Protein AF-0000000085049065 (afdb_homodimer)

Organism: Asticcacaulis excentricus (strain ATCC 15261 / DSM 4724 / KCTC 12464 / NCIMB 9791 / VKM B-1370 / CB 48) (NCBI:txid573065)

InterPro domains:
  IPR001647 DNA-binding HTH domain, TetR-type [PF00440] (23-68)
  IPR001647 DNA-binding HTH domain, TetR-type [PS50977] (16-76)
  IPR009057 Homedomain-like superfamily [SSF46689] (9-86)
  IPR011075 Tetracyclin repressor-like, C-terminal domain [PF16925] (94-184)
  IPR023772 DNA-binding HTH domain, TetR-type, conserved site [PS01081] (34-64)
  IPR036271 Tetracyclin repressor-like, C-terminal domain superfamily [SSF48498] (91-204)

Solvent-accessible surface area (backbone atoms only — not comparable to full-atom values): 21400 Å² total; per-residue (Å²): 136,83,79,75,75,73,79,74,80,73,80,66,82,56,73,63,58,59,45,50,56,28,36,54,50,48,36,52,50,35,35,52,15,7,63,74,48,48,48,70,67,56,46,29,67,70,48,73,45,54,64,69,58,49,34,72,73,34,57,46,72,68,43,43,49,52,51,26,52,49,51,41,45,70,46,58,47,43,62,39,47,42,42,58,74,37,80,86,42,54,57,66,53,13,52,52,47,29,44,50,39,45,23,49,59,16,44,34,86,90,47,68,52,14,44,52,74,60,24,32,47,46,28,41,29,82,89,38,46,67,56,34,50,51,41,43,50,53,52,51,50,54,39,46,53,47,19,52,38,45,45,49,22,29,75,73,63,76,38,60,86,83,56,57,31,61,58,50,24,52,33,51,50,15,38,51,44,7,42,22,54,40,19,58,68,63,42,46,49,69,57,36,44,49,32,41,56,48,58,55,56,48,55,81,133,137,82,79,75,75,71,79,74,77,74,80,66,81,56,73,64,58,58,45,51,56,28,36,53,50,47,37,52,50,36,36,51,16,7,63,73,49,50,48,70,68,56,47,27,67,70,48,73,43,54,65,68,58,49,34,72,73,34,58,46,70,68,42,41,48,51,53,27,52,50,51,44,43,68,47,58,46,43,61,39,47,43,41,60,73,37,80,87,42,54,56,65,55,13,53,52,47,29,44,51,40,45,22,49,59,16,43,32,88,91,45,69,53,14,46,53,74,61,23,32,46,46,28,41,30,82,90,38,47,67,56,34,51,52,41,43,51,52,52,51,52,55,39,48,52,47,18,51,38,43,45,50,22,30,77,72,64,77,37,59,86,83,56,57,30,61,59,51,24,52,32,52,52,14,39,51,45,7,43,22,54,41,19,57,66,62,43,48,49,68,58,36,44,49,31,42,53,49,58,55,57,48,56,83,132

Radius of gyration: 25.02 Å; Cα contacts (8 Å, |Δi|>4): 526; chains: 2; bounding box: 125×67×52 Å

Nearest PDB structures (foldseek):
  6nsr-assembly1_B  TM=9.495E-01  e=2.253E-11  Pseudomonas aeruginosa
  6nsm-assembly1_B  TM=9.428E-01  e=2.570E-10  Pseudomonas aeruginosa UCBPP-PA14
  4l62-assembly1_C  TM=8.278E-01  e=2.840E-04  Pseudomonas aeruginosa PAO1
  4yze-assembly1_A  TM=7.586E-01  e=1.187E-04  Escherichia coli K-12
  3bru-assembly1_B  TM=8.038E-01  e=1.076E-03  Cereibacter sphaeroides 2.4.1

Structure (mmCIF, N/CA/C/O backbone):
data_AF-0000000085049065-model_v1
#
loop_
_entity.id
_entity.type
_entity.pdbx_description
1 polymer 'Regulatory protein TetR'
#
loop_
_atom_site.group_PDB
_atom_site.id
_atom_site.type_symbol
_atom_site.label_atom_id
_atom_site.label_alt_id
_atom_site.label_comp_id
_atom_site.label_asym_id
_atom_site.label_entity_id
_atom_site.label_seq_id
_atom_site.pdbx_PDB_ins_code
_atom_site.Cartn_x
_atom_site.Cartn_y
_atom_site.Cartn_z
_atom_site.occupancy
_atom_site.B_iso_or_equiv
_atom_site.auth_seq_id
_atom_site.auth_comp_id
_atom_site.auth_asym_id
_atom_site.auth_atom_id
_atom_site.pdbx_PDB_model_num
ATOM 1 N N . MET A 1 1 ? -63.5 37.438 2.408 1 34.38 1 MET A N 1
ATOM 2 C CA . MET A 1 1 ? -62.094 37.719 2.697 1 34.38 1 MET A CA 1
ATOM 3 C C . MET A 1 1 ? -61.281 36.438 2.758 1 34.38 1 MET A C 1
ATOM 5 O O . MET A 1 1 ? -61.438 35.625 3.668 1 34.38 1 MET A O 1
ATOM 9 N N . THR A 1 2 ? -60.906 35.812 1.631 1 39.19 2 THR A N 1
ATOM 10 C CA . THR A 1 2 ? -60.281 34.531 1.333 1 39.19 2 THR A CA 1
ATOM 11 C C . THR A 1 2 ? -58.875 34.5 1.883 1 39.19 2 THR A C 1
ATOM 13 O O . THR A 1 2 ? -58.031 35.344 1.538 1 39.19 2 THR A O 1
ATOM 16 N N . GLU A 1 3 ? -58.625 34 3.072 1 40.34 3 GLU A N 1
ATOM 17 C CA . GLU A 1 3 ? -57.344 33.844 3.771 1 40.34 3 GLU A CA 1
ATOM 18 C C . GLU A 1 3 ? -56.312 33.125 2.908 1 40.34 3 GLU A C 1
ATOM 20 O O . GLU A 1 3 ? -56.531 31.969 2.543 1 40.34 3 GLU A O 1
ATOM 25 N N . THR A 1 4 ? -55.656 33.719 1.994 1 41.88 4 THR A N 1
ATOM 26 C CA . THR A 1 4 ? -54.594 33.188 1.179 1 41.88 4 THR A CA 1
ATOM 27 C C . THR A 1 4 ? -53.5 32.562 2.057 1 41.88 4 THR A C 1
ATOM 29 O O . THR A 1 4 ? -52.906 33.219 2.895 1 41.88 4 THR A O 1
ATOM 32 N N . ALA A 1 5 ? -53.625 31.25 2.326 1 46.47 5 ALA A N 1
ATOM 33 C CA . ALA A 1 5 ? -52.656 30.453 3.078 1 46.47 5 ALA A CA 1
ATOM 34 C C . ALA A 1 5 ? -51.25 30.688 2.582 1 46.47 5 ALA A C 1
ATOM 36 O O . ALA A 1 5 ? -50.969 30.641 1.378 1 46.47 5 ALA A O 1
ATOM 37 N N . THR A 1 6 ? -50.469 31.531 3.18 1 43.28 6 THR A N 1
ATOM 38 C CA . THR A 1 6 ? -49.031 31.703 2.896 1 43.28 6 THR A CA 1
ATOM 39 C C . THR A 1 6 ? -48.344 30.359 2.74 1 43.28 6 THR A C 1
ATOM 41 O O . THR A 1 6 ? -48.5 29.469 3.592 1 43.28 6 THR A O 1
ATOM 44 N N . PRO A 1 7 ? -48.031 29.844 1.549 1 40.75 7 PRO A N 1
ATOM 45 C CA . PRO A 1 7 ? -47.406 28.531 1.394 1 40.75 7 PRO A CA 1
ATOM 46 C C . PRO A 1 7 ? -46.312 28.281 2.428 1 40.75 7 PRO A C 1
ATOM 48 O O . PRO A 1 7 ? -45.625 29.219 2.848 1 40.75 7 PRO A O 1
ATOM 51 N N . LYS A 1 8 ? -46.469 27.359 3.312 1 41.66 8 LYS A N 1
ATOM 52 C CA . LYS A 1 8 ? -45.531 26.812 4.289 1 41.66 8 LYS A CA 1
ATOM 53 C C . LYS A 1 8 ? -44.125 26.734 3.719 1 41.66 8 LYS A C 1
ATOM 55 O O . LYS A 1 8 ? -43.938 26.438 2.537 1 41.66 8 LYS A O 1
ATOM 60 N N . ARG A 1 9 ? -43.188 27.484 4.254 1 43.41 9 ARG A N 1
ATOM 61 C CA . ARG A 1 9 ? -41.75 27.406 4.035 1 43.41 9 ARG A CA 1
ATOM 62 C C . ARG A 1 9 ? -41.312 25.969 3.777 1 43.41 9 ARG A C 1
ATOM 64 O O . ARG A 1 9 ? -41.688 25.062 4.508 1 43.41 9 ARG A O 1
ATOM 71 N N . SER A 1 10 ? -41.156 25.484 2.594 1 41.03 10 SER A N 1
ATOM 72 C CA . SER A 1 10 ? -40.656 24.172 2.15 1 41.03 10 SER A CA 1
ATOM 73 C C . SER A 1 10 ? -39.625 23.625 3.107 1 41.03 10 SER A C 1
ATOM 75 O O . SER A 1 10 ? -38.781 24.375 3.615 1 41.03 10 SER A O 1
ATOM 77 N N . VAL A 1 11 ? -39.906 22.625 3.889 1 39.62 11 VAL A N 1
ATOM 78 C CA . VAL A 1 11 ? -39.031 21.828 4.746 1 39.62 11 VAL A CA 1
ATOM 79 C C . VAL A 1 11 ? -37.688 21.641 4.09 1 39.62 11 VAL A C 1
ATOM 81 O O . VAL A 1 11 ? -37.562 21.125 2.975 1 39.62 11 VAL A O 1
ATOM 84 N N . GLY A 1 12 ? -36.688 22.531 4.223 1 40.69 12 GLY A N 1
ATOM 85 C CA . GLY A 1 12 ? -35.312 22.5 3.818 1 40.69 12 GLY A CA 1
ATOM 86 C C . GLY A 1 12 ? -34.75 21.078 3.711 1 40.69 12 GLY A C 1
ATOM 87 O O . GLY A 1 12 ? -35.344 20.141 4.242 1 40.69 12 GLY A O 1
ATOM 88 N N . ARG A 1 13 ? -34.094 20.641 2.619 1 47.44 13 ARG A N 1
ATOM 89 C CA . ARG A 1 13 ? -33.406 19.375 2.52 1 47.44 13 ARG A CA 1
ATOM 90 C C . ARG A 1 13 ? -32.906 18.906 3.887 1 47.44 13 ARG A C 1
ATOM 92 O O . ARG A 1 13 ? -32.25 19.672 4.598 1 47.44 13 ARG A O 1
ATOM 99 N N . PRO A 1 14 ? -33.406 17.828 4.438 1 47.72 14 PRO A N 1
ATOM 100 C CA . PRO A 1 14 ? -33.094 17.375 5.793 1 47.72 14 PRO A CA 1
ATOM 101 C C . PRO A 1 14 ? -31.594 17.422 6.09 1 47.72 14 PRO A C 1
ATOM 103 O O . PRO A 1 14 ? -30.781 17.219 5.188 1 47.72 14 PRO A O 1
ATOM 106 N N . ARG A 1 15 ? -31.125 18.047 7.176 1 52.94 15 ARG A N 1
ATOM 107 C CA . ARG A 1 15 ? -29.812 18.203 7.793 1 52.94 15 ARG A CA 1
ATOM 108 C C . ARG A 1 15 ? -28.953 16.969 7.574 1 52.94 15 ARG A C 1
ATOM 110 O O . ARG A 1 15 ? -27.734 17.062 7.488 1 52.94 15 ARG A O 1
ATOM 117 N N . THR A 1 16 ? -29.609 15.789 7.457 1 52.75 16 THR A N 1
ATOM 118 C CA . THR A 1 16 ? -28.891 14.523 7.293 1 52.75 16 THR A CA 1
ATOM 119 C C . THR A 1 16 ? -28.25 14.445 5.906 1 52.75 16 THR A C 1
ATOM 121 O O . THR A 1 16 ? -27.109 14 5.77 1 52.75 16 THR A O 1
ATOM 124 N N . PHE A 1 17 ? -29.078 14.773 4.805 1 51.44 17 PHE A N 1
ATOM 125 C CA . PHE A 1 17 ? -28.562 14.719 3.443 1 51.44 17 PHE A CA 1
ATOM 126 C C . PHE A 1 17 ? -27.391 15.672 3.268 1 51.44 17 PHE A C 1
ATOM 128 O O . PHE A 1 17 ? -26.375 15.312 2.676 1 51.44 17 PHE A O 1
ATOM 135 N N . GLN A 1 18 ? -27.469 16.828 3.877 1 60.16 18 GLN A N 1
ATOM 136 C CA . GLN A 1 18 ? -26.391 17.812 3.797 1 60.16 18 GLN A CA 1
ATOM 137 C C . GLN A 1 18 ? -25.125 17.297 4.461 1 60.16 18 GLN A C 1
ATOM 139 O O . GLN A 1 18 ? -24.016 17.469 3.932 1 60.16 18 GLN A O 1
ATOM 144 N N . THR A 1 19 ? -25.531 16.297 5.297 1 75.06 19 THR A N 1
ATOM 145 C CA . THR A 1 19 ? -24.375 15.805 6.039 1 75.06 19 THR A CA 1
ATOM 146 C C . THR A 1 19 ? -23.656 14.703 5.258 1 75.06 19 THR A C 1
ATOM 148 O O . THR A 1 19 ? -22.422 14.664 5.227 1 75.06 19 THR A O 1
ATOM 151 N N . GLU A 1 20 ? -24.547 13.938 4.422 1 82.31 20 GLU A N 1
ATOM 152 C CA . GLU A 1 20 ? -23.922 12.852 3.676 1 82.31 20 GLU A CA 1
ATOM 153 C C . GLU A 1 20 ? -23.109 13.383 2.494 1 82.31 20 GLU A C 1
ATOM 155 O O . GLU A 1 20 ? -22 12.914 2.23 1 82.31 20 GLU A O 1
ATOM 160 N N . GLU A 1 21 ? -23.656 14.289 1.825 1 83.38 21 GLU A N 1
ATOM 161 C CA . GLU A 1 21 ? -22.953 14.906 0.711 1 83.38 21 GLU A CA 1
ATOM 162 C C . GLU A 1 21 ? -21.672 15.602 1.188 1 83.38 21 GLU A C 1
ATOM 164 O O . GLU A 1 21 ? -20.641 15.531 0.524 1 83.38 21 GLU A O 1
ATOM 169 N N . ALA A 1 22 ? -21.875 16.25 2.303 1 83.56 22 ALA A N 1
ATOM 170 C CA . ALA A 1 22 ? -20.719 16.922 2.889 1 83.56 22 ALA A CA 1
ATOM 171 C C . ALA A 1 22 ? -19.641 15.922 3.268 1 83.56 22 ALA A C 1
ATOM 173 O O . ALA A 1 22 ? -18.453 16.156 3.016 1 83.56 22 ALA A O 1
ATOM 174 N N . LEU A 1 23 ? -20.109 14.828 3.754 1 87.06 23 LEU A N 1
ATOM 175 C CA . LEU A 1 23 ? -19.156 13.797 4.152 1 87.06 23 LEU A CA 1
ATOM 176 C C . LEU A 1 23 ? -18.484 13.18 2.93 1 87.06 23 LEU A C 1
ATOM 178 O O . LEU A 1 23 ? -17.281 12.859 2.967 1 87.06 23 LEU A O 1
ATOM 182 N N . ASP A 1 24 ? -19.234 13.086 1.86 1 88 24 ASP A N 1
ATOM 183 C CA . ASP A 1 24 ? -18.656 12.547 0.634 1 88 24 ASP A CA 1
ATOM 184 C C . ASP A 1 24 ? -17.547 13.445 0.11 1 88 24 ASP A C 1
ATOM 186 O O . ASP A 1 24 ? -16.516 12.953 -0.353 1 88 24 ASP A O 1
ATOM 190 N N . LYS A 1 25 ? -17.734 14.664 0.241 1 87.56 25 LYS A N 1
ATOM 191 C CA . LYS A 1 25 ? -16.688 15.617 -0.151 1 87.56 25 LYS A CA 1
ATOM 192 C C . LYS A 1 25 ? -15.484 15.516 0.77 1 87.56 25 LYS A C 1
ATOM 194 O O . LYS A 1 25 ? -14.344 15.625 0.315 1 87.56 25 LYS A O 1
ATOM 199 N N . ALA A 1 26 ? -15.789 15.344 2.023 1 88.94 26 ALA A N 1
ATOM 200 C CA . ALA A 1 26 ? -14.711 15.219 3.008 1 88.94 26 ALA A CA 1
ATOM 201 C C . ALA A 1 26 ? -13.883 13.969 2.754 1 88.94 26 ALA A C 1
ATOM 203 O O . ALA A 1 26 ? -12.664 13.977 2.945 1 88.94 26 ALA A O 1
ATOM 204 N N . VAL A 1 27 ? -14.539 12.938 2.314 1 88.31 27 VAL A N 1
ATOM 205 C CA . VAL A 1 27 ? -13.836 11.703 1.976 1 88.31 27 VAL A CA 1
ATOM 206 C C . VAL A 1 27 ? -12.789 11.984 0.899 1 88.31 27 VAL A C 1
ATOM 208 O O . VAL A 1 27 ? -11.633 11.594 1.04 1 88.31 27 VAL A O 1
ATOM 211 N N . HIS A 1 28 ? -13.141 12.742 -0.077 1 87.38 28 HIS A N 1
ATOM 212 C CA . HIS A 1 28 ? -12.242 13.016 -1.188 1 87.38 28 HIS A CA 1
ATOM 213 C C . HIS A 1 28 ? -11.039 13.844 -0.734 1 87.38 28 HIS A C 1
ATOM 215 O O . HIS A 1 28 ? -9.914 13.602 -1.174 1 87.38 28 HIS A O 1
ATOM 221 N N . LEU A 1 29 ? -11.312 14.734 0.16 1 87.44 29 LEU A N 1
ATOM 222 C CA . LEU A 1 29 ? -10.242 15.602 0.637 1 87.44 29 LEU A CA 1
ATOM 223 C C . LEU A 1 29 ? -9.227 14.812 1.465 1 87.44 29 LEU A C 1
ATOM 225 O O . LEU A 1 29 ? -8.023 14.898 1.223 1 87.44 29 LEU A O 1
ATOM 229 N N . PHE A 1 30 ? -9.766 14.031 2.424 1 88.31 30 PHE A N 1
ATOM 230 C CA . PHE A 1 30 ? -8.883 13.219 3.258 1 88.31 30 PHE A CA 1
ATOM 231 C C . PHE A 1 30 ? -8.203 12.141 2.432 1 88.31 30 PHE A C 1
ATOM 233 O O . PHE A 1 30 ? -7.062 11.766 2.717 1 88.31 30 PHE A O 1
ATOM 240 N N . TRP A 1 31 ? -8.844 11.742 1.397 1 85.94 31 TRP A N 1
ATOM 241 C CA . TRP A 1 31 ? -8.312 10.727 0.496 1 85.94 31 TRP A CA 1
ATOM 242 C C . TRP A 1 31 ? -7.117 11.258 -0.285 1 85.94 31 TRP A C 1
ATOM 244 O O . TRP A 1 31 ? -6.07 10.609 -0.345 1 85.94 31 TRP A O 1
ATOM 254 N N . GLN A 1 32 ? -7.18 12.383 -0.71 1 83.75 32 GLN A N 1
ATOM 255 C CA . GLN A 1 32 ? -6.156 12.961 -1.571 1 83.75 32 GLN A CA 1
ATOM 256 C C . GLN A 1 32 ? -4.98 13.492 -0.75 1 83.75 32 GLN A C 1
ATOM 258 O O . GLN A 1 32 ? -3.822 13.297 -1.126 1 83.75 32 GLN A O 1
ATOM 263 N N . HIS A 1 33 ? -5.277 14 0.435 1 85.19 33 HIS A N 1
ATOM 264 C CA . HIS A 1 33 ? -4.238 14.773 1.104 1 85.19 33 HIS A CA 1
ATOM 265 C C . HIS A 1 33 ? -3.783 14.094 2.389 1 85.19 33 HIS A C 1
ATOM 267 O O . HIS A 1 33 ? -2.703 14.391 2.906 1 85.19 33 HIS A O 1
ATOM 273 N N . GLY A 1 34 ? -4.641 13.219 2.83 1 85.19 34 GLY A N 1
ATOM 274 C CA . GLY A 1 34 ? -4.324 12.609 4.113 1 85.19 34 GLY A CA 1
ATOM 275 C C . GLY A 1 34 ? -4.793 13.438 5.297 1 85.19 34 GLY A C 1
ATOM 276 O O . GLY A 1 34 ? -5.328 14.539 5.117 1 85.19 34 GLY A O 1
ATOM 277 N N . TYR A 1 35 ? -4.613 12.977 6.488 1 85.88 35 TYR A N 1
ATOM 278 C CA . TYR A 1 35 ? -5.105 13.578 7.723 1 85.88 35 TYR A CA 1
ATOM 279 C C . TYR A 1 35 ? -4.32 14.836 8.07 1 85.88 35 TYR A C 1
ATOM 281 O O . TYR A 1 35 ? -4.906 15.898 8.281 1 85.88 35 TYR A O 1
ATOM 289 N N . ASP A 1 36 ? -2.977 14.711 8.094 1 85.12 36 ASP A N 1
ATOM 290 C CA . ASP A 1 36 ? -2.131 15.797 8.586 1 85.12 36 ASP A CA 1
ATOM 291 C C . ASP A 1 36 ? -2.146 16.984 7.625 1 85.12 36 ASP A C 1
ATOM 293 O O . ASP A 1 36 ? -2.107 18.141 8.055 1 85.12 36 ASP A O 1
ATOM 297 N N . ALA A 1 37 ? -2.287 16.734 6.391 1 84.56 37 ALA A N 1
ATOM 298 C CA . ALA A 1 37 ? -2.193 17.781 5.379 1 84.56 37 ALA A CA 1
ATOM 299 C C . ALA A 1 37 ? -3.525 18.516 5.215 1 84.56 37 ALA A C 1
ATOM 301 O O . ALA A 1 37 ? -3.6 19.547 4.543 1 84.56 37 ALA A O 1
ATOM 302 N N . THR A 1 38 ? -4.551 17.969 5.75 1 88 38 THR A N 1
ATOM 303 C CA . THR A 1 38 ? -5.867 18.578 5.645 1 88 38 THR A CA 1
ATOM 304 C C . THR A 1 38 ? -6.191 19.391 6.902 1 88 38 THR A C 1
ATOM 306 O O . THR A 1 38 ? -6.164 18.844 8.016 1 88 38 THR A O 1
ATOM 309 N N . SER A 1 39 ? -6.488 20.641 6.734 1 87.31 39 SER A N 1
ATOM 310 C CA . SER A 1 39 ? -6.785 21.5 7.871 1 87.31 39 SER A CA 1
ATOM 311 C C . SER A 1 39 ? -8.289 21.641 8.078 1 87.31 39 SER A C 1
ATOM 313 O O . SER A 1 39 ? -9.078 21.281 7.207 1 87.31 39 SER A O 1
ATOM 315 N N . MET A 1 40 ? -8.57 22.219 9.219 1 86.94 40 MET A N 1
ATOM 316 C CA . MET A 1 40 ? -9.969 22.547 9.477 1 86.94 40 MET A CA 1
ATOM 317 C C . MET A 1 40 ? -10.461 23.625 8.508 1 86.94 40 MET A C 1
ATOM 319 O O . MET A 1 40 ? -11.625 23.609 8.109 1 86.94 40 MET A O 1
ATOM 323 N N . ALA A 1 41 ? -9.625 24.531 8.148 1 88.31 41 ALA A N 1
ATOM 324 C CA . ALA A 1 41 ? -9.984 25.562 7.172 1 88.31 41 ALA A CA 1
ATOM 325 C C . ALA A 1 41 ? -10.336 24.953 5.824 1 88.31 41 ALA A C 1
ATOM 327 O O . ALA A 1 41 ? -11.312 25.359 5.184 1 88.31 41 ALA A O 1
ATOM 328 N N . ASP A 1 42 ? -9.57 23.938 5.391 1 88.38 42 ASP A N 1
ATOM 329 C CA . ASP A 1 42 ? -9.867 23.203 4.164 1 88.38 42 ASP A CA 1
ATOM 330 C C . ASP A 1 42 ? -11.242 22.547 4.246 1 88.38 42 ASP A C 1
ATOM 332 O O . ASP A 1 42 ? -12.008 22.578 3.279 1 88.38 42 ASP A O 1
ATOM 336 N N . MET A 1 43 ? -11.508 21.984 5.387 1 87.31 43 MET A N 1
ATOM 337 C CA . MET A 1 43 ? -12.766 21.266 5.594 1 87.31 43 MET A CA 1
ATOM 338 C C . MET A 1 43 ? -13.953 22.219 5.551 1 87.31 43 MET A C 1
ATOM 340 O O . MET A 1 43 ? -14.977 21.922 4.938 1 87.31 43 MET A O 1
ATOM 344 N N . VAL A 1 44 ? -13.758 23.328 6.18 1 87.69 44 VAL A N 1
ATOM 345 C CA . VAL A 1 44 ? -14.797 24.359 6.168 1 87.69 44 VAL A CA 1
ATOM 346 C C . VAL A 1 44 ? -15.102 24.766 4.727 1 87.69 44 VAL A C 1
ATOM 348 O O . VAL A 1 44 ? -16.266 24.859 4.332 1 87.69 44 VAL A O 1
ATOM 351 N N . ALA A 1 45 ? -14.109 24.969 4.004 1 87.62 45 ALA A N 1
ATOM 352 C CA . ALA A 1 45 ? -14.242 25.406 2.619 1 87.62 45 ALA A CA 1
ATOM 353 C C . ALA A 1 45 ? -14.961 24.359 1.771 1 87.62 45 ALA A C 1
ATOM 355 O O . ALA A 1 45 ? -15.82 24.703 0.954 1 87.62 45 ALA A O 1
ATOM 356 N N . VAL A 1 46 ? -14.703 23.094 1.998 1 84.69 46 VAL A N 1
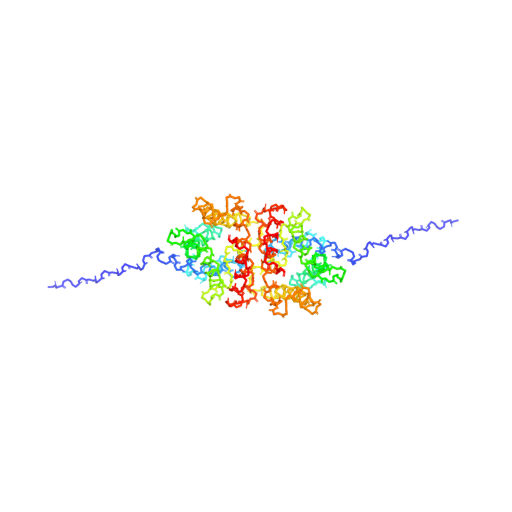ATOM 357 C CA . VAL A 1 46 ? -15.211 22.016 1.149 1 84.69 46 VAL A CA 1
ATOM 358 C C . VAL A 1 46 ? -16.625 21.625 1.593 1 84.69 46 VAL A C 1
ATOM 360 O O . VAL A 1 46 ? -17.469 21.312 0.762 1 84.69 46 VAL A O 1
ATOM 363 N N . LEU A 1 47 ? -16.828 21.594 2.883 1 84.19 47 LEU A N 1
ATOM 364 C CA . LEU A 1 47 ? -18.109 21.141 3.41 1 84.19 47 LEU A CA 1
ATOM 365 C C . LEU A 1 47 ? -19.172 22.219 3.295 1 84.19 47 LEU A C 1
ATOM 367 O O . LEU A 1 47 ? -20.359 21.938 3.344 1 84.19 47 LEU A O 1
ATOM 371 N N . GLY A 1 48 ? -18.734 23.469 3.23 1 84.25 48 GLY A N 1
ATOM 372 C CA . GLY A 1 48 ? -19.672 24.594 3.219 1 84.25 48 GLY A CA 1
ATOM 373 C C . GLY A 1 48 ? -20.344 24.828 4.562 1 84.25 48 GLY A C 1
ATOM 374 O O . GLY A 1 48 ? -21.5 25.25 4.625 1 84.25 48 GLY A O 1
ATOM 375 N N . LEU A 1 49 ? -19.719 24.359 5.562 1 83 49 LEU A N 1
ATOM 376 C CA . LEU A 1 49 ? -20.172 24.547 6.938 1 83 49 LEU A CA 1
ATOM 377 C C . LEU A 1 49 ? -19.219 25.469 7.699 1 83 49 LEU A C 1
ATOM 379 O O . LEU A 1 49 ? -18.047 25.609 7.328 1 83 49 LEU A O 1
ATOM 383 N N . THR A 1 50 ? -19.812 26.078 8.68 1 85.75 50 THR A N 1
ATOM 384 C CA . THR A 1 50 ? -18.953 26.891 9.531 1 85.75 50 THR A CA 1
ATOM 385 C C . THR A 1 50 ? -18.172 26.016 10.5 1 85.75 50 THR A C 1
ATOM 387 O O . THR A 1 50 ? -18.594 24.906 10.82 1 85.75 50 THR A O 1
ATOM 390 N N . ALA A 1 51 ? -17.047 26.5 10.914 1 86.94 51 ALA A N 1
ATOM 391 C CA . ALA A 1 51 ? -16.203 25.766 11.859 1 86.94 51 ALA A CA 1
ATOM 392 C C . ALA A 1 51 ? -16.984 25.391 13.109 1 86.94 51 ALA A C 1
ATOM 394 O O . ALA A 1 51 ? -16.953 24.219 13.523 1 86.94 51 ALA A O 1
ATOM 395 N N . PRO A 1 52 ? -17.766 26.234 13.703 1 87.5 52 PRO A N 1
ATOM 396 C CA . PRO A 1 52 ? -18.547 25.859 14.875 1 87.5 52 PRO A CA 1
ATOM 397 C C . PRO A 1 52 ? -19.547 24.734 14.586 1 87.5 52 PRO A C 1
ATOM 399 O O . PRO A 1 52 ? -19.75 23.859 15.422 1 87.5 52 PRO A O 1
ATOM 402 N N . SER A 1 53 ? -20.109 24.766 13.461 1 86.25 53 SER A N 1
ATOM 403 C CA . SER A 1 53 ? -21.062 23.719 13.078 1 86.25 53 SER A CA 1
ATOM 404 C C . SER A 1 53 ? -20.359 22.359 12.961 1 86.25 53 SER A C 1
ATOM 406 O O . SER A 1 53 ? -20.906 21.344 13.375 1 86.25 53 SER A O 1
ATOM 408 N N . ILE A 1 54 ? -19.141 22.328 12.391 1 85.88 54 ILE A N 1
ATOM 409 C CA . ILE A 1 54 ? -18.359 21.109 12.242 1 85.88 54 ILE A CA 1
ATOM 410 C C . ILE A 1 54 ? -17.953 20.578 13.617 1 85.88 54 ILE A C 1
ATOM 412 O O . ILE A 1 54 ? -18.094 19.391 13.898 1 85.88 54 ILE A O 1
ATOM 416 N N . TYR A 1 55 ? -17.594 21.531 14.469 1 86.69 55 TYR A N 1
ATOM 417 C CA . TYR A 1 55 ? -17.188 21.141 15.812 1 86.69 55 TYR A CA 1
ATOM 418 C C . TYR A 1 55 ? -18.359 20.594 16.609 1 86.69 55 TYR A C 1
ATOM 420 O O . TYR A 1 55 ? -18.203 19.641 17.391 1 86.69 55 TYR A O 1
ATOM 428 N N . ALA A 1 56 ? -19.5 21.141 16.406 1 87.81 56 ALA A N 1
ATOM 429 C CA . ALA A 1 56 ? -20.688 20.688 17.109 1 87.81 56 ALA A CA 1
ATOM 430 C C . ALA A 1 56 ? -21.109 19.297 16.656 1 87.81 56 ALA A C 1
ATOM 432 O O . ALA A 1 56 ? -21.547 18.469 17.469 1 87.81 56 ALA A O 1
ATOM 433 N N . ALA A 1 57 ? -20.859 19.078 15.438 1 85.75 57 ALA A N 1
ATOM 434 C CA . ALA A 1 57 ? -21.328 17.812 14.859 1 85.75 57 ALA A CA 1
ATOM 435 C C . ALA A 1 57 ? -20.312 16.703 15.078 1 85.75 57 ALA A C 1
ATOM 437 O O . ALA A 1 57 ? -20.688 15.555 15.328 1 85.75 57 ALA A O 1
ATOM 438 N N . PHE A 1 58 ? -18.984 17.062 15.008 1 89.06 58 PHE A N 1
ATOM 439 C CA . PHE A 1 58 ? -18 15.984 14.953 1 89.06 58 PHE A CA 1
ATOM 440 C C . PHE A 1 58 ? -16.969 16.125 16.062 1 89.06 58 PHE A C 1
ATOM 442 O O . PHE A 1 58 ? -16.156 15.234 16.281 1 89.06 58 PHE A O 1
ATOM 449 N N . GLY A 1 59 ? -17.047 17.281 16.734 1 87.56 59 GLY A N 1
ATOM 450 C CA . GLY A 1 59 ? -16.109 17.531 17.812 1 87.56 59 GLY A CA 1
ATOM 451 C C . GLY A 1 59 ? -14.797 18.141 17.328 1 87.56 59 GLY A C 1
ATOM 452 O O . GLY A 1 59 ? -14.562 19.344 17.516 1 87.56 59 GLY A O 1
ATOM 453 N N . ASN A 1 60 ? -13.93 17.359 16.844 1 88.38 60 ASN A N 1
ATOM 454 C CA . ASN A 1 60 ? -12.625 17.781 16.344 1 88.38 60 ASN A CA 1
ATOM 455 C C . ASN A 1 60 ? -12.273 17.109 15.031 1 88.38 60 ASN A C 1
ATOM 457 O O . ASN A 1 60 ? -13.102 16.406 14.445 1 88.38 60 ASN A O 1
ATOM 461 N N . LYS A 1 61 ? -11.148 17.406 14.562 1 88.62 61 LYS A N 1
ATOM 462 C CA . LYS A 1 61 ? -10.703 16.859 13.281 1 88.62 61 LYS A CA 1
ATOM 463 C C . LYS A 1 61 ? -10.719 15.336 13.305 1 88.62 61 LYS A C 1
ATOM 465 O O . LYS A 1 61 ? -11.117 14.703 12.328 1 88.62 61 LYS A O 1
ATOM 470 N N . ALA A 1 62 ? -10.25 14.75 14.422 1 89.69 62 ALA A N 1
ATOM 471 C CA . ALA A 1 62 ? -10.234 13.297 14.555 1 89.69 62 ALA A CA 1
ATOM 472 C C . ALA A 1 62 ? -11.641 12.719 14.469 1 89.69 62 ALA A C 1
ATOM 474 O O . ALA A 1 62 ? -11.859 11.68 13.836 1 89.69 62 ALA A O 1
ATOM 475 N N . GLY A 1 63 ? -12.492 13.32 15.117 1 90.75 63 GLY A N 1
ATOM 476 C CA . GLY A 1 63 ? -13.883 12.906 15.047 1 90.75 63 GLY A CA 1
ATOM 477 C C . GLY A 1 63 ? -14.461 13.008 13.648 1 90.75 63 GLY A C 1
ATOM 478 O O . GLY A 1 63 ? -15.211 12.125 13.219 1 90.75 63 GLY A O 1
ATOM 479 N N . LEU A 1 64 ? -14.227 14.133 12.961 1 90.12 64 LEU A N 1
ATOM 480 C CA . LEU A 1 64 ? -14.648 14.289 11.578 1 90.12 64 LEU A CA 1
ATOM 481 C C . LEU A 1 64 ? -14.047 13.195 10.703 1 90.12 64 LEU A C 1
ATOM 483 O O . LEU A 1 64 ? -14.734 12.602 9.867 1 90.12 64 LEU A O 1
ATOM 487 N N . PHE A 1 65 ? -12.828 12.922 10.875 1 91.88 65 PHE A N 1
ATOM 488 C CA . PHE A 1 65 ? -12.148 11.891 10.102 1 91.88 65 PHE A CA 1
ATOM 489 C C . PHE A 1 65 ? -12.797 10.531 10.336 1 91.88 65 PHE A C 1
ATOM 491 O O . PHE A 1 65 ? -12.992 9.758 9.391 1 91.88 65 PHE A O 1
ATOM 498 N N . ALA A 1 66 ? -13.086 10.227 11.562 1 92.5 66 ALA A N 1
ATOM 499 C CA . ALA A 1 66 ? -13.742 8.961 11.883 1 92.5 66 ALA A CA 1
ATOM 500 C C . ALA A 1 66 ? -15.07 8.828 11.148 1 92.5 66 ALA A C 1
ATOM 502 O O . ALA A 1 66 ? -15.406 7.758 10.633 1 92.5 66 ALA A O 1
ATOM 503 N N . ALA A 1 67 ? -15.781 9.906 11.109 1 91.06 67 ALA A N 1
ATOM 504 C CA . ALA A 1 67 ? -17.062 9.914 10.406 1 91.06 67 ALA A CA 1
ATOM 505 C C . ALA A 1 67 ? -16.859 9.703 8.906 1 91.06 67 ALA A C 1
ATOM 507 O O . ALA A 1 67 ? -17.641 9 8.258 1 91.06 67 ALA A O 1
ATOM 508 N N . VAL A 1 68 ? -15.867 10.312 8.375 1 91.38 68 VAL A N 1
ATOM 509 C CA . VAL A 1 68 ? -15.516 10.18 6.961 1 91.38 68 VAL A CA 1
ATOM 510 C C . VAL A 1 68 ? -15.125 8.734 6.664 1 91.38 68 VAL A C 1
ATOM 512 O O . VAL A 1 68 ? -15.578 8.156 5.668 1 91.38 68 VAL A O 1
ATOM 515 N N . ALA A 1 69 ? -14.32 8.117 7.504 1 92.75 69 ALA A N 1
ATOM 516 C CA . ALA A 1 69 ? -13.914 6.723 7.34 1 92.75 69 ALA A CA 1
ATOM 517 C C . ALA A 1 69 ? -15.117 5.789 7.371 1 92.75 69 ALA A C 1
ATOM 519 O O . ALA A 1 69 ? -15.188 4.828 6.602 1 92.75 69 ALA A O 1
ATOM 520 N N . GLU A 1 70 ? -16 6.074 8.258 1 92.25 70 GLU A N 1
ATOM 521 C CA . GLU A 1 70 ? -17.234 5.277 8.336 1 92.25 70 GLU A CA 1
ATOM 522 C C . GLU A 1 70 ? -18.062 5.43 7.07 1 92.25 70 GLU A C 1
ATOM 524 O O . GLU A 1 70 ? -18.656 4.457 6.59 1 92.25 70 GLU A O 1
ATOM 529 N N . ARG A 1 71 ? -18.156 6.695 6.625 1 91.12 71 ARG A N 1
ATOM 530 C CA . ARG A 1 71 ? -18.859 6.945 5.379 1 91.12 71 ARG A CA 1
ATOM 531 C C . ARG A 1 71 ? -18.234 6.172 4.223 1 91.12 71 ARG A C 1
ATOM 533 O O . ARG A 1 71 ? -18.938 5.555 3.424 1 91.12 71 ARG A O 1
ATOM 540 N N . TYR A 1 72 ? -16.953 6.203 4.129 1 91.06 72 TYR A N 1
ATOM 541 C CA . TYR A 1 72 ? -16.234 5.445 3.109 1 91.06 72 TYR A CA 1
ATOM 542 C C . TYR A 1 72 ? -16.547 3.957 3.219 1 91.06 72 TYR A C 1
ATOM 544 O O . TYR A 1 72 ? -16.797 3.293 2.211 1 91.06 72 TYR A O 1
ATOM 552 N N . SER A 1 73 ? -16.484 3.42 4.438 1 91.88 73 SER A N 1
ATOM 553 C CA . SER A 1 73 ? -16.766 2.008 4.68 1 91.88 73 SER A CA 1
ATOM 554 C C . SER A 1 73 ? -18.172 1.628 4.223 1 91.88 73 SER A C 1
ATOM 556 O O . SER A 1 73 ? -18.359 0.583 3.602 1 91.88 73 SER A O 1
ATOM 558 N N . ALA A 1 74 ? -19.109 2.484 4.453 1 90.56 74 ALA A N 1
ATOM 559 C CA . ALA A 1 74 ? -20.516 2.195 4.184 1 90.56 74 ALA A CA 1
ATOM 560 C C . ALA A 1 74 ? -20.828 2.311 2.693 1 90.56 74 ALA A C 1
ATOM 562 O O . ALA A 1 74 ? -21.859 1.826 2.227 1 90.56 74 ALA A O 1
ATOM 563 N N . THR A 1 75 ? -19.953 2.932 1.938 1 89.12 75 THR A N 1
ATOM 564 C CA . THR A 1 75 ? -20.219 3.168 0.524 1 89.12 75 THR A CA 1
ATOM 565 C C . THR A 1 75 ? -19.234 2.398 -0.348 1 89.12 75 THR A C 1
ATOM 567 O O . THR A 1 75 ? -19.516 1.284 -0.789 1 89.12 75 THR A O 1
ATOM 570 N N . PHE A 1 76 ? -18.047 2.777 -0.278 1 86.69 76 PHE A N 1
ATOM 571 C CA . PHE A 1 76 ? -17.047 2.209 -1.178 1 86.69 76 PHE A CA 1
ATOM 572 C C . PHE A 1 76 ? -16.656 0.804 -0.737 1 86.69 76 PHE A C 1
ATOM 574 O O . PHE A 1 76 ? -16.672 -0.132 -1.539 1 86.69 76 PHE A O 1
ATOM 581 N N . SER A 1 77 ? -16.391 0.643 0.508 1 91.62 77 SER A N 1
ATOM 582 C CA . SER A 1 77 ? -15.984 -0.667 0.997 1 91.62 77 SER A CA 1
ATOM 583 C C . SER A 1 77 ? -17.125 -1.677 0.913 1 91.62 77 SER A C 1
ATOM 585 O O . SER A 1 77 ? -16.906 -2.846 0.593 1 91.62 77 SER A O 1
ATOM 587 N N . ALA A 1 78 ? -18.312 -1.196 1.262 1 92.44 78 ALA A N 1
ATOM 588 C CA . ALA A 1 78 ? -19.469 -2.072 1.168 1 92.44 78 ALA A CA 1
ATOM 589 C C . ALA A 1 78 ? -19.656 -2.6 -0.253 1 92.44 78 ALA A C 1
ATOM 591 O O . ALA A 1 78 ? -19.938 -3.783 -0.452 1 92.44 78 ALA A O 1
ATOM 592 N N . TYR A 1 79 ? -19.516 -1.716 -1.222 1 93.44 79 TYR A N 1
ATOM 593 C CA . TYR A 1 79 ? -19.578 -2.125 -2.619 1 93.44 79 TYR A CA 1
ATOM 594 C C . TYR A 1 79 ? -18.469 -3.111 -2.957 1 93.44 79 TYR A C 1
ATOM 596 O O . TYR A 1 79 ? -18.719 -4.148 -3.58 1 93.44 79 TYR A O 1
ATOM 604 N N . LEU A 1 80 ? -17.266 -2.84 -2.547 1 95.69 80 LEU A N 1
ATOM 605 C CA . LEU A 1 80 ? -16.078 -3.615 -2.846 1 95.69 80 LEU A CA 1
ATOM 606 C C . LEU A 1 80 ? -16.203 -5.047 -2.332 1 95.69 80 LEU A C 1
ATOM 608 O O . LEU A 1 80 ? -15.883 -5.996 -3.045 1 95.69 80 LEU A O 1
ATOM 612 N N . TYR A 1 81 ? -16.797 -5.25 -1.153 1 97.31 81 TYR A N 1
ATOM 613 C CA . TYR A 1 81 ? -16.781 -6.555 -0.5 1 97.31 81 TYR A CA 1
ATOM 614 C C . TYR A 1 81 ? -18.125 -7.254 -0.635 1 97.31 81 TYR A C 1
ATOM 616 O O . TYR A 1 81 ? -18.312 -8.359 -0.12 1 97.31 81 TYR A O 1
ATOM 624 N N . ALA A 1 82 ? -19.094 -6.664 -1.305 1 97.62 82 ALA A N 1
ATOM 625 C CA . ALA A 1 82 ? -20.422 -7.234 -1.483 1 97.62 82 ALA A CA 1
ATOM 626 C C . ALA A 1 82 ? -20.344 -8.664 -2.008 1 97.62 82 ALA A C 1
ATOM 628 O O . ALA A 1 82 ? -21.047 -9.555 -1.516 1 97.62 82 ALA A O 1
ATOM 629 N N . PRO A 1 83 ? -19.5 -8.977 -3.01 1 98.12 83 PRO A N 1
ATOM 630 C CA . PRO A 1 83 ? -19.438 -10.359 -3.502 1 98.12 83 PRO A CA 1
ATOM 631 C C . PRO A 1 83 ? -19 -11.352 -2.428 1 98.12 83 PRO A C 1
ATOM 633 O O . PRO A 1 83 ? -19.391 -12.516 -2.459 1 98.12 83 PRO A O 1
ATOM 636 N N . VAL A 1 84 ? -18.156 -10.922 -1.524 1 98.31 84 VAL A N 1
ATOM 637 C CA . VAL A 1 84 ? -17.641 -11.773 -0.454 1 98.31 84 VAL A CA 1
ATOM 638 C C . VAL A 1 84 ? -18.797 -12.203 0.458 1 98.31 84 VAL A C 1
ATOM 640 O O . VAL A 1 84 ? -18.781 -13.312 0.997 1 98.31 84 VAL A O 1
ATOM 643 N N . ARG A 1 85 ? -19.812 -11.375 0.585 1 97.12 85 ARG A N 1
ATOM 644 C CA . ARG A 1 85 ? -20.953 -11.625 1.472 1 97.12 85 ARG A CA 1
ATOM 645 C C . ARG A 1 85 ? -22.094 -12.32 0.729 1 97.12 85 ARG A C 1
ATOM 647 O O . ARG A 1 85 ? -23.047 -12.781 1.348 1 97.12 85 ARG A O 1
ATOM 654 N N . ASP A 1 86 ? -21.984 -12.312 -0.576 1 97.38 86 ASP A N 1
ATOM 655 C CA . ASP A 1 86 ? -23.062 -12.844 -1.407 1 97.38 86 ASP A CA 1
ATOM 656 C C . ASP A 1 86 ? -22.984 -14.359 -1.51 1 97.38 86 ASP A C 1
ATOM 658 O O . ASP A 1 86 ? -22.078 -14.898 -2.156 1 97.38 86 ASP A O 1
ATOM 662 N N . GLU A 1 87 ? -23.953 -15.039 -1.101 1 95.06 87 GLU A N 1
ATOM 663 C CA . GLU A 1 87 ? -23.969 -16.5 -1.041 1 95.06 87 GLU A CA 1
ATOM 664 C C . GLU A 1 87 ? -24.266 -17.109 -2.408 1 95.06 87 GLU A C 1
ATOM 666 O O . GLU A 1 87 ? -24.094 -18.312 -2.613 1 95.06 87 GLU A O 1
ATOM 671 N N . ALA A 1 88 ? -24.656 -16.234 -3.287 1 97.06 88 ALA A N 1
ATOM 672 C CA . ALA A 1 88 ? -24.938 -16.734 -4.633 1 97.06 88 ALA A CA 1
ATOM 673 C C . ALA A 1 88 ? -23.656 -17.047 -5.387 1 97.06 88 ALA A C 1
ATOM 675 O O . ALA A 1 88 ? -23.672 -17.797 -6.363 1 97.06 88 ALA A O 1
ATOM 676 N N . PHE A 1 89 ? -22.547 -16.531 -4.969 1 97.81 89 PHE A N 1
ATOM 677 C CA . PHE A 1 89 ? -21.25 -16.766 -5.59 1 97.81 89 PHE A CA 1
ATOM 678 C C . PHE A 1 89 ? -20.562 -17.984 -4.965 1 97.81 89 PHE A C 1
ATOM 680 O O . PHE A 1 89 ? -20.625 -18.188 -3.75 1 97.81 89 PHE A O 1
ATOM 687 N N . THR A 1 90 ? -19.906 -18.781 -5.844 1 98 90 THR A N 1
ATOM 688 C CA . THR A 1 90 ? -18.891 -19.672 -5.277 1 98 90 THR A CA 1
ATOM 689 C C . THR A 1 90 ? -17.766 -18.875 -4.621 1 98 90 THR A C 1
ATOM 691 O O . THR A 1 90 ? -17.656 -17.656 -4.832 1 98 90 THR A O 1
ATOM 694 N N . THR A 1 91 ? -16.984 -19.5 -3.811 1 98.25 91 THR A N 1
ATOM 695 C CA . THR A 1 91 ? -15.883 -18.812 -3.154 1 98.25 91 THR A CA 1
ATOM 696 C C . THR A 1 91 ? -14.945 -18.203 -4.184 1 98.25 91 THR A C 1
ATOM 698 O O . THR A 1 91 ? -14.531 -17.047 -4.043 1 98.25 91 THR A O 1
ATOM 701 N N . ARG A 1 92 ? -14.641 -18.938 -5.227 1 98.19 92 ARG A N 1
ATOM 702 C CA . ARG A 1 92 ? -13.75 -18.422 -6.262 1 98.19 92 ARG A CA 1
ATOM 703 C C . ARG A 1 92 ? -14.359 -17.203 -6.957 1 98.19 92 ARG A C 1
ATOM 705 O O . ARG A 1 92 ? -13.68 -16.203 -7.172 1 98.19 92 ARG A O 1
ATOM 712 N N . GLU A 1 93 ? -15.617 -17.281 -7.305 1 98.25 93 GLU A N 1
ATOM 713 C CA . GLU A 1 93 ? -16.297 -16.172 -7.965 1 98.25 93 GLU A CA 1
ATOM 714 C C . GLU A 1 93 ? -16.297 -14.93 -7.094 1 98.25 93 GLU A C 1
ATOM 716 O O . GLU A 1 93 ? -16.141 -13.812 -7.598 1 98.25 93 GLU A O 1
ATOM 721 N N . ALA A 1 94 ? -16.516 -15.117 -5.812 1 98.62 94 ALA A N 1
ATOM 722 C CA . ALA A 1 94 ? -16.516 -14 -4.871 1 98.62 94 ALA A CA 1
ATOM 723 C C . ALA A 1 94 ? -15.172 -13.289 -4.84 1 98.62 94 ALA A C 1
ATOM 725 O O . ALA A 1 94 ? -15.109 -12.055 -4.875 1 98.62 94 ALA A O 1
ATOM 726 N N . ILE A 1 95 ? -14.109 -14.078 -4.82 1 98.69 95 ILE A N 1
ATOM 727 C CA . ILE A 1 95 ? -12.766 -13.523 -4.742 1 98.69 95 ILE A CA 1
ATOM 728 C C . ILE A 1 95 ? -12.406 -12.852 -6.066 1 98.69 95 ILE A C 1
ATOM 730 O O . ILE A 1 95 ? -11.828 -11.766 -6.082 1 98.69 95 ILE A O 1
ATOM 734 N N . GLU A 1 96 ? -12.766 -13.461 -7.156 1 98.62 96 GL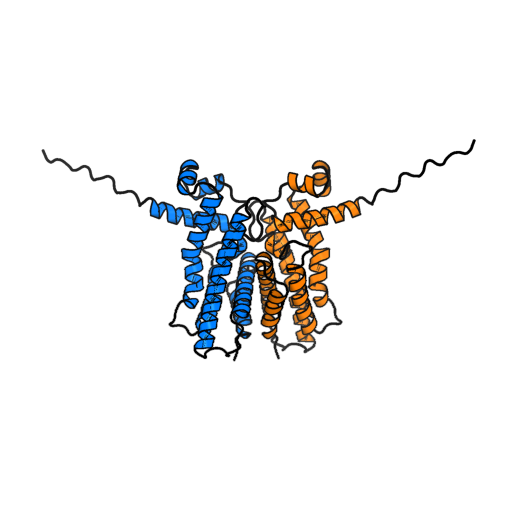U A N 1
ATOM 735 C CA . GLU A 1 96 ? -12.555 -12.859 -8.469 1 98.62 96 GLU A CA 1
ATOM 736 C C . GLU A 1 96 ? -13.273 -11.516 -8.586 1 98.62 96 GLU A C 1
ATOM 738 O O . GLU A 1 96 ? -12.703 -10.539 -9.062 1 98.62 96 GLU A O 1
ATOM 743 N N . ALA A 1 97 ? -14.5 -11.516 -8.156 1 98.69 97 ALA A N 1
ATOM 744 C CA . ALA A 1 97 ? -15.297 -10.297 -8.219 1 98.69 97 ALA A CA 1
ATOM 745 C C . ALA A 1 97 ? -14.727 -9.219 -7.312 1 98.69 97 ALA A C 1
ATOM 747 O O . ALA A 1 97 ? -14.719 -8.039 -7.672 1 98.69 97 ALA A O 1
ATOM 748 N N . LEU A 1 98 ? -14.266 -9.594 -6.125 1 98.62 98 LEU A N 1
ATOM 749 C CA . LEU A 1 98 ? -13.625 -8.664 -5.195 1 98.62 98 LEU A CA 1
ATOM 750 C C . LEU A 1 98 ? -12.445 -7.961 -5.855 1 98.62 98 LEU A C 1
ATOM 752 O O . LEU A 1 98 ? -12.367 -6.73 -5.852 1 98.62 98 LEU A O 1
ATOM 756 N N . LEU A 1 99 ? -11.555 -8.742 -6.488 1 98.69 99 LEU A N 1
ATOM 757 C CA . LEU A 1 99 ? -10.352 -8.18 -7.102 1 98.69 99 LEU A CA 1
ATOM 758 C C . LEU A 1 99 ? -10.711 -7.332 -8.32 1 98.69 99 LEU A C 1
ATOM 760 O O . LEU A 1 99 ? -10.086 -6.297 -8.562 1 98.69 99 LEU A O 1
ATOM 764 N N . ALA A 1 100 ? -11.711 -7.75 -9.062 1 98.38 100 ALA A N 1
ATOM 765 C CA . ALA A 1 100 ? -12.172 -6.98 -10.219 1 98.38 100 ALA A CA 1
ATOM 766 C 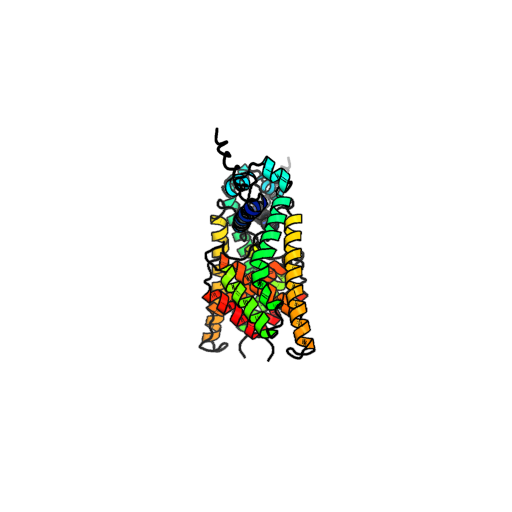C . ALA A 1 100 ? -12.734 -5.629 -9.781 1 98.38 100 ALA A C 1
ATOM 768 O O . ALA A 1 100 ? -12.461 -4.605 -10.414 1 98.38 100 ALA A O 1
ATOM 769 N N . ARG A 1 101 ? -13.5 -5.617 -8.758 1 97.44 101 ARG A N 1
ATOM 770 C CA . ARG A 1 101 ? -14.055 -4.379 -8.234 1 97.44 101 ARG A CA 1
ATOM 771 C C . ARG A 1 101 ? -12.961 -3.473 -7.684 1 97.44 101 ARG A C 1
ATOM 773 O O . ARG A 1 101 ? -13.031 -2.25 -7.824 1 97.44 101 ARG A O 1
ATOM 780 N N . ALA A 1 102 ? -11.992 -4.062 -7.035 1 97.62 102 ALA A N 1
ATOM 781 C CA . ALA A 1 102 ? -10.859 -3.268 -6.57 1 97.62 102 ALA A CA 1
ATOM 782 C C . ALA A 1 102 ? -10.18 -2.549 -7.734 1 97.62 102 ALA A C 1
ATOM 784 O O . ALA A 1 102 ? -9.922 -1.346 -7.66 1 97.62 102 ALA A O 1
ATOM 785 N N . ALA A 1 103 ? -9.945 -3.297 -8.828 1 97.88 103 ALA A N 1
ATOM 786 C CA . ALA A 1 103 ? -9.305 -2.699 -10 1 97.88 103 ALA A CA 1
ATOM 787 C C . ALA A 1 103 ? -10.125 -1.524 -10.531 1 97.88 103 ALA A C 1
ATOM 789 O O . ALA A 1 103 ? -9.578 -0.452 -10.797 1 97.88 103 ALA A O 1
ATOM 790 N N . THR A 1 104 ? -11.422 -1.689 -10.602 1 96.31 104 THR A N 1
ATOM 791 C CA . THR A 1 104 ? -12.312 -0.671 -11.156 1 96.31 104 THR A CA 1
ATOM 792 C C . THR A 1 104 ? -12.43 0.515 -10.203 1 96.31 104 THR A C 1
ATOM 794 O O . THR A 1 104 ? -12.391 1.67 -10.633 1 96.31 104 THR A O 1
ATOM 797 N N . THR A 1 105 ? -12.555 0.266 -8.938 1 93.88 105 THR A N 1
ATOM 798 C CA . THR A 1 105 ? -12.773 1.304 -7.934 1 93.88 105 THR A CA 1
ATOM 799 C C . THR A 1 105 ? -11.508 2.121 -7.711 1 93.88 105 THR A C 1
ATOM 801 O O . THR A 1 105 ? -11.57 3.342 -7.547 1 93.88 105 THR A O 1
ATOM 804 N N . PHE A 1 106 ? -10.359 1.454 -7.727 1 95.19 106 PHE A N 1
ATOM 805 C CA . PHE A 1 106 ? -9.102 2.129 -7.414 1 95.19 106 PHE A CA 1
ATOM 806 C C . PHE A 1 106 ? -8.664 3.023 -8.57 1 95.19 106 PHE A C 1
ATOM 808 O O . PHE A 1 106 ? -7.93 3.99 -8.367 1 95.19 106 PHE A O 1
ATOM 815 N N . SER A 1 107 ? -9.102 2.693 -9.758 1 93.88 107 SER A N 1
ATOM 816 C CA . SER A 1 107 ? -8.625 3.416 -10.93 1 93.88 107 SER A CA 1
ATOM 817 C C . SER A 1 107 ? -9.727 4.285 -11.531 1 93.88 107 SER A C 1
ATOM 819 O O . SER A 1 107 ? -9.5 4.988 -1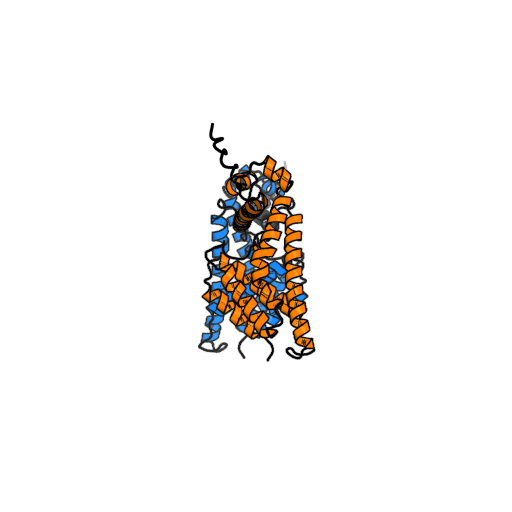2.516 1 93.88 107 SER A O 1
ATOM 821 N N . GLY A 1 108 ? -10.883 4.254 -10.977 1 87.94 108 GLY A N 1
ATOM 822 C CA . GLY A 1 108 ? -12.016 4.957 -11.555 1 87.94 108 GLY A CA 1
ATOM 823 C C . GLY A 1 108 ? -11.836 6.461 -11.578 1 87.94 108 GLY A C 1
ATOM 824 O O . GLY A 1 108 ? -11.117 7.02 -10.75 1 87.94 108 GLY A O 1
ATOM 825 N N . PRO A 1 109 ? -12.453 7.117 -12.43 1 84.56 109 PRO A N 1
ATOM 826 C CA . PRO A 1 109 ? -12.281 8.555 -12.633 1 84.56 109 PRO A CA 1
ATOM 827 C C . PRO A 1 109 ? -13.055 9.391 -11.609 1 84.56 109 PRO A C 1
ATOM 829 O O . PRO A 1 109 ? -12.805 10.586 -11.469 1 84.56 109 PRO A O 1
ATOM 832 N N . ASP A 1 110 ? -13.938 8.852 -10.867 1 82.44 110 ASP A N 1
ATOM 833 C CA . ASP A 1 110 ? -14.859 9.617 -10.047 1 82.44 110 ASP A CA 1
ATOM 834 C C . ASP A 1 110 ? -14.305 9.836 -8.641 1 82.44 110 ASP A C 1
ATOM 836 O O . ASP A 1 110 ? -14.953 10.453 -7.797 1 82.44 110 ASP A O 1
ATOM 840 N N . SER A 1 111 ? -13.203 9.297 -8.43 1 83.94 111 SER A N 1
ATOM 841 C CA . SER A 1 111 ? -12.57 9.422 -7.121 1 83.94 111 SER A CA 1
ATOM 842 C C . SER A 1 111 ? -11.055 9.508 -7.242 1 83.94 111 SER A C 1
ATOM 844 O O . SER A 1 111 ? -10.492 9.203 -8.297 1 83.94 111 SER A O 1
ATOM 846 N N . PRO A 1 112 ? -10.484 10.055 -6.219 1 84.88 112 PRO A N 1
ATOM 847 C CA . PRO A 1 112 ? -9.023 9.953 -6.25 1 84.88 112 PRO A CA 1
ATOM 848 C C . PRO A 1 112 ? -8.531 8.523 -6.441 1 84.88 112 PRO A C 1
ATOM 850 O O . PRO A 1 112 ? -9.172 7.578 -5.973 1 84.88 112 PRO A O 1
ATOM 853 N N . ALA A 1 113 ? -7.406 8.383 -7.113 1 90.25 113 ALA A N 1
ATOM 854 C CA . ALA A 1 113 ? -6.844 7.066 -7.406 1 90.25 113 ALA A CA 1
ATOM 855 C C . ALA A 1 113 ? -6.457 6.34 -6.121 1 90.25 113 ALA A C 1
ATOM 857 O O . ALA A 1 113 ? -5.973 6.961 -5.172 1 90.25 113 ALA A O 1
ATOM 858 N N . GLY A 1 114 ? -6.672 4.984 -6.156 1 91.69 114 GLY A N 1
ATOM 859 C CA . GLY A 1 114 ? -6.344 4.152 -5.008 1 91.69 114 GLY A CA 1
ATOM 860 C C . GLY A 1 114 ? -7.492 4.012 -4.027 1 91.69 114 GLY A C 1
ATOM 861 O O . GLY A 1 114 ? -8.656 4.199 -4.391 1 91.69 114 G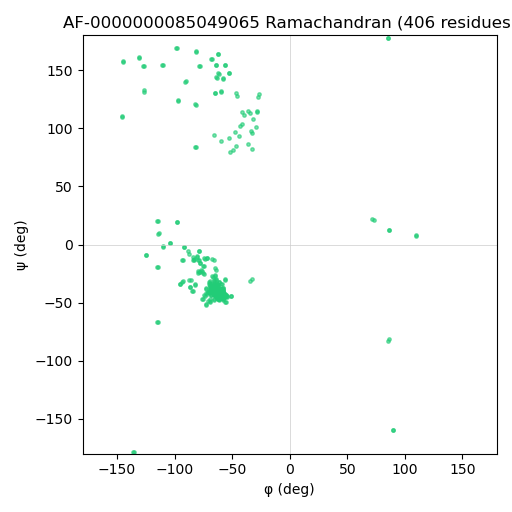LY A O 1
ATOM 862 N N . CYS A 1 115 ? -7.172 3.678 -2.889 1 92.5 115 CYS A N 1
ATOM 863 C CA . CYS A 1 115 ? -8.148 3.418 -1.838 1 92.5 115 CYS A CA 1
ATOM 864 C C . CYS A 1 115 ? -7.852 4.246 -0.596 1 92.5 115 CYS A C 1
ATOM 866 O O . CYS A 1 115 ? -6.727 4.234 -0.091 1 92.5 115 CYS A O 1
ATOM 868 N N . PHE A 1 116 ? -8.844 4.879 -0.093 1 90.69 116 PHE A N 1
ATOM 869 C CA . PHE A 1 116 ? -8.75 5.723 1.091 1 90.69 116 PHE A CA 1
ATOM 870 C C . PHE A 1 116 ? -8.219 4.934 2.281 1 90.69 116 PHE A C 1
ATOM 872 O O . PHE A 1 116 ? -7.355 5.418 3.02 1 90.69 116 PHE A O 1
ATOM 879 N N . MET A 1 117 ? -8.656 3.74 2.459 1 91.5 117 MET A N 1
ATOM 880 C CA . MET A 1 117 ? -8.344 2.914 3.621 1 91.5 117 MET A CA 1
ATOM 881 C C . MET A 1 117 ? -6.859 2.578 3.666 1 91.5 117 MET A C 1
ATOM 883 O O . MET A 1 117 ? -6.293 2.379 4.742 1 91.5 117 MET A O 1
ATOM 887 N N . TYR A 1 118 ? -6.258 2.57 2.527 1 90.5 118 TYR A N 1
ATOM 888 C CA . TYR A 1 118 ? -4.84 2.223 2.482 1 90.5 118 TYR A CA 1
ATOM 889 C C . TYR A 1 118 ? -3.971 3.475 2.5 1 90.5 118 TYR A C 1
ATOM 891 O O . TYR A 1 118 ? -2.912 3.494 3.129 1 90.5 118 TYR A O 1
ATOM 899 N N . SER A 1 119 ? -4.398 4.527 1.911 1 86.19 119 SER A N 1
ATOM 900 C CA . SER A 1 119 ? -3.537 5.668 1.622 1 86.19 119 SER A CA 1
ATOM 901 C C . SER A 1 119 ? -3.6 6.707 2.738 1 86.19 119 SER A C 1
ATOM 903 O O . SER A 1 119 ? -2.592 7.336 3.066 1 86.19 119 SER A O 1
ATOM 905 N N . ALA A 1 120 ? -4.711 6.828 3.389 1 82.5 120 ALA A N 1
ATOM 906 C CA . ALA A 1 120 ? -4.93 7.957 4.289 1 82.5 120 ALA A CA 1
ATOM 907 C C . ALA A 1 120 ? -4.184 7.762 5.605 1 82.5 120 ALA A C 1
ATOM 909 O O . ALA A 1 120 ? -3.873 8.734 6.301 1 82.5 120 ALA A O 1
ATOM 910 N N . GLY A 1 121 ? -3.846 6.523 5.953 1 78.38 121 GLY A N 1
ATOM 911 C CA . GLY A 1 121 ? -3.205 6.238 7.227 1 78.38 121 GLY A CA 1
ATOM 912 C C . GLY A 1 121 ? -1.786 5.723 7.078 1 78.38 121 GLY A C 1
ATOM 913 O O . GLY A 1 121 ? -1.191 5.242 8.047 1 78.38 121 GLY A O 1
ATOM 914 N N . ALA A 1 122 ? -1.207 5.762 5.875 1 77.06 122 ALA A N 1
ATOM 915 C CA . ALA A 1 122 ? 0.081 5.125 5.605 1 77.06 122 ALA A CA 1
ATOM 916 C C . ALA A 1 122 ? 1.202 5.809 6.383 1 77.06 122 ALA A C 1
ATOM 918 O O . ALA A 1 122 ? 2.143 5.148 6.836 1 77.06 122 ALA A O 1
ATOM 919 N N . ALA A 1 123 ? 1.125 7.156 6.527 1 74.69 123 ALA A N 1
ATOM 920 C CA . ALA A 1 123 ? 2.096 7.934 7.297 1 74.69 123 ALA A CA 1
ATOM 921 C C . ALA A 1 123 ? 1.425 9.117 7.988 1 74.69 123 ALA A C 1
ATOM 923 O O . ALA A 1 123 ? 0.907 10.016 7.332 1 74.69 123 ALA A O 1
ATOM 924 N N . VAL A 1 124 ? 1.394 8.914 9.336 1 76.44 124 VAL A N 1
ATOM 925 C CA . VAL A 1 124 ? 0.726 9.969 10.086 1 76.44 124 VAL A CA 1
ATOM 926 C C . VAL A 1 124 ? 1.607 10.414 11.25 1 76.44 124 VAL A C 1
ATOM 928 O O . VAL A 1 124 ? 2.514 9.688 11.664 1 76.44 124 VAL A O 1
ATOM 931 N N . SER A 1 125 ? 1.309 11.57 11.734 1 79.44 125 SER A N 1
ATOM 932 C CA . SER A 1 125 ? 2.006 12.109 12.906 1 79.44 125 SER A CA 1
ATOM 933 C C . SER A 1 125 ? 1.688 11.305 14.156 1 79.44 125 SER A C 1
ATOM 935 O O . SER A 1 125 ? 0.678 10.594 14.211 1 79.44 125 SER A O 1
ATOM 937 N N . PRO A 1 126 ? 2.559 11.453 15.102 1 75.88 126 PRO A N 1
ATOM 938 C CA . PRO A 1 126 ? 2.266 10.812 16.375 1 75.88 126 PRO A CA 1
ATOM 939 C C . PRO A 1 126 ? 0.919 11.234 16.969 1 75.88 126 PRO A C 1
ATOM 941 O O . PRO A 1 126 ? 0.257 10.445 17.641 1 75.88 126 PRO A O 1
ATOM 944 N N . ALA A 1 127 ? 0.561 12.445 16.641 1 76.31 127 ALA A N 1
ATOM 945 C CA . ALA A 1 127 ? -0.701 12.969 17.156 1 76.31 127 ALA A CA 1
ATOM 946 C C . ALA A 1 127 ? -1.892 12.305 16.484 1 76.31 127 ALA A C 1
ATOM 948 O O . ALA A 1 127 ? -3.023 12.398 16.953 1 76.31 127 ALA A O 1
ATOM 949 N N . ALA A 1 128 ? -1.608 11.617 15.461 1 82.12 128 ALA A N 1
ATOM 950 C CA . ALA A 1 128 ? -2.691 11.023 14.68 1 82.12 128 ALA A CA 1
ATOM 951 C C . ALA A 1 128 ? -2.643 9.5 14.75 1 82.12 128 ALA A C 1
ATOM 953 O O . ALA A 1 128 ? -3.189 8.812 13.883 1 82.12 128 ALA A O 1
ATOM 954 N N . THR A 1 129 ? -1.98 9 15.758 1 83.5 129 THR A N 1
ATOM 955 C CA . THR A 1 129 ? -1.818 7.555 15.922 1 83.5 129 THR A CA 1
ATOM 956 C C . THR A 1 129 ? -3.176 6.867 16.031 1 83.5 129 THR A C 1
ATOM 958 O O . THR A 1 129 ? -3.355 5.754 15.539 1 83.5 129 THR A O 1
ATOM 961 N N . ASP A 1 130 ? -4.102 7.559 16.641 1 87.12 130 ASP A N 1
ATOM 962 C CA . ASP A 1 130 ? -5.438 6.988 16.797 1 87.12 130 ASP A CA 1
ATOM 963 C C . ASP A 1 130 ? -6.117 6.781 15.445 1 87.12 130 ASP A C 1
ATOM 965 O O . ASP A 1 130 ? -6.871 5.828 15.266 1 87.12 130 ASP A O 1
ATOM 969 N N . ILE A 1 131 ? -5.805 7.684 14.547 1 86.94 131 ILE A N 1
ATOM 970 C CA . ILE A 1 131 ? -6.359 7.602 13.195 1 86.94 131 ILE A CA 1
ATOM 971 C C . ILE A 1 131 ? -5.781 6.391 12.477 1 86.94 131 ILE A C 1
ATOM 973 O O . ILE A 1 131 ? -6.516 5.629 11.844 1 86.94 131 ILE A O 1
ATOM 977 N N . ALA A 1 132 ? -4.535 6.23 12.633 1 87.5 132 ALA A N 1
ATOM 978 C CA . ALA A 1 132 ? -3.867 5.09 12.016 1 87.5 132 ALA A CA 1
ATOM 979 C C . ALA A 1 132 ? -4.418 3.773 12.555 1 87.5 132 ALA A C 1
ATOM 981 O O . ALA A 1 132 ? -4.648 2.83 11.797 1 87.5 132 ALA A O 1
ATOM 982 N N . GLU A 1 133 ? -4.672 3.707 13.789 1 91.75 133 GLU A N 1
ATOM 983 C CA . GLU A 1 133 ? -5.195 2.506 14.438 1 91.75 133 GLU A CA 1
ATOM 984 C C . GLU A 1 133 ? -6.625 2.219 13.992 1 91.75 133 GLU A C 1
ATOM 986 O O . GLU A 1 133 ? -7 1.06 13.797 1 91.75 133 GLU A O 1
ATOM 991 N N . MET A 1 134 ? -7.348 3.254 13.875 1 92.56 134 MET A N 1
ATOM 992 C CA . MET A 1 134 ? -8.727 3.092 13.414 1 92.56 134 MET A CA 1
ATOM 993 C C . MET A 1 134 ? -8.758 2.504 12.008 1 92.56 134 MET A C 1
ATOM 995 O O . MET A 1 134 ? -9.508 1.561 11.742 1 92.56 134 MET A O 1
ATOM 999 N N . LEU A 1 135 ? -7.988 3.016 11.125 1 93.44 135 LEU A N 1
ATOM 1000 C CA . LEU A 1 135 ? -7.941 2.514 9.758 1 93.44 135 LEU A CA 1
ATOM 1001 C C . LEU A 1 135 ? -7.41 1.085 9.719 1 93.44 135 LEU A C 1
ATOM 1003 O O . LEU A 1 135 ? -7.918 0.25 8.969 1 93.44 135 LEU A O 1
ATOM 1007 N N . ARG A 1 136 ? -6.406 0.794 10.57 1 93.69 136 ARG A N 1
ATOM 1008 C CA . ARG A 1 136 ? -5.902 -0.569 10.711 1 93.69 136 ARG A CA 1
ATOM 1009 C C . ARG A 1 136 ? -7.016 -1.521 11.133 1 93.69 136 ARG A C 1
ATOM 1011 O O . ARG A 1 136 ? -7.121 -2.635 10.609 1 93.69 136 ARG A O 1
ATOM 1018 N N . GLY A 1 137 ? -7.785 -1.094 12.078 1 95 137 GLY A N 1
ATOM 1019 C CA . GLY A 1 137 ? -8.914 -1.894 12.523 1 95 137 GLY A CA 1
ATOM 1020 C C . GLY A 1 137 ? -9.891 -2.221 11.406 1 95 137 GLY A C 1
ATOM 1021 O O . GLY A 1 137 ? -10.359 -3.355 11.297 1 95 137 GLY A O 1
ATOM 1022 N N . LYS A 1 138 ? -10.148 -1.266 10.602 1 94.5 138 LYS A N 1
ATOM 1023 C CA . LYS A 1 138 ? -11.055 -1.469 9.469 1 94.5 138 LYS A CA 1
ATOM 1024 C C . LYS A 1 138 ? -10.461 -2.443 8.461 1 94.5 138 LYS A C 1
ATOM 1026 O O . LYS A 1 138 ? -11.172 -3.305 7.93 1 94.5 138 LYS A O 1
ATOM 1031 N N . ARG A 1 139 ? -9.172 -2.346 8.172 1 95.38 139 ARG A N 1
ATOM 1032 C CA . ARG A 1 139 ? -8.508 -3.277 7.262 1 95.38 139 ARG A CA 1
ATOM 1033 C C . ARG A 1 139 ? -8.523 -4.695 7.824 1 95.38 139 ARG A C 1
ATOM 1035 O O . ARG A 1 139 ? -8.734 -5.656 7.086 1 95.38 139 ARG A O 1
ATOM 1042 N N . THR A 1 140 ? -8.336 -4.777 9.148 1 95.94 140 THR A N 1
ATOM 1043 C CA . THR A 1 140 ? -8.344 -6.074 9.812 1 95.94 140 THR A CA 1
ATOM 1044 C C . THR A 1 140 ? -9.727 -6.723 9.703 1 95.94 140 THR A C 1
ATOM 1046 O O . THR A 1 140 ? -9.828 -7.926 9.453 1 95.94 140 THR A O 1
ATOM 1049 N N . ILE A 1 141 ? -10.734 -5.934 9.883 1 95.5 141 ILE A N 1
ATOM 1050 C CA . ILE A 1 141 ? -12.102 -6.43 9.781 1 95.5 141 ILE A CA 1
ATOM 1051 C C . ILE A 1 141 ? -12.367 -6.938 8.367 1 95.5 141 ILE A C 1
ATOM 1053 O O . ILE A 1 141 ? -12.938 -8.016 8.18 1 95.5 141 ILE A O 1
ATOM 1057 N N . ALA A 1 142 ? -11.969 -6.168 7.355 1 96.12 142 ALA A N 1
ATOM 1058 C CA . ALA A 1 142 ? -12.148 -6.57 5.961 1 96.12 142 ALA A CA 1
ATOM 1059 C C . ALA A 1 142 ? -11.406 -7.871 5.664 1 96.12 142 ALA A C 1
ATOM 1061 O O . ALA A 1 142 ? -11.945 -8.766 5.008 1 96.12 142 ALA A O 1
ATOM 1062 N N . GLU A 1 143 ? -10.18 -7.988 6.137 1 97.25 143 GLU A N 1
ATOM 1063 C CA . GLU A 1 143 ? -9.398 -9.211 5.961 1 97.25 143 GLU A CA 1
ATOM 1064 C C . GLU A 1 143 ? -10.078 -10.406 6.617 1 97.25 143 GLU A C 1
ATOM 1066 O O . GLU A 1 143 ? -10.078 -11.508 6.066 1 97.25 143 GLU A O 1
ATOM 1071 N N . ARG A 1 144 ? -10.664 -10.18 7.754 1 97.5 144 ARG A N 1
ATOM 1072 C CA . ARG A 1 144 ? -11.383 -11.234 8.469 1 97.5 144 ARG A CA 1
ATOM 1073 C C . ARG A 1 144 ? -12.602 -11.695 7.676 1 97.5 144 ARG A C 1
ATOM 1075 O O . ARG A 1 144 ? -12.914 -12.891 7.648 1 97.5 144 ARG A O 1
ATOM 1082 N N . GLU A 1 145 ? -13.289 -10.758 7.086 1 97.62 145 GLU A N 1
ATOM 1083 C CA . GLU A 1 145 ? -14.43 -11.117 6.258 1 97.62 145 GLU A CA 1
ATOM 1084 C C . GLU A 1 145 ? -14.016 -12.047 5.117 1 97.62 145 GLU A C 1
ATOM 1086 O O . GLU A 1 145 ? -14.703 -13.031 4.828 1 97.62 145 GLU A O 1
ATOM 1091 N N . VAL A 1 146 ? -12.953 -11.758 4.473 1 98.62 146 VAL A N 1
ATOM 1092 C CA . VAL A 1 146 ? -12.445 -12.586 3.383 1 98.62 146 VAL A CA 1
ATOM 1093 C C . VAL A 1 146 ? -12.016 -13.953 3.926 1 98.62 146 VAL A C 1
ATOM 1095 O O . VAL A 1 146 ? -12.297 -14.984 3.312 1 98.62 146 VAL A O 1
ATOM 1098 N N . THR A 1 147 ? -11.328 -13.945 5.105 1 98.75 147 THR A N 1
ATOM 1099 C CA . THR A 1 147 ? -10.914 -15.195 5.75 1 98.75 147 THR A CA 1
ATOM 1100 C C . THR A 1 147 ? -12.117 -16.094 6 1 98.75 147 THR A C 1
ATOM 1102 O O . THR A 1 147 ? -12.07 -17.297 5.719 1 98.75 147 THR A O 1
ATOM 1105 N N . GLU A 1 148 ? -13.156 -15.492 6.508 1 98.5 148 GLU A N 1
ATOM 1106 C CA . GLU A 1 148 ? -14.367 -16.25 6.805 1 98.5 148 GLU A CA 1
ATOM 1107 C C . GLU A 1 148 ? -14.984 -16.828 5.535 1 98.5 148 GLU A C 1
ATOM 1109 O O . GLU A 1 148 ? -15.461 -17.969 5.531 1 98.5 148 GLU A O 1
ATOM 1114 N N . ARG A 1 149 ? -14.969 -16.047 4.461 1 98.69 149 ARG A N 1
ATOM 1115 C CA . ARG A 1 149 ? -15.492 -16.531 3.188 1 98.69 149 ARG A CA 1
ATOM 1116 C C . ARG A 1 149 ? -14.68 -17.719 2.682 1 98.69 149 ARG A C 1
ATOM 1118 O O . ARG A 1 149 ? -15.242 -18.703 2.189 1 98.69 149 ARG A O 1
ATOM 1125 N N . LEU A 1 150 ? -13.359 -17.656 2.758 1 98.62 150 LEU A N 1
ATOM 1126 C CA . LEU A 1 150 ? -12.477 -18.734 2.338 1 98.62 150 LEU A CA 1
ATOM 1127 C C . LEU A 1 150 ? -12.68 -19.984 3.203 1 98.62 150 LEU A C 1
ATOM 1129 O O . LEU A 1 150 ? -12.703 -21.094 2.693 1 98.62 150 LEU A O 1
ATOM 1133 N N . ALA A 1 151 ? -12.852 -19.766 4.516 1 98.38 151 ALA A N 1
ATOM 1134 C CA . ALA A 1 151 ? -13.094 -20.875 5.438 1 98.38 151 ALA A CA 1
ATOM 1135 C C . ALA A 1 151 ? -14.391 -21.594 5.09 1 98.38 151 ALA A C 1
ATOM 1137 O O . ALA A 1 151 ? -14.453 -22.828 5.152 1 98.38 151 ALA A O 1
ATOM 1138 N N . ARG A 1 152 ? -15.398 -20.859 4.75 1 97.75 152 ARG A N 1
ATOM 1139 C CA . ARG A 1 152 ? -16.656 -21.469 4.309 1 97.75 152 ARG A CA 1
ATOM 1140 C C . ARG A 1 152 ? -16.438 -22.297 3.043 1 97.75 152 ARG A C 1
ATOM 1142 O O . ARG A 1 152 ? -17.078 -23.344 2.863 1 97.75 152 ARG A O 1
ATOM 1149 N N . GLY A 1 153 ? -15.586 -21.75 2.16 1 97.88 153 GLY A N 1
ATOM 1150 C CA . GLY A 1 153 ? -15.242 -22.516 0.973 1 97.88 153 GLY A CA 1
ATOM 1151 C C . GLY A 1 153 ? -14.609 -23.859 1.293 1 97.88 153 GLY A C 1
ATOM 1152 O O . GLY A 1 153 ? -14.859 -24.844 0.607 1 97.88 153 GLY A O 1
ATOM 1153 N N . VAL A 1 154 ? -13.766 -23.922 2.322 1 97.94 154 VAL A N 1
ATOM 1154 C CA . VAL A 1 154 ? -13.172 -25.172 2.777 1 97.94 154 VAL A CA 1
ATOM 1155 C C . VAL A 1 154 ? -14.266 -26.109 3.297 1 97.94 154 VAL A C 1
ATOM 1157 O O . VAL A 1 154 ? -14.312 -27.281 2.93 1 97.94 154 VAL A O 1
ATOM 1160 N N . GLU A 1 155 ? -15.18 -25.578 4.078 1 97.25 155 GLU A N 1
ATOM 1161 C CA . GLU A 1 155 ? -16.266 -26.359 4.66 1 97.25 155 GLU A CA 1
ATOM 1162 C C . GLU A 1 155 ? -17.172 -26.922 3.574 1 97.25 155 GLU A C 1
ATOM 1164 O O . GLU A 1 155 ? -17.688 -28.047 3.709 1 97.25 155 GLU A O 1
ATOM 1169 N N . ARG A 1 156 ? -17.359 -26.219 2.496 1 96.5 156 ARG A N 1
ATOM 1170 C CA . ARG A 1 156 ? -18.266 -26.594 1.417 1 96.5 156 ARG A CA 1
ATOM 1171 C C . ARG A 1 156 ? -17.562 -27.5 0.406 1 96.5 156 ARG A C 1
ATOM 1173 O O . ARG A 1 156 ? -18.172 -27.922 -0.58 1 96.5 156 ARG A O 1
ATOM 1180 N N . GLY A 1 157 ? -16.297 -27.656 0.555 1 96.88 157 GLY A N 1
ATOM 1181 C CA . GLY A 1 157 ? -15.547 -28.531 -0.331 1 96.88 157 GLY A CA 1
ATOM 1182 C C . GLY A 1 157 ? -15.078 -27.844 -1.596 1 96.88 157 GLY A C 1
ATOM 1183 O O . GLY A 1 157 ? -14.617 -28.5 -2.533 1 96.88 157 GLY A O 1
ATOM 1184 N N . GLU A 1 158 ? -15.172 -26.484 -1.642 1 97 158 GLU A N 1
ATOM 1185 C CA . GLU A 1 158 ? -14.719 -25.719 -2.795 1 97 158 GLU A CA 1
ATOM 1186 C C . GLU A 1 158 ? -13.203 -25.531 -2.781 1 97 158 GLU A C 1
ATOM 1188 O O . GLU A 1 158 ? -12.602 -25.25 -3.814 1 97 158 GLU A O 1
ATOM 1193 N N . LEU A 1 159 ? -12.594 -25.641 -1.529 1 97.88 159 LEU A N 1
ATOM 1194 C CA . LEU A 1 159 ? -11.164 -25.516 -1.296 1 97.88 159 LEU A CA 1
ATOM 1195 C C . LEU A 1 159 ? -10.633 -26.719 -0.528 1 97.88 159 LEU A C 1
ATOM 1197 O O . LEU A 1 159 ? -11.383 -27.391 0.172 1 97.88 159 LEU A O 1
ATOM 1201 N N . PRO A 1 160 ? -9.336 -27.016 -0.706 1 97.38 160 PRO A N 1
ATOM 1202 C CA . PRO A 1 160 ? -8.766 -28.141 0.038 1 97.38 160 PRO A CA 1
ATOM 1203 C C . PRO A 1 160 ? -8.938 -28 1.549 1 97.38 160 PRO A C 1
ATOM 1205 O O . PRO A 1 160 ? -8.938 -26.875 2.074 1 97.38 160 PRO A O 1
ATOM 1208 N N . LYS A 1 161 ? -8.953 -29.062 2.273 1 96.69 161 LYS A N 1
ATOM 1209 C CA . LYS A 1 161 ? -9.18 -29.125 3.715 1 96.69 161 LYS A CA 1
ATOM 1210 C C . LYS A 1 161 ? -8.078 -28.375 4.473 1 96.69 161 LYS A C 1
ATOM 1212 O O . LYS A 1 161 ? -8.344 -27.719 5.48 1 96.69 161 LYS A O 1
ATOM 1217 N N . GLU A 1 162 ? -6.855 -28.406 3.975 1 96.25 162 GLU A N 1
ATOM 1218 C CA . GLU A 1 162 ? -5.727 -27.812 4.68 1 96.25 162 GLU A CA 1
ATOM 1219 C C . GLU A 1 162 ? -5.414 -26.422 4.137 1 96.25 162 GLU A C 1
ATOM 1221 O O . GLU A 1 162 ? -4.34 -25.875 4.398 1 96.25 162 GLU A O 1
ATOM 1226 N N . PHE A 1 163 ? -6.422 -25.891 3.469 1 97.12 163 PHE A N 1
ATOM 1227 C CA . PHE A 1 163 ? -6.207 -24.578 2.877 1 97.12 163 PHE A CA 1
ATOM 1228 C C . PHE A 1 163 ? -5.988 -23.531 3.959 1 97.12 163 PHE A C 1
ATOM 1230 O O . PHE A 1 163 ? -6.766 -23.438 4.91 1 97.12 163 PHE A O 1
ATOM 1237 N N . ASP A 1 164 ? -4.977 -22.75 3.855 1 97.44 164 ASP A N 1
ATOM 1238 C CA . ASP A 1 164 ? -4.668 -21.672 4.805 1 97.44 164 ASP A CA 1
ATOM 1239 C C . ASP A 1 164 ? -5.484 -20.422 4.496 1 97.44 164 ASP A C 1
ATOM 1241 O O . ASP A 1 164 ? -4.973 -19.469 3.891 1 97.44 164 ASP A O 1
ATOM 1245 N N . ALA A 1 165 ? -6.711 -20.344 4.977 1 98.31 165 ALA A N 1
ATOM 1246 C CA . ALA A 1 165 ? -7.645 -19.266 4.691 1 98.31 165 ALA A CA 1
ATOM 1247 C C . ALA A 1 165 ? -7.094 -17.922 5.168 1 98.31 165 ALA A C 1
ATOM 1249 O O . ALA A 1 165 ? -7.16 -16.922 4.449 1 98.31 165 ALA A O 1
ATOM 1250 N N . ALA A 1 166 ? -6.539 -17.859 6.348 1 97.88 166 ALA A N 1
ATOM 1251 C CA . ALA A 1 166 ? -6.023 -16.625 6.922 1 97.88 166 ALA A CA 1
ATOM 1252 C C . ALA A 1 166 ? -4.832 -16.109 6.121 1 97.88 166 ALA A C 1
ATOM 1254 O O . ALA A 1 166 ? -4.766 -14.914 5.797 1 97.88 166 ALA A O 1
ATOM 1255 N N . GLY A 1 167 ? -3.898 -17.031 5.832 1 97.75 167 GLY A N 1
ATOM 1256 C CA . GLY A 1 167 ? -2.74 -16.641 5.047 1 97.75 167 GLY A CA 1
ATOM 1257 C C . GLY A 1 167 ? -3.102 -16.156 3.656 1 97.75 167 GLY A C 1
ATOM 1258 O O . GLY A 1 167 ? -2.529 -15.18 3.164 1 97.75 167 GLY A O 1
ATOM 1259 N N . TYR A 1 168 ? -4.051 -16.844 3.043 1 98.5 168 TYR A N 1
ATOM 1260 C CA . TYR A 1 168 ? -4.457 -16.438 1.702 1 98.5 168 TYR A CA 1
ATOM 1261 C C . TYR A 1 168 ? -5.195 -15.102 1.733 1 98.5 168 TYR A C 1
ATOM 1263 O O . TYR A 1 168 ? -5.055 -14.289 0.817 1 98.5 168 TYR A O 1
ATOM 1271 N N . SER A 1 169 ? -6.023 -14.875 2.754 1 98.62 169 SER A N 1
ATOM 1272 C CA . SER A 1 169 ? -6.68 -13.578 2.924 1 98.62 169 SER A CA 1
ATOM 1273 C C . SER A 1 169 ? -5.664 -12.453 3.051 1 98.62 169 SER A C 1
ATOM 1275 O O . SER A 1 169 ? -5.84 -11.383 2.469 1 98.62 169 SER A O 1
ATOM 1277 N N . LYS A 1 170 ? -4.609 -12.672 3.82 1 98.38 170 LYS A N 1
ATOM 1278 C CA . LYS A 1 170 ? -3.545 -11.688 3.971 1 98.38 170 LYS A CA 1
ATOM 1279 C C . LYS A 1 170 ? -2.863 -11.406 2.633 1 98.38 170 LYS A C 1
ATOM 1281 O O . LYS A 1 170 ? -2.535 -10.258 2.326 1 98.38 170 LYS A O 1
ATOM 1286 N N . PHE A 1 171 ? -2.662 -12.469 1.858 1 98.69 171 PHE A N 1
ATOM 1287 C CA . PHE A 1 171 ? -2.105 -12.32 0.52 1 98.69 171 PHE A CA 1
ATOM 1288 C C . PHE A 1 171 ? -3.01 -11.461 -0.355 1 98.69 171 PHE A C 1
ATOM 1290 O O . PHE A 1 171 ? -2.547 -10.516 -0.998 1 98.69 171 PHE A O 1
ATOM 1297 N N . LEU A 1 172 ? -4.297 -11.711 -0.374 1 98.75 172 LEU A N 1
ATOM 1298 C CA . LEU A 1 172 ? -5.238 -10.938 -1.18 1 98.75 172 LEU A CA 1
ATOM 1299 C C . LEU A 1 172 ? -5.27 -9.484 -0.737 1 98.75 172 LEU A C 1
ATOM 1301 O O . LEU A 1 172 ? -5.309 -8.578 -1.572 1 98.75 172 LEU A O 1
ATOM 1305 N N . SER A 1 173 ? -5.277 -9.281 0.554 1 98.12 173 SER A N 1
ATOM 1306 C CA . SER A 1 173 ? -5.23 -7.922 1.088 1 98.12 173 SER A CA 1
ATOM 1307 C C . SER A 1 173 ? -3.971 -7.191 0.631 1 98.12 173 SER A C 1
ATOM 1309 O O . SER A 1 173 ? -4.012 -6 0.327 1 98.12 173 SER A O 1
ATOM 1311 N N . SER A 1 174 ? -2.857 -7.93 0.63 1 98.31 174 SER A N 1
ATOM 1312 C CA . SER A 1 174 ? -1.607 -7.344 0.16 1 98.31 174 SER A CA 1
ATOM 1313 C C . SER A 1 174 ? -1.697 -6.957 -1.313 1 98.31 174 SER A C 1
ATOM 1315 O O . SER A 1 174 ? -1.27 -5.871 -1.703 1 98.31 174 SER A O 1
ATOM 1317 N N . VAL A 1 175 ? -2.254 -7.812 -2.09 1 98.69 175 VAL A N 1
ATOM 1318 C CA . VAL A 1 175 ? -2.416 -7.535 -3.512 1 98.69 175 VAL A CA 1
ATOM 1319 C C . VAL A 1 175 ? -3.273 -6.285 -3.701 1 98.69 175 VAL A C 1
ATOM 1321 O O . VAL A 1 175 ? -2.916 -5.391 -4.469 1 98.69 175 VAL A O 1
ATOM 1324 N N . MET A 1 176 ? -4.367 -6.18 -3.006 1 98.25 176 MET A N 1
ATOM 1325 C CA . MET A 1 176 ? -5.262 -5.035 -3.137 1 98.25 176 MET A CA 1
ATOM 1326 C C . MET A 1 176 ? -4.578 -3.752 -2.682 1 98.25 176 MET A C 1
ATOM 1328 O O . MET A 1 176 ? -4.727 -2.705 -3.314 1 98.25 176 MET A O 1
ATOM 1332 N N . ALA A 1 177 ? -3.877 -3.846 -1.546 1 96.94 177 ALA A N 1
ATOM 1333 C CA . ALA A 1 177 ? -3.111 -2.684 -1.102 1 96.94 177 ALA A CA 1
ATOM 1334 C C . ALA A 1 177 ? -2.117 -2.238 -2.17 1 96.94 177 ALA A C 1
ATOM 1336 O O . ALA A 1 177 ? -1.971 -1.043 -2.432 1 96.94 177 ALA A O 1
ATOM 1337 N N . GLY A 1 178 ? -1.46 -3.188 -2.764 1 97.56 178 GLY A N 1
ATOM 1338 C CA . GLY A 1 178 ? -0.531 -2.875 -3.838 1 97.56 178 GLY A CA 1
ATOM 1339 C C . GLY A 1 178 ? -1.21 -2.289 -5.062 1 97.56 178 GLY A C 1
ATOM 1340 O O . GLY A 1 178 ? -0.676 -1.377 -5.695 1 97.56 178 GLY A O 1
ATOM 1341 N N . MET A 1 179 ? -2.367 -2.811 -5.438 1 97.81 179 MET A N 1
ATOM 1342 C CA . MET A 1 179 ? -3.141 -2.236 -6.535 1 97.81 179 MET A CA 1
ATOM 1343 C C . MET A 1 179 ? -3.484 -0.778 -6.258 1 97.81 179 MET A C 1
ATOM 1345 O O . MET A 1 179 ? -3.494 0.048 -7.172 1 97.81 179 MET A O 1
ATOM 1349 N N . SER A 1 180 ? -3.803 -0.477 -4.992 1 96 180 SER A N 1
ATOM 1350 C CA . SER A 1 180 ? -4.082 0.903 -4.605 1 96 180 SER A CA 1
ATOM 1351 C C . SER A 1 180 ? -2.879 1.803 -4.859 1 96 180 SER A C 1
ATOM 1353 O O . SER A 1 180 ? -3.018 2.893 -5.418 1 96 180 SER A O 1
ATOM 1355 N N . VAL A 1 181 ? -1.683 1.348 -4.504 1 94.75 181 VAL A N 1
ATOM 1356 C CA . VAL A 1 181 ? -0.455 2.105 -4.723 1 94.75 181 VAL A CA 1
ATOM 1357 C C . VAL A 1 181 ? -0.216 2.283 -6.219 1 94.75 181 VAL A C 1
ATOM 1359 O O . VAL A 1 181 ? 0.085 3.387 -6.68 1 94.75 181 VAL A O 1
ATOM 1362 N N . GLN A 1 182 ? -0.442 1.192 -7 1 96.38 182 GLN A N 1
ATOM 1363 C CA . GLN A 1 182 ? -0.261 1.253 -8.445 1 96.38 182 GLN A CA 1
ATOM 1364 C C . GLN A 1 182 ? -1.235 2.242 -9.086 1 96.38 182 GLN A C 1
ATOM 1366 O O . GLN A 1 182 ? -0.865 2.992 -9.984 1 96.38 182 GLN A O 1
ATOM 1371 N N . ALA A 1 183 ? -2.42 2.244 -8.625 1 95.31 183 ALA A N 1
ATOM 1372 C CA . ALA A 1 183 ? -3.424 3.17 -9.141 1 95.31 183 ALA A CA 1
ATOM 1373 C C . ALA A 1 183 ? -3.012 4.621 -8.898 1 95.31 183 ALA A C 1
ATOM 1375 O O . ALA A 1 183 ? -3.127 5.465 -9.789 1 95.31 183 ALA A O 1
ATOM 1376 N N . ARG A 1 184 ? -2.504 4.91 -7.758 1 91.25 184 ARG A N 1
ATOM 1377 C CA . ARG A 1 184 ? -2.041 6.254 -7.43 1 91.25 184 ARG A CA 1
ATOM 1378 C C . ARG A 1 184 ? -0.849 6.648 -8.297 1 91.25 184 ARG A C 1
ATOM 1380 O O . ARG A 1 184 ? -0.661 7.828 -8.602 1 91.25 184 ARG A O 1
ATOM 1387 N N . ASP A 1 185 ? -0.123 5.621 -8.617 1 93.06 185 ASP A N 1
ATOM 1388 C CA . ASP A 1 185 ? 1.03 5.875 -9.477 1 93.06 185 ASP A CA 1
ATOM 1389 C C . ASP A 1 185 ? 0.608 6.023 -10.938 1 93.06 185 ASP A C 1
ATOM 1391 O O . ASP A 1 185 ? 1.444 6.27 -11.805 1 93.06 185 ASP A O 1
ATOM 1395 N N . GLY A 1 186 ? -0.696 5.797 -11.258 1 93.44 186 GLY A N 1
ATOM 1396 C CA . GLY A 1 186 ? -1.188 6.062 -12.602 1 93.44 186 GLY A CA 1
ATOM 1397 C C . GLY A 1 186 ? -1.514 4.801 -13.375 1 93.44 186 GLY A C 1
ATOM 1398 O O . GLY A 1 186 ? -1.763 4.855 -14.586 1 93.44 186 GLY A O 1
ATOM 1399 N N . ALA A 1 187 ? -1.464 3.643 -12.727 1 96.5 187 ALA A N 1
ATOM 1400 C CA . ALA A 1 187 ? -1.799 2.402 -13.422 1 96.5 187 ALA A CA 1
ATOM 1401 C C . ALA A 1 187 ? -3.211 2.461 -13.992 1 96.5 187 ALA A C 1
ATOM 1403 O O . ALA A 1 187 ? -4.125 2.986 -13.359 1 96.5 187 ALA A O 1
ATOM 1404 N N . THR A 1 188 ? -3.398 1.9 -15.141 1 96.88 188 THR A N 1
ATOM 1405 C CA . THR A 1 188 ? -4.699 1.842 -15.797 1 96.88 188 THR A CA 1
ATOM 1406 C C . THR A 1 188 ? -5.535 0.695 -15.234 1 96.88 188 THR A C 1
ATOM 1408 O O . THR A 1 188 ? -5.016 -0.18 -14.547 1 96.88 188 THR A O 1
ATOM 1411 N N . LEU A 1 189 ? -6.816 0.758 -15.57 1 97.44 189 LEU A N 1
ATOM 1412 C CA . LEU A 1 189 ? -7.711 -0.335 -15.203 1 97.44 189 LEU A CA 1
ATOM 1413 C C . LEU A 1 189 ? -7.188 -1.666 -15.734 1 97.44 189 LEU A C 1
ATOM 1415 O O . LEU A 1 189 ? -7.156 -2.66 -15 1 97.44 189 LEU A O 1
ATOM 1419 N N . ALA A 1 190 ? -6.73 -1.705 -16.938 1 98.06 190 ALA A N 1
ATOM 1420 C CA . ALA A 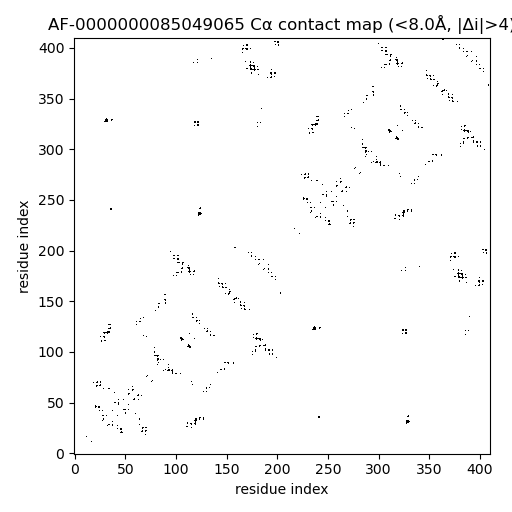1 190 ? -6.246 -2.934 -17.562 1 98.06 190 ALA A CA 1
ATOM 1421 C C . ALA A 1 190 ? -5.035 -3.486 -16.828 1 98.06 190 ALA A C 1
ATOM 1423 O O . ALA A 1 190 ? -4.91 -4.699 -16.641 1 98.06 190 ALA A O 1
ATOM 1424 N N . GLU A 1 191 ? -4.141 -2.625 -16.406 1 98.06 191 GLU A N 1
ATOM 1425 C CA . GLU A 1 191 ? -2.955 -3.045 -15.664 1 98.06 191 GLU A CA 1
ATOM 1426 C C . GLU A 1 191 ? -3.332 -3.627 -14.305 1 98.06 191 GLU A C 1
ATOM 1428 O O . GLU A 1 191 ? -2.762 -4.633 -13.875 1 98.06 191 GLU A O 1
ATOM 1433 N N . LEU A 1 192 ? -4.309 -2.996 -13.625 1 98.56 192 LEU A N 1
ATOM 1434 C CA . LEU A 1 192 ? -4.746 -3.504 -12.328 1 98.56 192 LEU A CA 1
ATOM 1435 C C . LEU A 1 192 ? -5.461 -4.84 -12.484 1 98.56 192 LEU A C 1
ATOM 1437 O O . LEU A 1 192 ? -5.312 -5.73 -11.641 1 98.56 192 LEU A O 1
ATOM 1441 N N . GLN A 1 193 ? -6.223 -4.961 -13.555 1 98.5 193 GLN A N 1
ATOM 1442 C CA . GLN A 1 193 ? -6.887 -6.23 -13.836 1 98.5 193 GLN A CA 1
ATOM 1443 C C . GLN A 1 193 ? -5.867 -7.336 -14.102 1 98.5 193 GLN A C 1
ATOM 1445 O O . GLN A 1 193 ? -6.082 -8.484 -13.719 1 98.5 193 GLN A O 1
ATOM 1450 N N . ALA A 1 194 ? -4.777 -6.988 -14.727 1 98.38 194 ALA A N 1
ATOM 1451 C CA . ALA A 1 194 ? -3.719 -7.961 -14.969 1 98.38 194 ALA A CA 1
ATOM 1452 C C . ALA A 1 194 ? -3.059 -8.391 -13.664 1 98.38 194 ALA A C 1
ATOM 1454 O O . ALA A 1 194 ? -2.717 -9.562 -13.492 1 98.38 194 ALA A O 1
ATOM 1455 N N . VAL A 1 195 ? -2.875 -7.48 -12.734 1 98.62 195 VAL A N 1
ATOM 1456 C CA . VAL A 1 195 ? -2.336 -7.809 -11.422 1 98.62 195 VAL A CA 1
ATOM 1457 C C . VAL A 1 195 ? -3.273 -8.781 -10.711 1 98.62 195 VAL A C 1
ATOM 1459 O O . VAL A 1 195 ? -2.828 -9.797 -10.164 1 98.62 195 VAL A O 1
ATOM 1462 N N . ALA A 1 196 ? -4.566 -8.43 -10.766 1 98.69 196 ALA A N 1
ATOM 1463 C CA . ALA A 1 196 ? -5.566 -9.289 -10.141 1 98.69 196 ALA A CA 1
ATOM 1464 C C . ALA A 1 196 ? -5.562 -10.68 -10.766 1 98.69 196 ALA A C 1
ATOM 1466 O O . ALA A 1 196 ? -5.617 -11.688 -10.062 1 98.69 196 ALA A O 1
ATOM 1467 N N . ALA A 1 197 ? -5.496 -10.742 -12.094 1 98.31 197 ALA A N 1
ATOM 1468 C CA . ALA A 1 197 ? -5.5 -12.016 -12.805 1 98.31 197 ALA A CA 1
ATOM 1469 C C . ALA A 1 197 ? -4.273 -12.852 -12.445 1 98.31 197 ALA A C 1
ATOM 1471 O O . ALA A 1 197 ? -4.367 -14.07 -12.297 1 98.31 197 ALA A O 1
ATOM 1472 N N . THR A 1 198 ? -3.127 -12.219 -12.32 1 98.31 198 THR A N 1
ATOM 1473 C CA . THR A 1 198 ? -1.911 -12.914 -11.93 1 98.31 198 THR A CA 1
ATOM 1474 C C . THR A 1 198 ? -2.051 -13.492 -10.523 1 98.31 198 THR A C 1
ATOM 1476 O O . THR A 1 198 ? -1.67 -14.633 -10.266 1 98.31 198 THR A O 1
ATOM 1479 N N . ALA A 1 199 ? -2.613 -12.688 -9.57 1 98.5 199 ALA A N 1
ATOM 1480 C CA . ALA A 1 199 ? -2.83 -13.156 -8.203 1 98.5 199 ALA A CA 1
ATOM 1481 C C . ALA A 1 199 ? -3.713 -14.398 -8.18 1 98.5 199 ALA A C 1
ATOM 1483 O O . ALA A 1 199 ? -3.455 -15.336 -7.418 1 98.5 199 ALA A O 1
ATOM 1484 N N . LEU A 1 200 ? -4.691 -14.445 -9.055 1 98.06 200 LEU A N 1
ATOM 1485 C CA . LEU A 1 200 ? -5.68 -15.516 -9.055 1 98.06 200 LEU A CA 1
ATOM 1486 C C . LEU A 1 200 ? -5.082 -16.812 -9.602 1 98.06 200 LEU A C 1
ATOM 1488 O O . LEU A 1 200 ? -5.664 -17.891 -9.438 1 98.06 200 LEU A O 1
ATOM 1492 N N . LYS A 1 201 ? -3.869 -16.719 -10.219 1 96.88 201 LYS A N 1
ATOM 1493 C CA . LYS A 1 201 ? -3.182 -17.938 -10.648 1 96.88 201 LYS A CA 1
ATOM 1494 C C . LYS A 1 201 ? -2.744 -18.766 -9.453 1 96.88 201 LYS A C 1
ATOM 1496 O O . LYS A 1 201 ? -2.404 -19.953 -9.602 1 96.88 201 LYS A O 1
ATOM 1501 N N . THR A 1 202 ? -2.783 -18.219 -8.234 1 97.12 202 THR A N 1
ATOM 1502 C CA . THR A 1 202 ? -2.402 -18.922 -7.02 1 97.12 202 THR A CA 1
ATOM 1503 C C . THR A 1 202 ? -3.564 -19.766 -6.5 1 97.12 202 THR A C 1
ATOM 1505 O O . THR A 1 202 ? -3.391 -20.578 -5.59 1 97.12 202 THR A O 1
ATOM 1508 N N . TRP A 1 203 ? -4.77 -19.5 -7.098 1 96 203 TRP A N 1
ATOM 1509 C CA . TRP A 1 203 ? -5.938 -20.25 -6.637 1 96 203 TRP A CA 1
ATOM 1510 C C . TRP A 1 203 ? -5.738 -21.75 -6.824 1 96 203 TRP A C 1
ATOM 1512 O O . TRP A 1 203 ? -5.258 -22.188 -7.871 1 96 203 TRP A O 1
ATOM 1522 N N . PRO A 1 204 ? -6.027 -22.516 -5.777 1 90.62 204 PRO A N 1
ATOM 1523 C CA . PRO A 1 204 ? -5.809 -23.953 -5.91 1 90.62 204 PRO A CA 1
ATOM 1524 C C . PRO A 1 204 ? -6.672 -24.578 -7.004 1 90.62 204 PRO A C 1
ATOM 1526 O O . PRO A 1 204 ? -7.781 -24.109 -7.266 1 90.62 204 PRO A O 1
ATOM 1529 N N . ALA A 1 205 ? -6.16 -25.641 -7.688 1 75.12 205 ALA A N 1
ATOM 1530 C CA . ALA A 1 205 ? -6.852 -26.438 -8.703 1 75.12 205 ALA A CA 1
ATOM 1531 C C . ALA A 1 205 ? -7.934 -27.297 -8.086 1 75.12 205 ALA A C 1
ATOM 1533 O O . ALA A 1 205 ? -7.812 -27.734 -6.93 1 75.12 205 ALA A O 1
ATOM 1534 N N . MET B 1 1 ? 63.875 24.531 27.141 1 33.75 1 MET B N 1
ATOM 1535 C CA . MET B 1 1 ? 62.562 25.141 26.938 1 33.75 1 MET B CA 1
ATOM 1536 C C . MET B 1 1 ? 61.719 24.297 25.969 1 33.75 1 MET B C 1
ATOM 1538 O O . MET B 1 1 ? 61.969 24.312 24.766 1 33.75 1 MET B O 1
ATOM 1542 N N . THR B 1 2 ? 61.344 23.062 26.312 1 39.19 2 THR B N 1
ATOM 1543 C CA . THR B 1 2 ? 60.688 21.953 25.609 1 39.19 2 THR B CA 1
ATOM 1544 C C . THR B 1 2 ? 59.312 22.344 25.094 1 39.19 2 THR B C 1
ATOM 1546 O O . THR B 1 2 ? 58.438 22.75 25.891 1 39.19 2 THR B O 1
ATOM 1549 N N . GLU B 1 3 ? 59.219 22.875 23.891 1 40.25 3 GLU B N 1
ATOM 1550 C CA . GLU B 1 3 ? 58 23.297 23.203 1 40.25 3 GLU B CA 1
ATOM 1551 C C . GLU B 1 3 ? 56.938 22.203 23.25 1 40.25 3 GLU B C 1
ATOM 1553 O O . GLU B 1 3 ? 57.156 21.094 22.75 1 40.25 3 GLU B O 1
ATOM 1558 N N . THR B 1 4 ? 56.188 22.047 24.312 1 43.03 4 THR B N 1
ATOM 1559 C CA . THR B 1 4 ? 55 21.188 24.469 1 43.03 4 THR B CA 1
ATOM 1560 C C . THR B 1 4 ? 54.062 21.344 23.297 1 43.03 4 THR B C 1
ATOM 1562 O O . THR B 1 4 ? 53.531 22.438 23.047 1 43.03 4 THR B O 1
ATOM 1565 N N . ALA B 1 5 ? 54.312 20.594 22.188 1 46.22 5 ALA B N 1
ATOM 1566 C CA . ALA B 1 5 ? 53.438 20.547 21.016 1 46.22 5 ALA B CA 1
ATOM 1567 C C . ALA B 1 5 ? 51.969 20.438 21.438 1 46.22 5 ALA B C 1
ATOM 1569 O O . ALA B 1 5 ? 51.594 19.562 22.234 1 46.22 5 ALA B O 1
ATOM 1570 N N . THR B 1 6 ? 51.219 21.516 21.578 1 43.84 6 THR B N 1
ATOM 1571 C CA . THR B 1 6 ? 49.781 21.516 21.797 1 43.84 6 THR B CA 1
ATOM 1572 C C . THR B 1 6 ? 49.094 20.469 20.906 1 43.84 6 THR B C 1
ATOM 1574 O O . THR B 1 6 ? 49.344 20.406 19.703 1 43.84 6 THR B O 1
ATOM 1577 N N . PRO B 1 7 ? 48.656 19.297 21.422 1 41.59 7 PRO B N 1
ATOM 1578 C CA . PRO B 1 7 ? 48 18.266 20.594 1 41.59 7 PRO B CA 1
ATOM 1579 C C . PRO B 1 7 ? 47.062 18.859 19.562 1 41.59 7 PRO B C 1
ATOM 1581 O O . PRO B 1 7 ? 46.438 19.891 19.812 1 41.59 7 PRO B O 1
ATOM 1584 N N . LYS B 1 8 ? 47.375 18.781 18.25 1 41.75 8 LYS B N 1
ATOM 1585 C CA . LYS B 1 8 ? 46.562 19.109 17.094 1 41.75 8 LYS B CA 1
ATOM 1586 C C . LYS B 1 8 ? 45.094 18.781 17.359 1 41.75 8 LYS B C 1
ATOM 1588 O O . LYS B 1 8 ? 44.781 17.766 17.984 1 41.75 8 LYS B O 1
ATOM 1593 N N . ARG B 1 9 ? 44.25 19.766 17.438 1 43.53 9 ARG B N 1
ATOM 1594 C CA . ARG B 1 9 ? 42.781 19.688 17.469 1 43.53 9 ARG B CA 1
ATOM 1595 C C . ARG B 1 9 ? 42.281 18.516 16.625 1 43.53 9 ARG B C 1
ATOM 1597 O O . ARG B 1 9 ? 42.75 18.297 15.508 1 43.53 9 ARG B O 1
ATOM 1604 N N . SER B 1 10 ? 41.969 17.359 17.172 1 41.41 10 SER B N 1
ATOM 1605 C CA . SER B 1 10 ? 41.375 16.156 16.578 1 41.41 10 SER B CA 1
ATOM 1606 C C . SER B 1 10 ? 40.469 16.516 15.406 1 41.41 10 SER B C 1
ATOM 1608 O O . SER B 1 10 ? 39.719 17.469 15.469 1 41.41 10 SER B O 1
ATOM 1610 N N . VAL B 1 11 ? 40.906 16.375 14.18 1 40.28 11 VAL B N 1
ATOM 1611 C CA . VAL B 1 11 ? 40.156 16.453 12.93 1 40.28 11 VAL B CA 1
ATOM 1612 C C . VAL B 1 11 ? 38.75 15.945 13.156 1 40.28 11 VAL B C 1
ATOM 1614 O O . VAL B 1 11 ? 38.531 14.789 13.523 1 40.28 11 VAL B O 1
ATOM 1617 N N . GLY B 1 12 ? 37.781 16.719 13.68 1 41.25 12 GLY B N 1
ATOM 1618 C CA . GLY B 1 12 ? 36.344 16.484 13.836 1 41.25 12 GLY B CA 1
ATOM 1619 C C . GLY B 1 12 ? 35.781 15.531 12.805 1 41.25 12 GLY B C 1
ATOM 1620 O O . GLY B 1 12 ? 36.406 15.289 11.766 1 41.25 12 GLY B O 1
ATOM 1621 N N . ARG B 1 13 ? 35.062 14.445 13.148 1 48.06 13 ARG B N 1
ATOM 1622 C CA . ARG B 1 13 ? 34.344 13.586 12.219 1 48.06 13 ARG B CA 1
ATOM 1623 C C . ARG B 1 13 ? 33.906 14.367 10.977 1 48.06 13 ARG B C 1
ATOM 1625 O O . ARG B 1 13 ? 33.312 15.445 11.078 1 48.06 13 ARG B O 1
ATOM 1632 N N . PRO B 1 14 ? 34.438 14.039 9.812 1 48.28 14 PRO B N 1
ATOM 1633 C CA . PRO B 1 14 ? 34.188 14.812 8.602 1 48.28 14 PRO B CA 1
ATOM 1634 C C . PRO B 1 14 ? 32.688 15.133 8.422 1 48.28 14 PRO B C 1
ATOM 1636 O O . PRO B 1 14 ? 31.828 14.367 8.852 1 48.28 14 PRO B O 1
ATOM 1639 N N . ARG B 1 15 ? 32.312 16.406 8.164 1 53.81 15 ARG B N 1
ATOM 1640 C CA . ARG B 1 15 ? 31.031 17.016 7.883 1 53.81 15 ARG B CA 1
ATOM 1641 C C . ARG B 1 15 ? 30.125 16.078 7.086 1 53.81 15 ARG B C 1
ATOM 1643 O O . ARG B 1 15 ? 28.906 16.094 7.254 1 53.81 15 ARG B O 1
ATOM 1650 N N . THR B 1 16 ? 30.734 15.234 6.238 1 52.56 16 THR B N 1
ATOM 1651 C CA . THR B 1 16 ? 29.984 14.312 5.398 1 52.56 16 THR B CA 1
ATOM 1652 C C . THR B 1 16 ? 29.328 13.227 6.246 1 52.56 16 THR B C 1
ATOM 1654 O O . THR B 1 16 ? 28.172 12.867 6.023 1 52.56 16 THR B O 1
ATOM 1657 N N . PHE B 1 17 ? 30.141 12.617 7.191 1 51.31 17 PHE B N 1
ATOM 1658 C CA . PHE B 1 17 ? 29.609 11.555 8.039 1 51.31 17 PHE B CA 1
ATOM 1659 C C . PHE B 1 17 ? 28.469 12.07 8.906 1 51.31 17 PHE B C 1
ATOM 1661 O O . PHE B 1 17 ? 27.438 11.414 9.047 1 51.31 17 PHE B O 1
ATOM 1668 N N . GLN B 1 18 ? 28.625 13.273 9.391 1 60.47 18 GLN B N 1
ATOM 1669 C CA . GLN B 1 18 ? 27.594 13.883 10.219 1 60.47 18 GLN B CA 1
ATOM 1670 C C . GLN B 1 18 ? 26.312 14.086 9.43 1 60.47 18 GLN B C 1
ATOM 1672 O O . GLN B 1 18 ? 25.203 13.836 9.938 1 60.47 18 GLN B O 1
ATOM 1677 N N . THR B 1 19 ? 26.688 14.086 8.133 1 74.94 19 THR B N 1
ATOM 1678 C CA . THR B 1 19 ? 25.516 14.352 7.305 1 74.94 19 THR B CA 1
ATOM 1679 C C . THR B 1 19 ? 24.766 13.07 7.004 1 74.94 19 THR B C 1
ATOM 1681 O O . THR B 1 19 ? 23.531 13.047 7.023 1 74.94 19 THR B O 1
ATOM 1684 N N . GLU B 1 20 ? 25.594 11.922 6.945 1 81.94 20 GLU B N 1
ATOM 1685 C CA . GLU B 1 20 ? 24.938 10.656 6.633 1 81.94 20 GLU B CA 1
ATOM 1686 C C . GLU B 1 20 ? 24.125 10.141 7.824 1 81.94 20 GLU B C 1
ATOM 1688 O O . GLU B 1 20 ? 23 9.664 7.664 1 81.94 20 GLU B O 1
ATOM 1693 N N . GLU B 1 21 ? 24.703 10.227 8.922 1 82.94 21 GLU B N 1
ATOM 1694 C CA . GLU B 1 21 ? 24 9.812 10.133 1 82.94 21 GLU B CA 1
ATOM 1695 C C . GLU B 1 21 ? 22.766 10.656 10.367 1 82.94 21 GLU B C 1
ATOM 1697 O O . GLU B 1 21 ? 21.719 10.141 10.781 1 82.94 21 GLU B O 1
ATOM 1702 N N . ALA B 1 22 ? 22.984 11.922 10.117 1 83.31 22 ALA B N 1
ATOM 1703 C CA . ALA B 1 22 ? 21.859 12.836 10.258 1 83.31 22 ALA B CA 1
ATOM 1704 C C . ALA B 1 22 ? 20.75 12.492 9.273 1 83.31 22 ALA B C 1
ATOM 1706 O O . ALA B 1 22 ? 19.562 12.484 9.641 1 83.31 22 ALA B O 1
ATOM 1707 N N . LEU B 1 23 ? 21.172 12.125 8.125 1 87 23 LEU B N 1
ATOM 1708 C CA . LEU B 1 23 ? 20.203 11.766 7.102 1 87 23 LEU B CA 1
ATOM 1709 C C . LEU B 1 23 ? 19.5 10.461 7.457 1 87 23 LEU B C 1
ATOM 1711 O O . LEU B 1 23 ? 18.297 10.312 7.215 1 87 23 LEU B O 1
ATOM 1715 N N . ASP B 1 24 ? 20.25 9.578 8.078 1 87.75 24 ASP B N 1
ATOM 1716 C CA . ASP B 1 24 ? 19.641 8.32 8.5 1 87.75 24 ASP B CA 1
ATOM 1717 C C . ASP B 1 24 ? 18.547 8.547 9.539 1 87.75 24 ASP B C 1
ATOM 1719 O O . ASP B 1 24 ? 17.5 7.906 9.5 1 87.75 24 ASP B O 1
ATOM 1723 N N . LYS B 1 25 ? 18.766 9.445 10.359 1 87.38 25 LYS B N 1
ATOM 1724 C CA . LYS B 1 25 ? 17.766 9.805 11.352 1 87.38 25 LYS B CA 1
ATOM 1725 C C . LYS B 1 25 ? 16.547 10.469 10.688 1 87.38 25 LYS B C 1
ATOM 1727 O O . LYS B 1 25 ? 15.414 10.227 11.086 1 87.38 25 LYS B O 1
ATOM 1732 N N . ALA B 1 26 ? 16.875 11.281 9.727 1 88.75 26 ALA B N 1
ATOM 1733 C CA . ALA B 1 26 ? 15.805 11.969 9 1 88.75 26 ALA B CA 1
ATOM 1734 C C . ALA B 1 26 ? 14.93 10.977 8.234 1 88.75 26 ALA B C 1
ATOM 1736 O O . ALA B 1 26 ? 13.711 11.164 8.133 1 88.75 26 ALA B O 1
ATOM 1737 N N . VAL B 1 27 ? 15.555 9.953 7.75 1 88.12 27 VAL B N 1
ATOM 1738 C CA . VAL B 1 27 ? 14.805 8.906 7.055 1 88.12 27 VAL B CA 1
ATOM 1739 C C . VAL B 1 27 ? 13.75 8.312 7.992 1 88.12 27 VAL B C 1
ATOM 1741 O O . VAL B 1 27 ? 12.586 8.195 7.621 1 88.12 27 VAL B O 1
ATOM 1744 N N . HIS B 1 28 ? 14.109 8.07 9.203 1 87.25 28 HIS B N 1
ATOM 1745 C CA . HIS B 1 28 ? 13.203 7.449 10.156 1 87.25 28 HIS B CA 1
ATOM 1746 C C . HIS B 1 28 ? 12.039 8.375 10.484 1 87.25 28 HIS B C 1
ATOM 1748 O O . HIS B 1 28 ? 10.898 7.926 10.609 1 87.25 28 HIS B O 1
ATOM 1754 N N . LEU B 1 29 ? 12.344 9.633 10.562 1 87.31 29 LEU B N 1
ATOM 1755 C CA . LEU B 1 29 ? 11.305 10.594 10.906 1 87.31 29 LEU B CA 1
ATOM 1756 C C . LEU B 1 29 ? 10.281 10.727 9.781 1 87.31 29 LEU B C 1
ATOM 1758 O O . LEU B 1 29 ? 9.078 10.633 10.023 1 87.31 29 LEU B O 1
ATOM 1762 N N . PHE B 1 30 ? 10.805 10.898 8.555 1 88.25 30 PHE B N 1
ATOM 1763 C CA . PHE B 1 30 ? 9.914 11.016 7.41 1 88.25 30 PHE B CA 1
ATOM 1764 C C . PHE B 1 30 ? 9.188 9.695 7.152 1 88.25 30 PHE B C 1
ATOM 1766 O O . PHE B 1 30 ? 8.047 9.695 6.695 1 88.25 30 PHE B O 1
ATOM 1773 N N . TRP B 1 31 ? 9.812 8.641 7.535 1 85.88 31 TRP B N 1
ATOM 1774 C CA . TRP B 1 31 ? 9.234 7.312 7.371 1 85.88 31 TRP B CA 1
ATOM 1775 C C . TRP B 1 31 ? 8.047 7.113 8.305 1 85.88 31 TRP B C 1
ATOM 1777 O O . TRP B 1 31 ? 6.98 6.664 7.875 1 85.88 31 TRP B O 1
ATOM 1787 N N . GLN B 1 32 ? 8.141 7.535 9.43 1 83.5 32 GLN B N 1
ATOM 1788 C CA . GLN B 1 32 ? 7.121 7.305 10.445 1 83.5 32 GLN B CA 1
ATOM 1789 C C . GLN B 1 32 ? 5.977 8.305 10.32 1 83.5 32 GLN B C 1
ATOM 1791 O O . GLN B 1 32 ? 4.805 7.938 10.438 1 83.5 32 GLN B O 1
ATOM 1796 N N . HIS B 1 33 ? 6.293 9.523 9.93 1 85.12 33 HIS B N 1
ATOM 1797 C CA . HIS B 1 33 ? 5.293 10.57 10.078 1 85.12 33 HIS B CA 1
ATOM 1798 C C . HIS B 1 33 ? 4.828 11.094 8.727 1 85.12 33 HIS B C 1
ATOM 1800 O O . HIS B 1 33 ? 3.764 11.711 8.625 1 85.12 33 HIS B O 1
ATOM 1806 N N . GLY B 1 34 ? 5.664 10.812 7.762 1 85 34 GLY B N 1
ATOM 1807 C CA . GLY B 1 34 ? 5.348 11.383 6.465 1 85 34 GLY B CA 1
ATOM 1808 C C . GLY B 1 34 ? 5.863 12.797 6.293 1 85 34 GLY B C 1
ATOM 1809 O O . GLY B 1 34 ? 6.438 13.375 7.219 1 85 34 GLY B O 1
ATOM 1810 N N . TYR B 1 35 ? 5.68 13.383 5.152 1 85.81 35 TYR B N 1
ATOM 1811 C CA . TYR B 1 35 ? 6.211 14.688 4.77 1 85.81 35 TYR B CA 1
ATOM 1812 C C . TYR B 1 35 ? 5.473 15.812 5.488 1 85.81 35 TYR B C 1
ATOM 1814 O O . TYR B 1 35 ? 6.094 16.656 6.137 1 85.81 35 TYR B O 1
ATOM 1822 N N . ASP B 1 36 ? 4.125 15.789 5.406 1 85 36 ASP B N 1
ATOM 1823 C CA . ASP B 1 36 ? 3.324 16.906 5.898 1 85 36 ASP B CA 1
ATOM 1824 C C . ASP B 1 36 ? 3.357 16.984 7.422 1 85 36 ASP B C 1
ATOM 1826 O O . ASP B 1 36 ? 3.367 18.062 7.996 1 85 36 ASP B O 1
ATOM 1830 N N . ALA B 1 37 ? 3.461 15.891 8.055 1 84.62 37 ALA B N 1
ATOM 1831 C CA . ALA B 1 37 ? 3.383 15.836 9.516 1 84.62 37 ALA B CA 1
ATOM 1832 C C . ALA B 1 37 ? 4.734 16.156 10.148 1 84.62 37 ALA B C 1
ATOM 1834 O O . ALA B 1 37 ? 4.824 16.344 11.359 1 84.62 37 ALA B O 1
ATOM 1835 N N . THR B 1 38 ? 5.75 16.156 9.367 1 87.94 38 THR B N 1
ATOM 1836 C CA . THR B 1 38 ? 7.086 16.453 9.883 1 87.94 38 THR B CA 1
ATOM 1837 C C . THR B 1 38 ? 7.449 17.906 9.648 1 87.94 38 THR B C 1
ATOM 1839 O O . THR B 1 38 ? 7.418 18.391 8.516 1 87.94 38 THR B O 1
ATOM 1842 N N . SER B 1 39 ? 7.793 18.594 10.695 1 87.25 39 SER B N 1
ATOM 1843 C CA . SER B 1 39 ? 8.125 20.016 10.586 1 87.25 39 SER B CA 1
ATOM 1844 C C . SER B 1 39 ? 9.633 20.219 10.539 1 87.25 39 SER B C 1
ATOM 1846 O O . SER B 1 39 ? 10.406 19.312 10.82 1 87.25 39 SER B O 1
ATOM 1848 N N . MET B 1 40 ? 9.945 21.453 10.219 1 86.69 40 MET B N 1
ATOM 1849 C CA . MET B 1 40 ? 11.359 21.828 10.273 1 86.69 40 MET B CA 1
ATOM 1850 C C . MET B 1 40 ? 11.875 21.797 11.711 1 86.69 40 MET B C 1
ATOM 1852 O O . MET B 1 40 ? 13.031 21.453 11.945 1 86.69 40 MET B O 1
ATOM 1856 N N . ALA B 1 41 ? 11.062 22.156 12.641 1 88.19 41 ALA B N 1
ATOM 1857 C CA . ALA B 1 41 ? 11.438 22.094 14.055 1 88.19 41 ALA B CA 1
ATOM 1858 C C . ALA B 1 41 ? 11.766 20.656 14.469 1 88.19 41 ALA B C 1
ATOM 1860 O O . ALA B 1 41 ? 12.742 20.422 15.188 1 88.19 41 ALA B O 1
ATOM 1861 N N . ASP B 1 42 ? 10.961 19.703 14.023 1 88.19 42 ASP B N 1
ATOM 1862 C CA . ASP B 1 42 ? 11.227 18.281 14.273 1 88.19 42 ASP B CA 1
ATOM 1863 C C . ASP B 1 42 ? 12.578 17.875 13.695 1 88.19 42 ASP B C 1
ATOM 1865 O O . ASP B 1 42 ? 13.336 17.141 14.344 1 88.19 42 ASP B O 1
ATOM 1869 N N . MET B 1 43 ? 12.836 18.344 12.516 1 87.19 43 MET B N 1
ATOM 1870 C CA . MET B 1 43 ? 14.07 17.984 11.82 1 87.19 43 MET B CA 1
ATOM 1871 C C . MET B 1 43 ? 15.289 18.562 12.547 1 87.19 43 MET B C 1
ATOM 1873 O O . MET B 1 43 ? 16.297 17.875 12.703 1 87.19 43 MET B O 1
ATOM 1877 N N . VAL B 1 44 ? 15.141 19.766 12.969 1 87.44 44 VAL B N 1
ATOM 1878 C CA . VAL B 1 44 ? 16.219 20.406 13.727 1 87.44 44 VAL B CA 1
ATOM 1879 C C . VAL B 1 44 ? 16.516 19.594 14.984 1 87.44 44 VAL B C 1
ATOM 1881 O O . VAL B 1 44 ? 17.672 19.328 15.289 1 87.44 44 VAL B O 1
ATOM 1884 N N . ALA B 1 45 ? 15.516 19.203 15.625 1 87.44 45 ALA B N 1
ATOM 1885 C CA . ALA B 1 45 ? 15.656 18.453 16.875 1 87.44 45 ALA B CA 1
ATOM 1886 C C . ALA B 1 45 ? 16.328 17.109 16.625 1 87.44 45 ALA B C 1
ATOM 1888 O O . ALA B 1 45 ? 17.188 16.688 17.406 1 87.44 45 ALA B O 1
ATOM 1889 N N . VAL B 1 46 ? 16.016 16.453 15.531 1 84.44 46 VAL B N 1
ATOM 1890 C CA . VAL B 1 46 ? 16.484 15.086 15.273 1 84.44 46 VAL B CA 1
ATOM 1891 C C . VAL B 1 46 ? 17.891 15.133 14.672 1 84.44 46 VAL B C 1
ATOM 1893 O O . VAL B 1 46 ? 18.734 14.273 14.977 1 84.44 46 VAL B O 1
ATOM 1896 N N . LEU B 1 47 ? 18.125 16.062 13.797 1 83.88 47 LEU B N 1
ATOM 1897 C CA . LEU B 1 47 ? 19.391 16.125 13.086 1 83.88 47 LEU B CA 1
ATOM 1898 C C . LEU B 1 47 ? 20.484 16.734 13.969 1 83.88 47 LEU B C 1
ATOM 1900 O O . LEU B 1 47 ? 21.672 16.547 13.703 1 83.88 47 LEU B O 1
ATOM 1904 N N . GLY B 1 48 ? 20.094 17.516 14.945 1 84.06 48 GLY B N 1
ATOM 1905 C CA . GLY B 1 48 ? 21.062 18.219 15.781 1 84.06 48 GLY B CA 1
ATOM 1906 C C . GLY B 1 48 ? 21.734 19.375 15.055 1 84.06 48 GLY B C 1
ATOM 1907 O O . GLY B 1 48 ? 22.906 19.672 15.32 1 84.06 48 GLY B O 1
ATOM 1908 N N . LEU B 1 49 ? 21.125 19.828 14.055 1 82.81 49 LEU B N 1
ATOM 1909 C CA . LEU B 1 49 ? 21.594 20.969 13.273 1 82.81 49 LEU B CA 1
ATOM 1910 C C . LEU B 1 49 ? 20.688 22.172 13.477 1 82.81 49 LEU B C 1
ATOM 1912 O O . LEU B 1 49 ? 19.516 22.016 13.844 1 82.81 49 LEU B O 1
ATOM 1916 N N . THR B 1 50 ? 21.312 23.281 13.258 1 85.38 50 THR B N 1
ATOM 1917 C CA . THR B 1 50 ? 20.484 24.484 13.312 1 85.38 50 THR B CA 1
ATOM 1918 C C . THR B 1 50 ? 19.688 24.656 12.023 1 85.38 50 THR B C 1
ATOM 1920 O O . THR B 1 50 ? 20.078 24.141 10.977 1 85.38 50 THR B O 1
ATOM 1923 N N . ALA B 1 51 ? 18.578 25.328 12.133 1 86.62 51 ALA B N 1
ATOM 1924 C CA . ALA B 1 51 ? 17.719 25.578 10.977 1 86.62 51 ALA B CA 1
ATOM 1925 C C . ALA B 1 51 ? 18.5 26.234 9.844 1 86.62 51 ALA B C 1
ATOM 1927 O O . ALA B 1 51 ? 18.453 25.781 8.695 1 86.62 51 ALA B O 1
ATOM 1928 N N . PRO B 1 52 ? 19.312 27.219 10.078 1 87.31 52 PRO B N 1
ATOM 1929 C CA . PRO B 1 52 ? 20.094 27.828 9.008 1 87.31 52 PRO B CA 1
ATOM 1930 C C . PRO B 1 52 ? 21.062 26.844 8.344 1 87.31 52 PRO B C 1
ATOM 1932 O O . PRO B 1 52 ? 21.25 26.875 7.129 1 87.31 52 PRO B O 1
ATOM 1935 N N . SER B 1 53 ? 21.625 26 9.109 1 86.12 53 SER B N 1
ATOM 1936 C CA . SER B 1 53 ? 22.531 25 8.562 1 86.12 53 SER B CA 1
ATOM 1937 C C . SER B 1 53 ? 21.797 24.031 7.641 1 86.12 53 SER B C 1
ATOM 1939 O O . SER B 1 53 ? 22.312 23.641 6.594 1 86.12 53 SER B O 1
ATOM 1941 N N . ILE B 1 54 ? 20.562 23.609 8.016 1 85.69 54 ILE B N 1
ATOM 1942 C CA . ILE B 1 54 ? 19.75 22.703 7.207 1 85.69 54 ILE B CA 1
ATOM 1943 C C . ILE B 1 54 ? 19.344 23.391 5.91 1 85.69 54 ILE B C 1
ATOM 1945 O O . ILE B 1 54 ? 19.438 22.812 4.828 1 85.69 54 ILE B O 1
ATOM 1949 N N . TYR B 1 55 ? 19.016 24.672 6.055 1 86.56 55 TYR B N 1
ATOM 1950 C CA . TYR B 1 55 ? 18.609 25.438 4.883 1 86.56 55 TYR B CA 1
ATOM 1951 C C . TYR B 1 55 ? 19.781 25.625 3.922 1 86.56 55 TYR B C 1
ATOM 1953 O O . TYR B 1 55 ? 19.594 25.578 2.703 1 86.56 55 TYR B O 1
ATOM 1961 N N . ALA B 1 56 ? 20.922 25.812 4.441 1 87.62 56 ALA B N 1
ATOM 1962 C CA . ALA B 1 56 ? 22.109 26 3.619 1 87.62 56 ALA B CA 1
ATOM 1963 C C . ALA B 1 56 ? 22.484 24.734 2.869 1 87.62 56 ALA B C 1
ATOM 1965 O O . ALA B 1 56 ? 22.906 24.781 1.71 1 87.62 56 ALA B O 1
ATOM 1966 N N . ALA B 1 57 ? 22.219 23.672 3.521 1 85.75 57 ALA B N 1
ATOM 1967 C CA . ALA B 1 57 ? 22.641 22.391 2.961 1 85.75 57 ALA B CA 1
ATOM 1968 C C . ALA B 1 57 ? 21.594 21.844 1.993 1 85.75 57 ALA B C 1
ATOM 1970 O O . ALA B 1 57 ? 21.938 21.266 0.965 1 85.75 57 ALA B O 1
ATOM 1971 N N . PHE B 1 58 ? 20.281 22.062 2.328 1 89.06 58 PHE B N 1
ATOM 1972 C CA . PHE B 1 58 ? 19.266 21.344 1.579 1 89.06 58 PHE B CA 1
ATOM 1973 C C . PHE B 1 58 ? 18.25 22.297 0.97 1 89.06 58 PHE B C 1
ATOM 1975 O O . PHE B 1 58 ? 17.406 21.891 0.172 1 89.06 58 PHE B O 1
ATOM 1982 N N . GLY B 1 59 ? 18.375 23.562 1.385 1 87.5 59 GLY B N 1
ATOM 1983 C CA . GLY B 1 59 ? 17.438 24.562 0.878 1 87.5 59 GLY B CA 1
ATOM 1984 C C . GLY B 1 59 ? 16.156 24.625 1.677 1 87.5 59 GLY B C 1
ATOM 1985 O O . GLY B 1 59 ? 15.961 25.562 2.461 1 87.5 59 GLY B O 1
ATOM 1986 N N . ASN B 1 60 ? 15.242 23.781 1.408 1 88.25 60 ASN B N 1
ATOM 1987 C CA . ASN B 1 60 ? 13.953 23.75 2.082 1 88.25 60 ASN B CA 1
ATOM 1988 C C . ASN B 1 60 ? 13.562 22.312 2.457 1 88.25 60 ASN B C 1
ATOM 1990 O O . ASN B 1 60 ? 14.359 21.391 2.303 1 88.25 60 ASN B O 1
ATOM 1994 N N . LYS B 1 61 ? 12.445 22.203 3.021 1 88.62 61 LYS B N 1
ATOM 1995 C CA . LYS B 1 61 ? 11.977 20.891 3.465 1 88.62 61 LYS B CA 1
ATOM 1996 C C . LYS B 1 61 ? 11.945 19.891 2.309 1 88.62 61 LYS B C 1
ATOM 1998 O O . LYS B 1 61 ? 12.312 18.734 2.473 1 88.62 61 LYS B O 1
ATOM 2003 N N . ALA B 1 62 ? 11.461 20.344 1.131 1 89.62 62 ALA B N 1
ATOM 2004 C CA . ALA B 1 62 ? 11.406 19.484 -0.047 1 89.62 62 ALA B CA 1
ATOM 2005 C C . ALA B 1 62 ? 12.797 19 -0.438 1 89.62 62 ALA B C 1
ATOM 2007 O O . ALA B 1 62 ? 12.977 17.828 -0.802 1 89.62 62 ALA B O 1
ATOM 2008 N N . GLY B 1 63 ? 13.68 19.859 -0.427 1 90.69 63 GLY B N 1
ATOM 2009 C CA . GLY B 1 63 ? 15.055 19.484 -0.711 1 90.69 63 GLY B CA 1
ATOM 2010 C C . GLY B 1 63 ? 15.617 18.5 0.283 1 90.69 63 GLY B C 1
ATOM 2011 O O . GLY B 1 63 ? 16.344 17.562 -0.098 1 90.69 63 GLY B O 1
ATOM 2012 N N . LEU B 1 64 ? 15.406 18.734 1.58 1 90.06 64 LEU B N 1
ATOM 2013 C CA . LEU B 1 64 ? 15.82 17.797 2.609 1 90.06 64 LEU B CA 1
ATOM 2014 C C . LEU B 1 64 ? 15.172 16.422 2.381 1 90.06 64 LEU B C 1
ATOM 2016 O O . LEU B 1 64 ? 15.836 15.398 2.484 1 90.06 64 LEU B O 1
ATOM 2020 N N . PHE B 1 65 ? 13.953 16.422 2.08 1 91.81 65 PHE B N 1
ATOM 2021 C CA . PHE B 1 65 ? 13.234 15.172 1.826 1 91.81 65 PHE B CA 1
ATOM 2022 C C . PHE B 1 65 ? 13.852 14.422 0.648 1 91.81 65 PHE B C 1
ATOM 2024 O O . PHE B 1 65 ? 14 13.203 0.693 1 91.81 65 PHE B O 1
ATOM 2031 N N . ALA B 1 66 ? 14.141 15.133 -0.396 1 92.38 66 ALA B N 1
ATOM 2032 C CA . ALA B 1 66 ? 14.766 14.516 -1.563 1 92.38 66 ALA B CA 1
ATOM 2033 C C . ALA B 1 66 ? 16.078 13.844 -1.19 1 92.38 66 ALA B C 1
ATOM 2035 O O . ALA B 1 66 ? 16.375 12.734 -1.656 1 92.38 66 ALA B O 1
ATOM 2036 N N . ALA B 1 67 ? 16.812 14.508 -0.371 1 91.06 67 ALA B N 1
ATOM 2037 C CA . ALA B 1 67 ? 18.094 13.945 0.09 1 91.06 67 ALA B CA 1
ATOM 2038 C C . ALA B 1 67 ? 17.859 12.688 0.925 1 91.06 67 ALA B C 1
ATOM 2040 O O . ALA B 1 67 ? 18.609 11.719 0.818 1 91.06 67 ALA B O 1
ATOM 2041 N N . VAL B 1 68 ? 16.875 12.727 1.743 1 91.31 68 VAL B N 1
ATOM 2042 C CA . VAL B 1 68 ? 16.5 11.594 2.58 1 91.31 68 VAL B CA 1
ATOM 2043 C C . VAL B 1 68 ? 16.078 10.422 1.701 1 91.31 68 VAL B C 1
ATOM 2045 O O . VAL B 1 68 ? 16.484 9.281 1.923 1 91.31 68 VAL B O 1
ATOM 2048 N N . ALA B 1 69 ? 15.258 10.664 0.7 1 92.69 69 ALA B N 1
ATOM 2049 C CA . ALA B 1 69 ? 14.805 9.633 -0.229 1 92.69 69 ALA B CA 1
ATOM 2050 C C . ALA B 1 69 ? 15.977 9 -0.969 1 92.69 69 ALA B C 1
ATOM 2052 O O . ALA B 1 69 ? 16.016 7.785 -1.183 1 92.69 69 ALA B O 1
ATOM 2053 N N . GLU B 1 70 ? 16.891 9.82 -1.354 1 92.19 70 GLU B N 1
ATOM 2054 C CA . GLU B 1 70 ? 18.078 9.32 -2.02 1 92.19 70 GLU B CA 1
ATOM 2055 C C . GLU B 1 70 ? 18.906 8.445 -1.081 1 92.19 70 GLU B C 1
ATOM 2057 O O . GLU B 1 70 ? 19.469 7.43 -1.498 1 92.19 70 GLU B O 1
ATOM 2062 N N . ARG B 1 71 ? 19.031 8.945 0.164 1 91.06 71 ARG B N 1
ATOM 2063 C CA . ARG B 1 71 ? 19.734 8.156 1.168 1 91.06 71 ARG B CA 1
ATOM 2064 C C . ARG B 1 71 ? 19.078 6.797 1.361 1 91.06 71 ARG B C 1
ATOM 2066 O O . ARG B 1 71 ? 19.75 5.77 1.421 1 91.06 71 ARG B O 1
ATOM 2073 N N . TYR B 1 72 ? 17.781 6.793 1.465 1 90.88 72 TYR B N 1
ATOM 2074 C CA . TYR B 1 72 ? 17.031 5.547 1.582 1 90.88 72 TYR B CA 1
ATOM 2075 C C . TYR B 1 72 ? 17.297 4.637 0.39 1 90.88 72 TYR B C 1
ATOM 2077 O O . TYR B 1 72 ? 17.516 3.434 0.556 1 90.88 72 TYR B O 1
ATOM 2085 N N . SER B 1 73 ? 17.234 5.188 -0.819 1 91.88 73 SER B N 1
ATOM 2086 C CA . SER B 1 73 ? 17.469 4.43 -2.043 1 91.88 73 SER B CA 1
ATOM 2087 C C . SER B 1 73 ? 18.859 3.795 -2.049 1 91.88 73 SER B C 1
ATOM 2089 O O . SER B 1 73 ? 19.016 2.631 -2.424 1 91.88 73 SER B O 1
ATOM 2091 N N . ALA B 1 74 ? 19.828 4.504 -1.57 1 90.56 74 ALA B N 1
ATOM 2092 C CA . ALA B 1 74 ? 21.234 4.07 -1.633 1 90.56 74 ALA B CA 1
ATOM 2093 C C . ALA B 1 74 ? 21.531 3.02 -0.567 1 90.56 74 ALA B C 1
ATOM 2095 O O . ALA B 1 74 ? 22.531 2.318 -0.643 1 90.56 74 ALA B O 1
ATOM 2096 N N . THR B 1 75 ? 20.672 2.893 0.41 1 89 75 THR B N 1
ATOM 2097 C CA . THR B 1 75 ? 20.922 1.981 1.519 1 89 75 THR B CA 1
ATOM 2098 C C . THR B 1 75 ? 19.906 0.848 1.538 1 89 75 THR B C 1
ATOM 2100 O O . THR B 1 75 ? 20.156 -0.231 0.999 1 89 75 THR B O 1
ATOM 2103 N N . PHE B 1 76 ? 18.719 1.192 1.794 1 86.69 76 PHE B N 1
ATOM 2104 C CA . PHE B 1 76 ? 17.688 0.174 1.98 1 86.69 76 PHE B CA 1
ATOM 2105 C C . PHE B 1 76 ? 17.266 -0.416 0.642 1 86.69 76 PHE B C 1
ATOM 2107 O O . PHE B 1 76 ? 17.25 -1.637 0.472 1 86.69 76 PHE B O 1
ATOM 2114 N N . SER B 1 77 ? 17.016 0.419 -0.302 1 91.62 77 SER B N 1
ATOM 2115 C CA . SER B 1 77 ? 16.562 -0.071 -1.601 1 91.62 77 SER B CA 1
ATOM 2116 C C . SER B 1 77 ? 17.672 -0.836 -2.316 1 91.62 77 SER B C 1
ATOM 2118 O O . SER B 1 77 ? 17.406 -1.846 -2.975 1 91.62 77 SER B O 1
ATOM 2120 N N . ALA B 1 78 ? 18.891 -0.294 -2.207 1 92.5 78 ALA B N 1
ATOM 2121 C CA . ALA B 1 78 ? 20.016 -0.979 -2.818 1 92.5 78 ALA B CA 1
ATOM 2122 C C . ALA B 1 78 ? 20.156 -2.396 -2.273 1 92.5 78 ALA B C 1
ATOM 2124 O O . ALA B 1 78 ? 20.391 -3.34 -3.035 1 92.5 78 ALA B O 1
ATOM 2125 N N . TYR B 1 79 ? 20.031 -2.539 -0.969 1 93.5 79 TYR B N 1
ATOM 2126 C CA . TYR B 1 79 ? 20.078 -3.859 -0.35 1 93.5 79 TYR B CA 1
ATOM 2127 C C . TYR B 1 79 ? 18.922 -4.73 -0.85 1 93.5 79 TYR B C 1
ATOM 2129 O O . TYR B 1 79 ? 19.141 -5.891 -1.218 1 93.5 79 TYR B O 1
ATOM 2137 N N . LEU B 1 80 ? 17.75 -4.211 -0.896 1 95.69 80 LEU B N 1
ATOM 2138 C CA . LEU B 1 80 ? 16.516 -4.91 -1.264 1 95.69 80 LEU B CA 1
ATOM 2139 C C . LEU B 1 80 ? 16.625 -5.477 -2.676 1 95.69 80 LEU B C 1
ATOM 2141 O O . LEU B 1 80 ? 16.25 -6.629 -2.914 1 95.69 80 LEU B O 1
ATOM 2145 N N . TYR B 1 81 ? 17.219 -4.75 -3.617 1 97.31 81 TYR B N 1
ATOM 2146 C CA . TYR B 1 81 ? 17.172 -5.121 -5.027 1 97.31 81 TYR B CA 1
ATOM 2147 C C . TYR B 1 81 ? 18.5 -5.723 -5.48 1 97.31 81 TYR B C 1
ATOM 2149 O O . TYR B 1 81 ? 18.656 -6.074 -6.648 1 97.31 81 TYR B O 1
ATOM 2157 N N . ALA B 1 82 ? 19.469 -5.859 -4.605 1 97.69 82 ALA B N 1
ATOM 2158 C CA . ALA B 1 82 ? 20.781 -6.41 -4.926 1 97.69 82 ALA B CA 1
ATOM 2159 C C . ALA B 1 82 ? 20.656 -7.746 -5.652 1 97.69 82 ALA B C 1
ATOM 2161 O O . ALA B 1 82 ? 21.344 -7.984 -6.652 1 97.69 82 ALA B O 1
ATOM 2162 N N . PRO B 1 83 ? 19.781 -8.68 -5.219 1 98.12 83 PRO B N 1
ATOM 2163 C CA . PRO B 1 83 ? 19.672 -9.961 -5.922 1 98.12 83 PRO B CA 1
ATOM 2164 C C . PRO B 1 83 ? 19.219 -9.797 -7.371 1 98.12 83 PRO B C 1
ATOM 2166 O O . PRO B 1 83 ? 19.594 -10.602 -8.227 1 98.12 83 PRO B O 1
ATOM 2169 N N . VAL B 1 84 ? 18.406 -8.82 -7.645 1 98.31 84 VAL B N 1
ATOM 2170 C CA . VAL B 1 84 ? 17.891 -8.562 -8.984 1 98.31 84 VAL B CA 1
ATOM 2171 C C . VAL B 1 84 ? 19.031 -8.195 -9.922 1 98.31 84 VAL B C 1
ATOM 2173 O O . VAL B 1 84 ? 19 -8.531 -11.109 1 98.31 84 VAL B O 1
ATOM 2176 N N . ARG B 1 85 ? 20.078 -7.586 -9.406 1 97.06 85 ARG B N 1
ATOM 2177 C CA . ARG B 1 85 ? 21.219 -7.117 -10.188 1 97.06 85 ARG B CA 1
ATOM 2178 C C . ARG B 1 85 ? 22.328 -8.164 -10.234 1 97.06 85 ARG B C 1
ATOM 2180 O O . ARG B 1 85 ? 23.281 -8.039 -11 1 97.06 85 ARG B O 1
ATOM 2187 N N . ASP B 1 86 ? 22.203 -9.141 -9.367 1 97.38 86 ASP B N 1
ATOM 2188 C CA . ASP B 1 86 ? 23.266 -10.141 -9.227 1 97.38 86 ASP B CA 1
ATOM 2189 C C . ASP B 1 86 ? 23.141 -11.219 -10.297 1 97.38 86 ASP B C 1
ATOM 2191 O O . ASP B 1 86 ? 22.219 -12.031 -10.258 1 97.38 86 ASP B O 1
ATOM 2195 N N . GLU B 1 87 ? 24.094 -11.391 -11.086 1 95 87 GLU B N 1
ATOM 2196 C CA . GLU B 1 87 ? 24.062 -12.312 -12.219 1 95 87 GLU B CA 1
ATOM 2197 C C . GLU B 1 87 ? 24.328 -13.742 -11.766 1 95 87 GLU B C 1
ATOM 2199 O O . GLU B 1 87 ? 24.109 -14.688 -12.531 1 95 87 GLU B O 1
ATOM 2204 N N . ALA B 1 88 ? 24.719 -13.836 -10.539 1 97.06 88 ALA B N 1
ATOM 2205 C CA . ALA B 1 88 ? 24.984 -15.18 -10.023 1 97.06 88 ALA B CA 1
ATOM 2206 C C . ALA B 1 88 ? 23.672 -15.922 -9.75 1 97.06 88 ALA B C 1
ATOM 2208 O O . ALA B 1 88 ? 23.656 -17.156 -9.672 1 97.06 88 ALA B O 1
ATOM 2209 N N . PHE B 1 89 ? 22.578 -15.227 -9.633 1 97.81 89 PHE B N 1
ATOM 2210 C CA . PHE B 1 89 ? 21.266 -15.812 -9.375 1 97.81 89 PHE B CA 1
ATOM 2211 C C . PHE B 1 89 ? 20.562 -16.125 -10.688 1 97.81 89 PHE B C 1
ATOM 2213 O O . PHE B 1 89 ? 20.641 -15.344 -11.641 1 97.81 89 PHE B O 1
ATOM 2220 N N . THR B 1 90 ? 19.875 -17.297 -10.695 1 98 90 THR B N 1
ATOM 2221 C CA . THR B 1 90 ? 18.844 -17.438 -11.727 1 98 90 THR B CA 1
ATOM 2222 C C . THR B 1 90 ? 17.75 -16.375 -11.547 1 98 90 THR B C 1
ATOM 2224 O O . THR B 1 90 ? 17.672 -15.734 -10.5 1 98 90 THR B O 1
ATOM 2227 N N . THR B 1 91 ? 16.953 -16.172 -12.547 1 98.25 91 THR B N 1
ATOM 2228 C CA . THR B 1 91 ? 15.883 -15.195 -12.445 1 98.25 91 THR B CA 1
ATOM 2229 C C . THR B 1 91 ? 14.945 -15.531 -11.289 1 98.25 91 THR B C 1
ATOM 2231 O O . THR B 1 91 ? 14.578 -14.648 -10.516 1 98.25 91 THR B O 1
ATOM 2234 N N . ARG B 1 92 ? 14.617 -16.781 -11.148 1 98.19 92 ARG B N 1
ATOM 2235 C CA . ARG B 1 92 ? 13.727 -17.188 -10.07 1 98.19 92 ARG B CA 1
ATOM 2236 C C . ARG B 1 92 ? 14.359 -16.938 -8.703 1 98.19 92 ARG B C 1
ATOM 2238 O O . ARG B 1 92 ? 13.711 -16.406 -7.801 1 98.19 92 ARG B O 1
ATOM 2245 N N . GLU B 1 93 ? 15.602 -17.281 -8.547 1 98.25 93 GLU B N 1
ATOM 2246 C CA . GLU B 1 93 ? 16.312 -17.078 -7.293 1 98.25 93 GLU B CA 1
ATOM 2247 C C . GLU B 1 93 ? 16.359 -15.594 -6.93 1 98.25 93 GLU B C 1
ATOM 2249 O O . GLU B 1 93 ? 16.234 -15.227 -5.758 1 98.25 93 GLU B O 1
ATOM 2254 N N . ALA B 1 94 ? 16.578 -14.758 -7.926 1 98.62 94 ALA B N 1
ATOM 2255 C CA . ALA B 1 94 ? 16.641 -13.312 -7.711 1 98.62 94 ALA B CA 1
ATOM 2256 C C . ALA B 1 94 ? 15.312 -12.781 -7.184 1 98.62 94 ALA B C 1
ATOM 2258 O O . ALA B 1 94 ? 15.281 -11.992 -6.238 1 98.62 94 ALA B O 1
ATOM 2259 N N . ILE B 1 95 ? 14.227 -13.25 -7.781 1 98.69 95 ILE B N 1
ATOM 2260 C CA . ILE B 1 95 ? 12.898 -12.781 -7.398 1 98.69 95 ILE B CA 1
ATOM 2261 C C . ILE B 1 95 ? 12.547 -13.328 -6.016 1 98.69 95 ILE B C 1
ATOM 2263 O O . ILE B 1 95 ? 11.992 -12.602 -5.184 1 98.69 95 ILE B O 1
ATOM 2267 N N . GLU B 1 96 ? 12.875 -14.555 -5.75 1 98.62 96 GLU B N 1
ATOM 2268 C CA . GLU B 1 96 ? 12.664 -15.133 -4.426 1 98.62 96 GLU B CA 1
ATOM 2269 C C . GLU B 1 96 ? 13.422 -14.352 -3.355 1 98.62 96 GLU B C 1
ATOM 2271 O O . GLU B 1 96 ? 12.875 -14.047 -2.295 1 98.62 96 GLU B O 1
ATOM 2276 N N . ALA B 1 97 ? 14.656 -14.062 -3.648 1 98.69 97 ALA B N 1
ATOM 2277 C CA . ALA B 1 97 ? 15.492 -13.328 -2.705 1 98.69 97 ALA B CA 1
ATOM 2278 C C . ALA B 1 97 ? 14.961 -11.914 -2.488 1 98.69 97 ALA B C 1
ATOM 2280 O O . ALA B 1 97 ? 14.984 -11.398 -1.368 1 98.69 97 ALA B O 1
ATOM 2281 N N . LEU B 1 98 ? 14.508 -11.266 -3.553 1 98.62 98 LEU B N 1
ATOM 2282 C CA . LEU B 1 98 ? 13.906 -9.938 -3.461 1 98.62 98 LEU B CA 1
ATOM 2283 C C . LEU B 1 98 ? 12.734 -9.93 -2.484 1 98.62 98 LEU B C 1
ATOM 2285 O O . LEU B 1 98 ? 12.695 -9.109 -1.562 1 98.62 98 LEU B O 1
ATOM 2289 N N . LEU B 1 99 ? 11.82 -10.898 -2.641 1 98.69 99 LEU B N 1
ATOM 2290 C CA . LEU B 1 99 ? 10.633 -10.945 -1.799 1 98.69 99 LEU B CA 1
ATOM 2291 C C . LEU B 1 99 ? 10.992 -11.312 -0.364 1 98.69 99 LEU B C 1
ATOM 2293 O O . LEU B 1 99 ? 10.398 -10.789 0.583 1 98.69 99 LEU B O 1
ATOM 2297 N N . ALA B 1 100 ? 11.969 -12.172 -0.195 1 98.31 100 ALA B N 1
ATOM 2298 C CA . ALA B 1 100 ? 12.438 -12.539 1.141 1 98.31 100 ALA B CA 1
ATOM 2299 C C . ALA B 1 100 ? 13.047 -11.336 1.858 1 98.31 100 ALA B C 1
ATOM 2301 O O . ALA B 1 100 ? 12.797 -11.125 3.049 1 98.31 100 ALA B O 1
ATOM 2302 N N . ARG B 1 101 ? 13.82 -10.586 1.182 1 97.5 101 ARG B N 1
ATOM 2303 C CA . ARG B 1 101 ? 14.422 -9.391 1.756 1 97.5 101 ARG B CA 1
ATOM 2304 C C . ARG B 1 101 ? 13.359 -8.344 2.086 1 97.5 101 ARG B C 1
ATOM 2306 O O . ARG B 1 101 ? 13.453 -7.648 3.098 1 97.5 101 ARG B O 1
ATOM 2313 N N . ALA B 1 102 ? 12.375 -8.227 1.227 1 97.62 102 ALA B N 1
ATOM 2314 C CA . ALA B 1 102 ? 11.273 -7.316 1.53 1 97.62 102 ALA B CA 1
ATOM 2315 C C . ALA B 1 102 ? 10.594 -7.695 2.846 1 97.62 102 ALA B C 1
ATOM 2317 O O . ALA B 1 102 ? 10.375 -6.84 3.707 1 97.62 102 ALA B O 1
ATOM 2318 N N . ALA B 1 103 ? 10.336 -9.008 3.016 1 97.88 103 ALA B N 1
ATOM 2319 C CA . ALA B 1 103 ? 9.695 -9.469 4.246 1 97.88 103 ALA B CA 1
ATOM 2320 C C . ALA B 1 103 ? 10.539 -9.117 5.469 1 97.88 103 ALA B C 1
ATOM 2322 O O . ALA B 1 103 ? 10.023 -8.594 6.457 1 97.88 103 ALA B O 1
ATOM 2323 N N . THR B 1 104 ? 11.836 -9.312 5.375 1 96.31 104 THR B N 1
ATOM 2324 C CA . THR B 1 104 ? 12.742 -9.078 6.492 1 96.31 104 THR B CA 1
ATOM 2325 C C . THR B 1 104 ? 12.914 -7.586 6.75 1 96.31 104 THR B C 1
ATOM 2327 O O . THR B 1 104 ? 12.898 -7.145 7.902 1 96.31 104 THR B O 1
ATOM 2330 N N . THR B 1 105 ? 13.047 -6.801 5.719 1 93.81 105 THR B N 1
ATOM 2331 C CA . THR B 1 105 ? 13.312 -5.371 5.836 1 93.81 105 THR B CA 1
ATOM 2332 C C . THR B 1 105 ? 12.07 -4.625 6.312 1 93.81 105 THR B C 1
ATOM 2334 O O . THR B 1 105 ? 12.172 -3.693 7.113 1 93.81 105 THR B O 1
ATOM 2337 N N . PHE B 1 106 ? 10.898 -5.047 5.848 1 95.19 106 PHE B N 1
ATOM 2338 C CA . PHE B 1 106 ? 9.672 -4.328 6.16 1 95.19 106 PHE B CA 1
ATOM 2339 C C . PHE B 1 106 ? 9.242 -4.59 7.598 1 95.19 106 PHE B C 1
ATOM 2341 O O . PHE B 1 106 ? 8.523 -3.783 8.195 1 95.19 106 PHE B O 1
ATOM 2348 N N . SER B 1 107 ? 9.656 -5.707 8.133 1 93.75 107 SER B N 1
ATOM 2349 C CA . SER B 1 107 ? 9.188 -6.094 9.461 1 93.75 107 SER B CA 1
ATOM 2350 C C . SER B 1 107 ? 10.305 -6 10.492 1 93.75 107 SER B C 1
ATOM 2352 O O . SER B 1 107 ? 10.086 -6.27 11.672 1 93.75 107 SER B O 1
ATOM 2354 N N . GLY B 1 108 ? 11.469 -5.645 10.078 1 87.81 108 GLY B N 1
ATOM 2355 C CA . GLY B 1 108 ? 12.617 -5.652 10.977 1 87.81 108 GLY B CA 1
ATOM 2356 C C . GLY B 1 108 ? 12.484 -4.668 12.125 1 87.81 108 GLY B C 1
ATOM 2357 O O . GLY B 1 108 ? 11.797 -3.652 12 1 87.81 108 GLY B O 1
ATOM 2358 N N . PRO B 1 109 ? 13.102 -4.898 13.172 1 84.31 109 PRO B N 1
ATOM 2359 C CA . PRO B 1 109 ? 12.977 -4.09 14.383 1 84.31 109 PRO B CA 1
ATOM 2360 C C . PRO B 1 109 ? 13.781 -2.797 14.32 1 84.31 109 PRO B C 1
ATOM 2362 O O . PRO B 1 109 ? 13.57 -1.89 15.133 1 84.31 109 PRO B O 1
ATOM 2365 N N . ASP B 1 110 ? 14.656 -2.627 13.414 1 82.38 110 ASP B N 1
ATOM 2366 C CA . ASP B 1 110 ? 15.617 -1.529 13.43 1 82.38 110 ASP B CA 1
ATOM 2367 C C . ASP B 1 110 ? 15.086 -0.322 12.664 1 82.38 110 ASP B C 1
ATOM 2369 O O . ASP B 1 110 ? 15.766 0.702 12.562 1 82.38 110 ASP B O 1
ATOM 2373 N N . SER B 1 111 ? 13.969 -0.501 12.133 1 83.81 111 SER B N 1
ATOM 2374 C CA . SER B 1 111 ? 13.359 0.581 11.359 1 83.81 111 SER B CA 1
ATOM 2375 C C . SER B 1 111 ? 11.844 0.595 11.531 1 83.81 111 SER B C 1
ATOM 2377 O O . SER B 1 111 ? 11.258 -0.379 12.008 1 83.81 111 SER B O 1
ATOM 2379 N N . PRO B 1 112 ? 11.312 1.748 11.281 1 84.69 112 PRO B N 1
ATOM 2380 C CA . PRO B 1 112 ? 9.844 1.709 11.25 1 84.69 112 PRO B CA 1
ATOM 2381 C C . PRO B 1 112 ? 9.305 0.636 10.312 1 84.69 112 PRO B C 1
ATOM 2383 O O . PRO B 1 112 ? 9.914 0.343 9.281 1 84.69 112 PRO B O 1
ATOM 2386 N N . ALA B 1 113 ? 8.164 0.072 10.672 1 90.25 113 ALA B N 1
ATOM 2387 C CA . ALA B 1 113 ? 7.551 -0.998 9.891 1 90.25 113 ALA B CA 1
ATOM 2388 C C . ALA B 1 113 ? 7.156 -0.5 8.5 1 90.25 113 ALA B C 1
ATOM 2390 O O . ALA B 1 113 ? 6.703 0.636 8.352 1 90.25 113 ALA B O 1
ATOM 2391 N N . GLY B 1 114 ? 7.332 -1.421 7.512 1 91.69 114 GLY B N 1
ATOM 2392 C CA . GLY B 1 114 ? 6.992 -1.094 6.133 1 91.69 114 GLY B CA 1
ATOM 2393 C C . GLY B 1 114 ? 8.148 -0.483 5.363 1 91.69 114 GLY B C 1
ATOM 2394 O O . GLY B 1 114 ? 9.312 -0.665 5.73 1 91.69 114 GLY B O 1
ATOM 2395 N N . CYS B 1 115 ? 7.836 0.154 4.355 1 92.44 115 CYS B N 1
ATOM 2396 C CA . CYS B 1 115 ? 8.828 0.739 3.455 1 92.44 115 CYS B CA 1
ATOM 2397 C C . CYS B 1 115 ? 8.562 2.227 3.254 1 92.44 115 CYS B C 1
ATOM 2399 O O . CYS B 1 115 ? 7.445 2.625 2.92 1 92.44 115 CYS B O 1
ATOM 2401 N N . PHE B 1 116 ? 9.578 2.994 3.371 1 90.62 116 PHE B N 1
ATOM 2402 C CA . PHE B 1 116 ? 9.523 4.441 3.223 1 90.62 116 PHE B CA 1
ATOM 2403 C C . PHE B 1 116 ? 8.984 4.824 1.85 1 90.62 116 PHE B C 1
ATOM 2405 O O . PHE B 1 116 ? 8.148 5.727 1.734 1 90.62 116 PHE B O 1
ATOM 2412 N N . MET B 1 117 ? 9.398 4.145 0.833 1 91.5 117 MET B N 1
ATOM 2413 C CA . MET B 1 117 ? 9.078 4.48 -0.552 1 91.5 117 MET B CA 1
ATOM 2414 C C . MET B 1 117 ? 7.582 4.332 -0.815 1 91.5 117 MET B C 1
ATOM 2416 O O . MET B 1 117 ? 7.027 5.023 -1.67 1 91.5 117 MET B O 1
ATOM 2420 N N . TYR B 1 118 ? 6.965 3.49 -0.075 1 90.44 118 TYR B N 1
ATOM 2421 C CA . TYR B 1 118 ? 5.539 3.266 -0.292 1 90.44 118 TYR B CA 1
ATOM 2422 C C . TYR B 1 118 ? 4.703 4.133 0.64 1 90.44 118 TYR B C 1
ATOM 2424 O O . TYR B 1 118 ? 3.645 4.633 0.25 1 90.44 118 TYR B O 1
ATOM 2432 N N . SER B 1 119 ? 5.152 4.391 1.812 1 86.19 119 SER B N 1
ATOM 2433 C CA . SER B 1 119 ? 4.316 4.957 2.865 1 86.19 119 SER B CA 1
ATOM 2434 C C . SER B 1 119 ? 4.422 6.477 2.9 1 86.19 119 SER B C 1
ATOM 2436 O O . SER B 1 119 ? 3.436 7.168 3.156 1 86.19 119 SER B O 1
ATOM 2438 N N . ALA B 1 120 ? 5.543 7.023 2.57 1 82.31 120 ALA B N 1
ATOM 2439 C CA . ALA B 1 120 ? 5.805 8.438 2.816 1 82.31 120 ALA B CA 1
ATOM 2440 C C . ALA B 1 120 ? 5.07 9.312 1.806 1 82.31 120 ALA B C 1
ATOM 2442 O O . ALA B 1 120 ? 4.785 10.484 2.08 1 82.31 120 ALA B O 1
ATOM 2443 N N . GLY B 1 121 ? 4.711 8.773 0.643 1 78.31 121 GLY B N 1
ATOM 2444 C CA . GLY B 1 121 ? 4.082 9.555 -0.408 1 78.31 121 GLY B CA 1
ATOM 2445 C C . GLY B 1 121 ? 2.648 9.141 -0.682 1 78.31 121 GLY B C 1
ATOM 2446 O O . GLY B 1 121 ? 2.053 9.57 -1.672 1 78.31 121 GLY B O 1
ATOM 2447 N N . ALA B 1 122 ? 2.057 8.281 0.159 1 77 122 ALA B N 1
ATOM 2448 C CA . ALA B 1 122 ? 0.747 7.695 -0.124 1 77 122 ALA B CA 1
ATOM 2449 C C . ALA B 1 122 ? -0.344 8.766 -0.103 1 77 122 ALA B C 1
ATOM 2451 O O . ALA B 1 122 ? -1.298 8.695 -0.882 1 77 122 ALA B O 1
ATOM 2452 N N . ALA B 1 123 ? -0.224 9.758 0.812 1 74.81 123 ALA B N 1
ATOM 2453 C CA . ALA B 1 123 ? -1.162 10.875 0.914 1 74.81 123 ALA B CA 1
ATOM 2454 C C . ALA B 1 123 ? -0.448 12.156 1.327 1 74.81 123 ALA B C 1
ATOM 2456 O O . ALA B 1 123 ? 0.091 12.242 2.434 1 74.81 123 ALA B O 1
ATOM 2457 N N . VAL B 1 124 ? -0.41 13.039 0.293 1 77.06 124 VAL B N 1
ATOM 2458 C CA . VAL B 1 124 ? 0.303 14.281 0.578 1 77.06 124 VAL B CA 1
ATOM 2459 C C . VAL B 1 124 ? -0.55 15.477 0.155 1 77.06 124 VAL B C 1
ATOM 2461 O O . VAL B 1 124 ? -1.474 15.336 -0.649 1 77.06 124 VAL B O 1
ATOM 2464 N N . SER B 1 125 ? -0.197 16.594 0.697 1 79.69 125 SER B N 1
ATOM 2465 C CA . SER B 1 125 ? -0.859 17.844 0.34 1 79.69 125 SER B CA 1
ATOM 2466 C C . SER B 1 125 ? -0.546 18.25 -1.098 1 79.69 125 SER B C 1
ATOM 2468 O O . SER B 1 125 ? 0.442 17.781 -1.674 1 79.69 125 SER B O 1
ATOM 2470 N N . PRO B 1 126 ? -1.384 19.078 -1.593 1 76.25 126 PRO B N 1
ATOM 2471 C CA . PRO B 1 126 ? -1.092 19.609 -2.928 1 76.25 126 PRO B CA 1
ATOM 2472 C C . PRO B 1 126 ? 0.278 20.281 -3.012 1 76.25 126 PRO B C 1
ATOM 2474 O O . PRO B 1 126 ? 0.928 20.234 -4.059 1 76.25 126 PRO B O 1
ATOM 2477 N N . ALA B 1 127 ? 0.665 20.828 -1.898 1 76.56 127 ALA B N 1
ATOM 2478 C CA . ALA B 1 127 ? 1.952 21.516 -1.86 1 76.56 127 ALA B CA 1
ATOM 2479 C C . ALA B 1 127 ? 3.109 20.531 -1.924 1 76.56 127 ALA B C 1
ATOM 2481 O O . ALA B 1 127 ? 4.25 20.906 -2.188 1 76.56 127 ALA B O 1
ATOM 2482 N N . ALA B 1 128 ? 2.783 19.328 -1.766 1 82.5 128 ALA B N 1
ATOM 2483 C CA . ALA B 1 128 ? 3.836 18.312 -1.709 1 82.5 128 ALA B CA 1
ATOM 2484 C C . ALA B 1 128 ? 3.738 17.359 -2.893 1 82.5 128 ALA B C 1
ATOM 2486 O O . ALA B 1 128 ? 4.262 16.234 -2.84 1 82.5 128 ALA B O 1
ATOM 2487 N N . THR B 1 129 ? 3.074 17.797 -3.93 1 83.75 129 THR B N 1
ATOM 2488 C CA . THR B 1 129 ? 2.869 16.969 -5.113 1 83.75 129 THR B CA 1
ATOM 2489 C C . THR B 1 129 ? 4.203 16.562 -5.723 1 83.75 129 THR B C 1
ATOM 2491 O O . THR B 1 129 ? 4.344 15.445 -6.234 1 83.75 129 THR B O 1
ATOM 2494 N N . ASP B 1 130 ? 5.16 17.438 -5.621 1 87.25 130 ASP B N 1
ATOM 2495 C CA . AS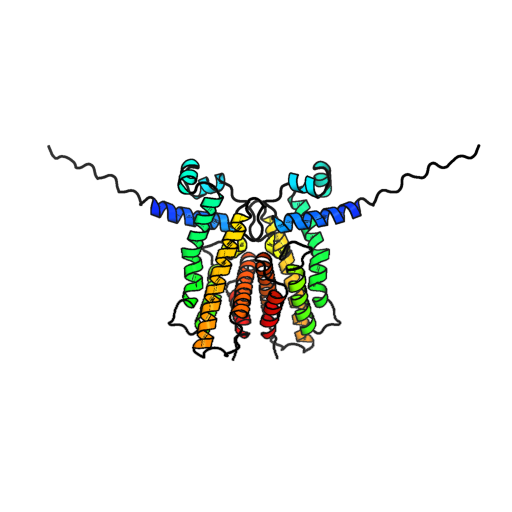P B 1 130 ? 6.477 17.141 -6.18 1 87.25 130 ASP B CA 1
ATOM 2496 C C . ASP B 1 130 ? 7.133 15.977 -5.445 1 87.25 130 ASP B C 1
ATOM 2498 O O . ASP B 1 130 ? 7.855 15.188 -6.055 1 87.25 130 ASP B O 1
ATOM 2502 N N . ILE B 1 131 ? 6.84 15.906 -4.168 1 86.94 131 ILE B N 1
ATOM 2503 C CA . ILE B 1 131 ? 7.379 14.82 -3.346 1 86.94 131 ILE B CA 1
ATOM 2504 C C . ILE B 1 131 ? 6.754 13.492 -3.768 1 86.94 131 ILE B C 1
ATOM 2506 O O . ILE B 1 131 ? 7.457 12.492 -3.926 1 86.94 131 ILE B O 1
ATOM 2510 N N . ALA B 1 132 ? 5.504 13.547 -3.977 1 87.56 132 ALA B N 1
ATOM 2511 C CA . ALA B 1 132 ? 4.793 12.344 -4.414 1 87.56 132 ALA B CA 1
ATOM 2512 C C . ALA B 1 132 ? 5.309 11.867 -5.766 1 87.56 132 ALA B C 1
ATOM 2514 O O . ALA B 1 132 ? 5.504 10.664 -5.973 1 87.56 132 ALA B O 1
ATOM 2515 N N . GLU B 1 133 ? 5.578 12.734 -6.637 1 91.75 133 GLU B N 1
ATOM 2516 C CA . GLU B 1 133 ? 6.07 12.406 -7.969 1 91.75 133 GLU B CA 1
ATOM 2517 C C . GLU B 1 133 ? 7.488 11.844 -7.914 1 91.75 133 GLU B C 1
ATOM 2519 O O . GLU B 1 133 ? 7.824 10.922 -8.664 1 91.75 133 GLU B O 1
ATOM 2524 N N . MET B 1 134 ? 8.234 12.414 -7.07 1 92.62 134 MET B N 1
ATOM 2525 C CA . MET B 1 134 ? 9.602 11.922 -6.906 1 92.62 134 MET B CA 1
ATOM 2526 C C . MET B 1 134 ? 9.609 10.477 -6.418 1 92.62 134 MET B C 1
ATOM 2528 O O . MET B 1 134 ? 10.32 9.633 -6.961 1 92.62 134 MET B O 1
ATOM 2532 N N . LEU B 1 135 ? 8.828 10.188 -5.441 1 93.44 135 LEU B N 1
ATOM 2533 C CA . LEU B 1 135 ? 8.75 8.828 -4.91 1 93.44 135 LEU B CA 1
ATOM 2534 C C . LEU B 1 135 ? 8.18 7.871 -5.949 1 93.44 135 LEU B C 1
ATOM 2536 O O . LEU B 1 135 ? 8.648 6.738 -6.082 1 93.44 135 LEU B O 1
ATOM 2540 N N . ARG B 1 136 ? 7.184 8.344 -6.719 1 93.69 136 ARG B N 1
ATOM 2541 C CA . ARG B 1 136 ? 6.645 7.562 -7.824 1 93.69 136 ARG B CA 1
ATOM 2542 C C . ARG B 1 136 ? 7.734 7.219 -8.836 1 93.69 136 ARG B C 1
ATOM 2544 O O . ARG B 1 136 ? 7.797 6.09 -9.328 1 93.69 136 ARG B O 1
ATOM 2551 N N . GLY B 1 137 ? 8.523 8.195 -9.148 1 94.94 137 GLY B N 1
ATOM 2552 C CA . GLY B 1 137 ? 9.633 7.957 -10.062 1 94.94 137 GLY B CA 1
ATOM 2553 C C . GLY B 1 137 ? 10.586 6.875 -9.578 1 94.94 137 GLY B C 1
ATOM 2554 O O . GLY B 1 137 ? 11.016 6.031 -10.359 1 94.94 137 GLY B O 1
ATOM 2555 N N . LYS B 1 138 ? 10.859 6.895 -8.336 1 94.5 138 LYS B N 1
ATOM 2556 C CA . LYS B 1 138 ? 11.75 5.891 -7.754 1 94.5 138 LYS B CA 1
ATOM 2557 C C . LYS B 1 138 ? 11.117 4.504 -7.801 1 94.5 138 LYS B C 1
ATOM 2559 O O . LYS B 1 138 ? 11.789 3.52 -8.109 1 94.5 138 LYS B O 1
ATOM 2564 N N . ARG B 1 139 ? 9.82 4.387 -7.52 1 95.38 139 ARG B N 1
ATOM 2565 C CA . ARG B 1 139 ? 9.117 3.109 -7.602 1 95.38 139 ARG B CA 1
ATOM 2566 C C . ARG B 1 139 ? 9.094 2.59 -9.039 1 95.38 139 ARG B C 1
ATOM 2568 O O . ARG B 1 139 ? 9.273 1.393 -9.273 1 95.38 139 ARG B O 1
ATOM 2575 N N . THR B 1 140 ? 8.922 3.537 -9.977 1 95.94 140 THR B N 1
ATOM 2576 C CA . THR B 1 140 ? 8.906 3.176 -11.391 1 95.94 140 THR B CA 1
ATOM 2577 C C . THR B 1 140 ? 10.258 2.625 -11.82 1 95.94 140 THR B C 1
ATOM 2579 O O . THR B 1 140 ? 10.328 1.639 -12.555 1 95.94 140 THR B O 1
ATOM 2582 N N . ILE B 1 141 ? 11.305 3.25 -11.359 1 95.56 141 ILE B N 1
ATOM 2583 C CA . ILE B 1 141 ? 12.656 2.805 -11.68 1 95.56 141 ILE B CA 1
ATOM 2584 C C . ILE B 1 141 ? 12.883 1.401 -11.125 1 95.56 141 ILE B C 1
ATOM 2586 O O . ILE B 1 141 ? 13.422 0.532 -11.812 1 95.56 141 ILE B O 1
ATOM 2590 N N . ALA B 1 142 ? 12.484 1.156 -9.875 1 96.19 142 ALA B N 1
ATOM 2591 C CA . ALA B 1 142 ? 12.633 -0.157 -9.258 1 96.19 142 ALA B CA 1
ATOM 2592 C C . ALA B 1 142 ? 11.852 -1.219 -10.023 1 96.19 142 ALA B C 1
ATOM 2594 O O . ALA B 1 142 ? 12.359 -2.318 -10.266 1 96.19 142 ALA B O 1
ATOM 2595 N N . GLU B 1 143 ? 10.633 -0.897 -10.414 1 97.25 143 GLU B N 1
ATOM 2596 C CA . GLU B 1 143 ? 9.812 -1.815 -11.195 1 97.25 143 GLU B CA 1
ATOM 2597 C C . GLU B 1 143 ? 10.469 -2.133 -12.539 1 97.25 143 GLU B C 1
ATOM 2599 O O . GLU B 1 143 ? 10.43 -3.275 -13 1 97.25 143 GLU B O 1
ATOM 2604 N N . ARG B 1 144 ? 11.078 -1.153 -13.125 1 97.5 144 ARG B N 1
ATOM 2605 C CA . ARG B 1 144 ? 11.773 -1.341 -14.398 1 97.5 144 ARG B CA 1
ATOM 2606 C C . ARG B 1 144 ? 12.969 -2.275 -14.242 1 97.5 144 ARG B C 1
ATOM 2608 O O . ARG B 1 144 ? 13.242 -3.094 -15.117 1 97.5 144 ARG B O 1
ATOM 2615 N N . GLU B 1 145 ? 13.68 -2.121 -13.148 1 97.62 145 GLU B N 1
ATOM 2616 C CA . GLU B 1 145 ? 14.797 -3.018 -12.883 1 97.62 145 GLU B CA 1
ATOM 2617 C C . GLU B 1 145 ? 14.344 -4.473 -12.82 1 97.62 145 GLU B C 1
ATOM 2619 O O . GLU B 1 145 ? 14.992 -5.359 -13.375 1 97.62 145 GLU B O 1
ATOM 2624 N N . VAL B 1 146 ? 13.266 -4.734 -12.172 1 98.62 146 VAL B N 1
ATOM 2625 C CA . VAL B 1 146 ? 12.719 -6.082 -12.07 1 98.62 146 VAL B CA 1
ATOM 2626 C C . VAL B 1 146 ? 12.266 -6.566 -13.445 1 98.62 146 VAL B C 1
ATOM 2628 O O . VAL B 1 146 ? 12.508 -7.7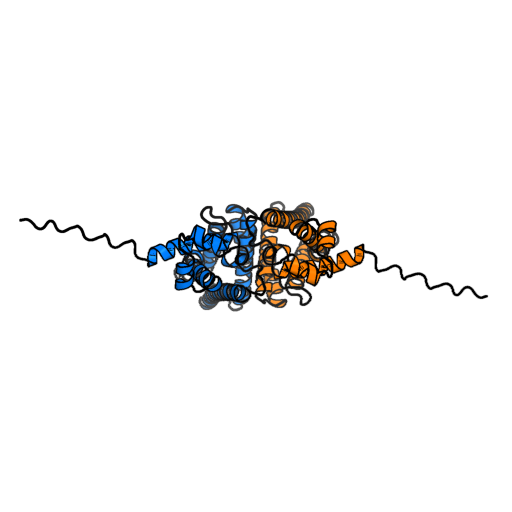15 -13.812 1 98.62 146 VAL B O 1
ATOM 2631 N N . THR B 1 147 ? 11.586 -5.656 -14.211 1 98.69 147 THR B N 1
ATOM 2632 C CA . THR B 1 147 ? 11.148 -5.984 -15.562 1 98.69 147 THR B CA 1
ATOM 2633 C C . THR B 1 147 ? 12.328 -6.43 -16.422 1 98.69 147 THR B C 1
ATOM 2635 O O . THR B 1 147 ? 12.242 -7.434 -17.125 1 98.69 147 THR B O 1
ATOM 2638 N N . GLU B 1 148 ? 13.391 -5.68 -16.312 1 98.5 148 GLU B N 1
ATOM 2639 C CA . GLU B 1 148 ? 14.586 -5.992 -17.094 1 98.5 148 GLU B CA 1
ATOM 2640 C C . GLU B 1 148 ? 15.164 -7.344 -16.688 1 98.5 148 GLU B C 1
ATOM 2642 O O . GLU B 1 148 ? 15.609 -8.109 -17.547 1 98.5 148 GLU B O 1
ATOM 2647 N N . ARG B 1 149 ? 15.164 -7.637 -15.406 1 98.69 149 ARG B N 1
ATOM 2648 C CA . ARG B 1 149 ? 15.648 -8.93 -14.938 1 98.69 149 ARG B CA 1
ATOM 2649 C C . ARG B 1 149 ? 14.797 -10.07 -15.477 1 98.69 149 ARG B C 1
ATOM 2651 O O . ARG B 1 149 ? 15.328 -11.102 -15.891 1 98.69 149 ARG B O 1
ATOM 2658 N N . LEU B 1 150 ? 13.484 -9.922 -15.461 1 98.62 150 LEU B N 1
ATOM 2659 C CA . LEU B 1 150 ? 12.562 -10.93 -15.984 1 98.62 150 LEU B CA 1
ATOM 2660 C C . LEU B 1 150 ? 12.75 -11.109 -17.484 1 98.62 150 LEU B C 1
ATOM 2662 O O . LEU B 1 150 ? 12.734 -12.234 -17.984 1 98.62 150 LEU B O 1
ATOM 2666 N N . ALA B 1 151 ? 12.93 -9.977 -18.188 1 98.38 151 ALA B N 1
ATOM 2667 C CA . ALA B 1 151 ? 13.148 -10.023 -19.641 1 98.38 151 ALA B CA 1
ATOM 2668 C C . ALA B 1 151 ? 14.422 -10.805 -19.969 1 98.38 151 ALA B C 1
ATOM 2670 O O . ALA B 1 151 ? 14.453 -11.57 -20.938 1 98.38 151 ALA B O 1
ATOM 2671 N N . ARG B 1 152 ? 15.445 -10.609 -19.219 1 97.75 152 ARG B N 1
ATOM 2672 C CA . ARG B 1 152 ? 16.672 -11.375 -19.391 1 97.75 152 ARG B CA 1
ATOM 2673 C C . ARG B 1 152 ? 16.422 -12.867 -19.172 1 97.75 152 ARG B C 1
ATOM 2675 O O . ARG B 1 152 ? 17.031 -13.711 -19.844 1 97.75 152 ARG B O 1
ATOM 2682 N N . GLY B 1 153 ? 15.578 -13.148 -18.172 1 97.88 153 GLY B N 1
ATOM 2683 C CA . GLY B 1 153 ? 15.195 -14.531 -17.953 1 97.88 153 GLY B CA 1
ATOM 2684 C C . GLY B 1 153 ? 14.523 -15.164 -19.156 1 97.88 153 GLY B C 1
ATOM 2685 O O . GLY B 1 153 ? 14.734 -16.344 -19.453 1 97.88 153 GLY B O 1
ATOM 2686 N N . VAL B 1 154 ? 13.695 -14.406 -19.859 1 97.88 154 VAL B N 1
ATOM 2687 C CA . VAL B 1 154 ? 13.07 -14.875 -21.094 1 97.88 154 VAL B CA 1
ATOM 2688 C C . VAL B 1 154 ? 14.141 -15.133 -22.156 1 97.88 154 VAL B C 1
ATOM 2690 O O . VAL B 1 154 ? 14.148 -16.188 -22.797 1 97.88 154 VAL B O 1
ATOM 2693 N N . GLU B 1 155 ? 15.086 -14.227 -22.297 1 97.19 155 GLU B N 1
ATOM 2694 C CA . GLU B 1 155 ? 16.156 -14.336 -23.266 1 97.19 155 GLU B CA 1
ATOM 2695 C C . GLU B 1 155 ? 17.031 -15.555 -23 1 97.19 155 GLU B C 1
ATOM 2697 O O . GLU B 1 155 ? 17.516 -16.203 -23.922 1 97.19 155 GLU B O 1
ATOM 2702 N N . ARG B 1 156 ? 17.219 -15.898 -21.75 1 96.44 156 ARG B N 1
ATOM 2703 C CA . ARG B 1 156 ? 18.109 -16.984 -21.344 1 96.44 156 ARG B CA 1
ATOM 2704 C C . ARG B 1 156 ? 17.359 -18.312 -21.328 1 96.44 156 ARG B C 1
ATOM 2706 O O . ARG B 1 156 ? 17.938 -19.359 -21 1 96.44 156 ARG B O 1
ATOM 2713 N N . GLY B 1 157 ? 16.094 -18.281 -21.547 1 96.88 157 GLY B N 1
ATOM 2714 C CA . GLY B 1 157 ? 15.312 -19.5 -21.609 1 96.88 157 GLY B CA 1
ATOM 2715 C C . GLY B 1 157 ? 14.844 -19.969 -20.25 1 96.88 157 GLY B C 1
ATOM 2716 O O . GLY B 1 157 ? 14.352 -21.094 -20.109 1 96.88 157 GLY B O 1
ATOM 2717 N N . GLU B 1 158 ? 14.969 -19.094 -19.203 1 96.94 158 GLU B N 1
ATOM 2718 C CA . GLU B 1 158 ? 14.523 -19.438 -17.844 1 96.94 158 GLU B CA 1
ATOM 2719 C C . GLU B 1 158 ? 13.016 -19.266 -17.703 1 96.94 158 GLU B C 1
ATOM 2721 O O . GLU B 1 158 ? 12.398 -19.844 -16.812 1 96.94 158 GLU B O 1
ATOM 2726 N N . LEU B 1 159 ? 12.422 -18.375 -18.594 1 97.88 159 LEU B N 1
ATOM 2727 C CA . LEU B 1 159 ? 11 -18.078 -18.625 1 97.88 159 LEU B CA 1
ATOM 2728 C C . LEU B 1 159 ? 10.438 -18.281 -20.031 1 97.88 159 LEU B C 1
ATOM 2730 O O . LEU B 1 159 ? 11.18 -18.234 -21.016 1 97.88 159 LEU B O 1
ATOM 2734 N N . PRO B 1 160 ? 9.125 -18.578 -20.125 1 97.31 160 PRO B N 1
ATOM 2735 C CA . PRO B 1 160 ? 8.531 -18.75 -21.453 1 97.31 160 PRO B CA 1
ATOM 2736 C C . PRO B 1 160 ? 8.734 -17.531 -22.344 1 97.31 160 PRO B C 1
ATOM 2738 O O . PRO B 1 160 ? 8.766 -16.406 -21.859 1 97.31 160 PRO B O 1
ATOM 2741 N N . LYS B 1 161 ? 8.727 -17.688 -23.625 1 96.56 161 LYS B N 1
ATOM 2742 C CA . LYS B 1 161 ? 8.977 -16.656 -24.625 1 96.56 161 LYS B CA 1
ATOM 2743 C C . LYS B 1 161 ? 7.91 -15.562 -24.562 1 96.56 161 LYS B C 1
ATOM 2745 O O . LYS B 1 161 ? 8.211 -14.383 -24.734 1 96.56 161 LYS B O 1
ATOM 2750 N N . GLU B 1 162 ? 6.676 -15.93 -24.234 1 96.19 162 GLU B N 1
ATOM 2751 C CA . GLU B 1 162 ? 5.574 -14.969 -24.234 1 96.19 162 GLU B CA 1
ATOM 2752 C C . GLU B 1 162 ? 5.297 -14.445 -22.828 1 96.19 162 GLU B C 1
ATOM 2754 O O . GLU B 1 162 ? 4.242 -13.852 -22.578 1 96.19 162 GLU B O 1
ATOM 2759 N N . PHE B 1 163 ? 6.312 -14.625 -22.016 1 97.12 163 PHE B N 1
ATOM 2760 C CA . PHE B 1 163 ? 6.129 -14.195 -20.641 1 97.12 163 PHE B CA 1
ATOM 2761 C C . PHE B 1 163 ? 5.957 -12.68 -20.562 1 97.12 163 PHE B C 1
ATOM 2763 O O . PHE B 1 163 ? 6.754 -11.93 -21.125 1 97.12 163 PHE B O 1
ATOM 2770 N N . ASP B 1 164 ? 4.965 -12.211 -19.891 1 97.44 164 ASP B N 1
ATOM 2771 C CA . ASP B 1 164 ? 4.703 -10.789 -19.703 1 97.44 164 ASP B CA 1
ATOM 2772 C C . ASP B 1 164 ? 5.547 -10.211 -18.578 1 97.44 164 ASP B C 1
ATOM 2774 O O . ASP B 1 164 ? 5.051 -10.016 -17.469 1 97.44 164 ASP B O 1
ATOM 2778 N N . ALA B 1 165 ? 6.789 -9.836 -18.859 1 98.25 165 ALA B N 1
ATOM 2779 C CA . ALA B 1 165 ? 7.75 -9.359 -17.859 1 98.25 165 ALA B CA 1
ATOM 2780 C C . ALA B 1 165 ? 7.242 -8.102 -17.172 1 98.25 165 ALA B C 1
ATOM 2782 O O . ALA B 1 165 ? 7.332 -7.98 -15.945 1 98.25 165 ALA B O 1
ATOM 2783 N N . ALA B 1 166 ? 6.699 -7.16 -17.906 1 97.81 166 ALA B N 1
ATOM 2784 C CA . ALA B 1 166 ? 6.23 -5.895 -17.344 1 97.81 166 ALA B CA 1
ATOM 2785 C C . ALA B 1 166 ? 5.043 -6.113 -16.406 1 97.81 166 ALA B C 1
ATOM 2787 O O . ALA B 1 166 ? 5.004 -5.57 -15.305 1 97.81 166 ALA B O 1
ATOM 2788 N N . GLY B 1 167 ? 4.086 -6.922 -16.906 1 97.69 167 GLY B N 1
ATOM 2789 C CA . GLY B 1 167 ? 2.932 -7.215 -16.078 1 97.69 167 GLY B CA 1
ATOM 2790 C C . GLY B 1 167 ? 3.287 -7.949 -14.789 1 97.69 167 GLY B C 1
ATOM 2791 O O . GLY B 1 167 ? 2.736 -7.656 -13.727 1 97.69 167 GLY B O 1
ATOM 2792 N N . TYR B 1 168 ? 4.203 -8.898 -14.914 1 98.5 168 TYR B N 1
ATOM 2793 C CA . TYR B 1 168 ? 4.605 -9.648 -13.727 1 98.5 168 TYR B CA 1
ATOM 2794 C C . TYR B 1 168 ? 5.379 -8.758 -12.758 1 98.5 168 TYR B C 1
ATOM 2796 O O . TYR B 1 168 ? 5.25 -8.906 -11.539 1 98.5 168 TYR B O 1
ATOM 2804 N N . SER B 1 169 ? 6.219 -7.863 -13.281 1 98.62 169 SER B N 1
ATOM 2805 C CA . SER B 1 169 ? 6.918 -6.906 -12.43 1 98.62 169 SER B CA 1
ATOM 2806 C C . SER B 1 169 ? 5.938 -6.031 -11.656 1 98.62 169 SER B C 1
ATOM 2808 O O . SER B 1 169 ? 6.137 -5.766 -10.469 1 98.62 169 SER B O 1
ATOM 2810 N N . LYS B 1 170 ? 4.887 -5.566 -12.312 1 98.38 170 LYS B N 1
ATOM 2811 C CA . LYS B 1 170 ? 3.852 -4.77 -11.664 1 98.38 170 LYS B CA 1
ATOM 2812 C C . LYS B 1 170 ? 3.162 -5.566 -10.555 1 98.38 170 LYS B C 1
ATOM 2814 O O . LYS B 1 170 ? 2.859 -5.027 -9.492 1 98.38 170 LYS B O 1
ATOM 2819 N N . PHE B 1 171 ? 2.928 -6.84 -10.836 1 98.69 171 PHE B N 1
ATOM 2820 C CA . PHE B 1 171 ? 2.357 -7.73 -9.828 1 98.69 171 PHE B CA 1
ATOM 2821 C C . PHE B 1 171 ? 3.277 -7.844 -8.625 1 98.69 171 PHE B C 1
ATOM 2823 O O . PHE B 1 171 ? 2.836 -7.688 -7.48 1 98.69 171 PHE B O 1
ATOM 2830 N N . LEU B 1 172 ? 4.551 -8.062 -8.805 1 98.75 172 LEU B N 1
ATOM 2831 C CA . LEU B 1 172 ? 5.504 -8.195 -7.711 1 98.75 172 LEU B CA 1
ATOM 2832 C C . LEU B 1 172 ? 5.586 -6.898 -6.91 1 98.75 172 LEU B C 1
ATOM 2834 O O . LEU B 1 172 ? 5.645 -6.926 -5.68 1 98.75 172 LEU B O 1
ATOM 2838 N N . SER B 1 173 ? 5.609 -5.797 -7.617 1 98.12 173 SER B N 1
ATOM 2839 C CA . SER B 1 173 ? 5.609 -4.496 -6.949 1 98.12 173 SER B CA 1
ATOM 2840 C C . SER B 1 173 ? 4.367 -4.32 -6.086 1 98.12 173 SER B C 1
ATOM 2842 O O . SER B 1 173 ? 4.441 -3.764 -4.988 1 98.12 173 SER B O 1
ATOM 2844 N N . SER B 1 174 ? 3.236 -4.781 -6.617 1 98.31 174 SER B N 1
ATOM 2845 C CA . SER B 1 174 ? 1.998 -4.711 -5.848 1 98.31 174 SER B CA 1
ATOM 2846 C C . SER B 1 174 ? 2.082 -5.562 -4.586 1 98.31 174 SER B C 1
ATOM 2848 O O . SER B 1 174 ? 1.682 -5.121 -3.506 1 98.31 174 SER B O 1
ATOM 2850 N N . VAL B 1 175 ? 2.604 -6.723 -4.723 1 98.69 175 VAL B N 1
ATOM 2851 C CA . VAL B 1 175 ? 2.76 -7.609 -3.574 1 98.69 175 VAL B CA 1
ATOM 2852 C C . VAL B 1 175 ? 3.648 -6.949 -2.525 1 98.69 175 VAL B C 1
ATOM 2854 O O . VAL B 1 175 ? 3.307 -6.918 -1.341 1 98.69 175 VAL B O 1
ATOM 2857 N N . MET B 1 176 ? 4.754 -6.387 -2.922 1 98.25 176 MET B N 1
ATOM 2858 C CA . MET B 1 176 ? 5.68 -5.75 -1.989 1 98.25 176 MET B CA 1
ATOM 2859 C C . MET B 1 176 ? 5.035 -4.539 -1.321 1 98.25 176 MET B C 1
ATOM 2861 O O . MET B 1 176 ? 5.207 -4.324 -0.12 1 98.25 176 MET B O 1
ATOM 2865 N N . ALA B 1 177 ? 4.344 -3.732 -2.129 1 96.94 177 ALA B N 1
ATOM 2866 C CA . ALA B 1 177 ? 3.621 -2.607 -1.543 1 96.94 177 ALA B CA 1
ATOM 2867 C C . ALA B 1 177 ? 2.627 -3.086 -0.489 1 96.94 177 ALA B C 1
ATOM 2869 O O . ALA B 1 177 ? 2.514 -2.488 0.584 1 96.94 177 ALA B O 1
ATOM 2870 N N . GLY B 1 178 ? 1.938 -4.133 -0.801 1 97.62 178 GLY B N 1
ATOM 2871 C CA . GLY B 1 178 ? 1.005 -4.703 0.158 1 97.62 178 GLY B CA 1
ATOM 2872 C C . GLY B 1 178 ? 1.684 -5.254 1.397 1 97.62 178 GLY B C 1
ATOM 2873 O O . GLY B 1 178 ? 1.17 -5.109 2.508 1 97.62 178 GLY B O 1
ATOM 2874 N N . MET B 1 179 ? 2.82 -5.914 1.239 1 97.81 179 MET B N 1
ATOM 2875 C CA . MET B 1 179 ? 3.594 -6.383 2.385 1 97.81 179 MET B CA 1
ATOM 2876 C C . MET B 1 179 ? 3.982 -5.219 3.291 1 97.81 179 MET B C 1
ATOM 2878 O O . MET B 1 179 ? 4 -5.359 4.516 1 97.81 179 MET B O 1
ATOM 2882 N N . SER B 1 180 ? 4.328 -4.09 2.674 1 96 180 SER B N 1
ATOM 2883 C CA . SER B 1 180 ? 4.656 -2.896 3.449 1 96 180 SER B CA 1
ATOM 2884 C C . SER B 1 180 ? 3.475 -2.453 4.309 1 96 180 SER B C 1
ATOM 2886 O O . SER B 1 180 ? 3.639 -2.154 5.492 1 96 180 SER B O 1
ATOM 2888 N N . VAL B 1 181 ? 2.268 -2.451 3.748 1 94.69 181 VAL B N 1
ATOM 2889 C CA . VAL B 1 181 ? 1.061 -2.076 4.477 1 94.69 181 VAL B CA 1
ATOM 2890 C C . VAL B 1 181 ? 0.805 -3.074 5.602 1 94.69 181 VAL B C 1
ATOM 2892 O O . VAL B 1 181 ? 0.53 -2.682 6.738 1 94.69 181 VAL B O 1
ATOM 2895 N N . GLN B 1 182 ? 0.982 -4.383 5.301 1 96.44 182 GLN B N 1
ATOM 2896 C CA . GLN B 1 182 ? 0.781 -5.422 6.305 1 96.44 182 GLN B CA 1
ATOM 2897 C C . GLN B 1 182 ? 1.776 -5.273 7.453 1 96.44 182 GLN B C 1
ATOM 2899 O O . GLN B 1 182 ? 1.415 -5.445 8.617 1 96.44 182 GLN B O 1
ATOM 2904 N N . ALA B 1 183 ? 2.969 -4.965 7.133 1 95.31 183 ALA B N 1
ATOM 2905 C CA . ALA B 1 183 ? 3.992 -4.773 8.156 1 95.31 183 ALA B CA 1
ATOM 2906 C C . ALA B 1 183 ? 3.627 -3.621 9.086 1 95.31 183 ALA B C 1
ATOM 2908 O O . ALA B 1 183 ? 3.754 -3.736 10.312 1 95.31 183 ALA B O 1
ATOM 2909 N N . ARG B 1 184 ? 3.146 -2.553 8.555 1 91.19 184 ARG B N 1
ATOM 2910 C CA . ARG B 1 184 ? 2.73 -1.406 9.359 1 91.19 184 ARG B CA 1
ATOM 2911 C C . ARG B 1 184 ? 1.536 -1.759 10.242 1 91.19 184 ARG B C 1
ATOM 2913 O O . ARG B 1 184 ? 1.379 -1.205 11.328 1 91.19 184 ARG B O 1
ATOM 2920 N N . ASP B 1 185 ? 0.774 -2.664 9.695 1 93.06 185 ASP B N 1
ATOM 2921 C CA . ASP B 1 185 ? -0.384 -3.105 10.469 1 93.06 185 ASP B CA 1
ATOM 2922 C C . ASP B 1 185 ? 0.023 -4.113 11.547 1 93.06 185 ASP B C 1
ATOM 2924 O O . ASP B 1 185 ? -0.817 -4.578 12.312 1 93.06 185 ASP B O 1
ATOM 2928 N N . GLY B 1 186 ? 1.309 -4.539 11.57 1 93.5 186 GLY B N 1
ATOM 2929 C CA . GLY B 1 186 ? 1.788 -5.383 12.648 1 93.5 186 GLY B CA 1
ATOM 2930 C C . GLY B 1 186 ? 2.066 -6.812 12.219 1 93.5 186 GLY B C 1
ATOM 2931 O O . GLY B 1 186 ? 2.293 -7.688 13.055 1 93.5 186 GLY B O 1
ATOM 2932 N N . ALA B 1 187 ? 2.002 -7.082 10.914 1 96.56 187 ALA B N 1
ATOM 2933 C CA . ALA B 1 187 ? 2.293 -8.43 10.445 1 96.56 187 ALA B CA 1
ATOM 2934 C C . ALA B 1 187 ? 3.699 -8.867 10.852 1 96.56 187 ALA B C 1
ATOM 2936 O O . ALA B 1 187 ? 4.637 -8.062 10.812 1 96.56 187 ALA B O 1
ATOM 2937 N N . THR B 1 188 ? 3.863 -10.102 11.188 1 96.94 188 THR B N 1
ATOM 2938 C CA . THR B 1 188 ? 5.152 -10.672 11.555 1 96.94 188 THR B CA 1
ATOM 2939 C C . THR B 1 188 ? 5.965 -11.031 10.312 1 96.94 188 THR B C 1
ATOM 2941 O O . THR B 1 188 ? 5.426 -11.078 9.211 1 96.94 188 THR B O 1
ATOM 2944 N N . LEU B 1 189 ? 7.238 -11.273 10.562 1 97.44 189 LEU B N 1
ATOM 2945 C CA . LEU B 1 189 ? 8.102 -11.75 9.492 1 97.44 189 LEU B CA 1
ATOM 2946 C C . LEU B 1 189 ? 7.539 -13.008 8.852 1 97.44 189 LEU B C 1
ATOM 2948 O O . LEU B 1 189 ? 7.488 -13.117 7.621 1 97.44 189 LEU B O 1
ATOM 2952 N N . ALA B 1 190 ? 7.07 -13.93 9.633 1 98.06 190 ALA B N 1
ATOM 2953 C CA . ALA B 1 190 ? 6.543 -15.195 9.125 1 98.06 190 ALA B CA 1
ATOM 2954 C C . ALA B 1 190 ? 5.324 -14.969 8.234 1 98.06 190 ALA B C 1
ATOM 2956 O O . ALA B 1 190 ? 5.168 -15.625 7.207 1 98.06 190 ALA B O 1
ATOM 2957 N N . GLU B 1 191 ? 4.457 -14.062 8.609 1 98.06 191 GLU B N 1
ATOM 2958 C CA . GLU B 1 191 ? 3.268 -13.75 7.824 1 98.06 191 GLU B CA 1
ATOM 2959 C C . GLU B 1 191 ? 3.645 -13.125 6.484 1 98.06 191 GLU B C 1
ATOM 2961 O O . GLU B 1 191 ? 3.049 -13.453 5.453 1 98.06 191 GLU B O 1
ATOM 2966 N N . LEU B 1 192 ? 4.648 -12.227 6.488 1 98.56 192 LEU B N 1
ATOM 2967 C CA . LEU B 1 192 ? 5.086 -11.602 5.246 1 98.56 192 LEU B CA 1
ATOM 2968 C C . LEU B 1 192 ? 5.762 -12.625 4.332 1 98.56 192 LEU B C 1
ATOM 2970 O O . LEU B 1 192 ? 5.594 -12.578 3.111 1 98.56 192 LEU B O 1
ATOM 2974 N N . GLN B 1 193 ? 6.508 -13.523 4.957 1 98.56 193 GLN B N 1
ATOM 2975 C CA . GLN B 1 193 ? 7.129 -14.594 4.184 1 98.56 193 GLN B CA 1
ATOM 2976 C C . GLN B 1 193 ? 6.078 -15.492 3.541 1 98.56 193 GLN B C 1
ATOM 2978 O O . GLN B 1 193 ? 6.266 -15.969 2.42 1 98.56 193 GLN B O 1
ATOM 2983 N N . ALA B 1 194 ? 4.996 -15.703 4.227 1 98.44 194 ALA B N 1
ATOM 2984 C CA . ALA B 1 194 ? 3.906 -16.5 3.672 1 98.44 194 ALA B CA 1
ATOM 2985 C C . ALA B 1 194 ? 3.248 -15.789 2.494 1 98.44 194 ALA B C 1
ATOM 2987 O O . ALA B 1 194 ? 2.869 -16.422 1.508 1 98.44 194 ALA B O 1
ATOM 2988 N N . VAL B 1 195 ? 3.102 -14.484 2.564 1 98.62 195 VAL B N 1
ATOM 2989 C CA . VAL B 1 195 ? 2.57 -13.703 1.455 1 98.62 195 VAL B CA 1
ATOM 2990 C C . VAL B 1 195 ? 3.486 -13.836 0.241 1 98.62 195 VAL B C 1
ATOM 2992 O O . VAL B 1 195 ? 3.018 -14.086 -0.872 1 98.62 195 VAL B O 1
ATOM 2995 N N . ALA B 1 196 ? 4.789 -13.688 0.524 1 98.69 196 ALA B N 1
ATOM 2996 C CA . ALA B 1 196 ? 5.773 -13.82 -0.546 1 98.69 196 ALA B CA 1
ATOM 2997 C C . ALA B 1 196 ? 5.719 -15.211 -1.174 1 98.69 196 ALA B C 1
ATOM 2999 O O . ALA B 1 196 ? 5.75 -15.344 -2.398 1 98.69 196 ALA B O 1
ATOM 3000 N N . ALA B 1 197 ? 5.629 -16.234 -0.339 1 98.31 197 ALA B N 1
ATOM 3001 C CA . ALA B 1 197 ? 5.582 -17.625 -0.819 1 98.31 197 ALA B CA 1
ATOM 3002 C C . ALA B 1 197 ? 4.34 -17.859 -1.665 1 98.31 197 ALA B C 1
ATOM 3004 O O . ALA B 1 197 ? 4.398 -18.562 -2.68 1 98.31 197 ALA B O 1
ATOM 3005 N N . THR B 1 198 ? 3.211 -17.312 -1.26 1 98.31 198 THR B N 1
ATOM 3006 C CA . THR B 1 198 ? 1.979 -17.453 -2.031 1 98.31 198 THR B CA 1
ATOM 3007 C C . THR B 1 198 ? 2.119 -16.781 -3.395 1 98.31 198 THR B C 1
ATOM 3009 O O . THR B 1 198 ? 1.708 -17.344 -4.414 1 98.31 198 THR B O 1
ATOM 3012 N N . ALA B 1 199 ? 2.715 -15.555 -3.434 1 98.5 199 ALA B N 1
ATOM 3013 C CA . ALA B 1 199 ? 2.934 -14.844 -4.691 1 98.5 199 ALA B CA 1
ATOM 3014 C C . ALA B 1 199 ? 3.779 -15.68 -5.652 1 98.5 199 ALA B C 1
ATOM 3016 O O . ALA B 1 199 ? 3.502 -15.727 -6.852 1 98.5 199 ALA B O 1
ATOM 3017 N N . LEU B 1 200 ? 4.754 -16.391 -5.109 1 98.06 200 LEU B N 1
ATOM 3018 C CA . LEU B 1 200 ? 5.707 -17.125 -5.93 1 98.06 200 LEU B CA 1
ATOM 3019 C C . LEU B 1 200 ? 5.062 -18.375 -6.531 1 98.06 200 LEU B C 1
ATOM 3021 O O . LEU B 1 200 ? 5.613 -18.984 -7.449 1 98.06 200 LEU B O 1
ATOM 3025 N N . LYS B 1 201 ? 3.848 -18.75 -6.027 1 96.94 201 LYS B N 1
ATOM 3026 C CA . LYS B 1 201 ? 3.119 -19.844 -6.641 1 96.94 201 LYS B CA 1
ATOM 3027 C C . LYS B 1 201 ? 2.67 -19.5 -8.055 1 96.94 201 LYS B C 1
ATOM 3029 O O . LYS B 1 201 ? 2.293 -20.375 -8.836 1 96.94 201 LYS B O 1
ATOM 3034 N N . THR B 1 202 ? 2.738 -18.203 -8.445 1 97.12 202 THR B N 1
ATOM 3035 C CA . THR B 1 202 ? 2.35 -17.766 -9.781 1 97.12 202 THR B CA 1
ATOM 3036 C C . THR B 1 202 ? 3.492 -17.953 -10.773 1 97.12 202 THR B C 1
ATOM 3038 O O . THR B 1 202 ? 3.307 -17.812 -11.984 1 97.12 202 THR B O 1
ATOM 3041 N N . TRP B 1 203 ? 4.695 -18.266 -10.195 1 96 203 TRP B N 1
ATOM 3042 C CA . TRP B 1 203 ? 5.848 -18.453 -11.07 1 96 203 TRP B CA 1
ATOM 3043 C C . TRP B 1 203 ? 5.602 -19.578 -12.07 1 96 203 TRP B C 1
ATOM 3045 O O . TRP B 1 203 ? 5.098 -20.641 -11.703 1 96 203 TRP B O 1
ATOM 3055 N N . PRO B 1 204 ? 5.875 -19.297 -13.352 1 90.56 204 PRO B N 1
ATOM 3056 C CA . PRO B 1 204 ? 5.609 -20.344 -14.336 1 90.56 204 PRO B CA 1
ATOM 3057 C C . PRO B 1 204 ? 6.434 -21.609 -14.094 1 90.56 204 PRO B C 1
ATOM 3059 O O . PRO B 1 204 ? 7.555 -21.531 -13.586 1 90.56 204 PRO B O 1
ATOM 3062 N N . ALA B 1 205 ? 5.867 -22.812 -14.422 1 75.25 205 ALA B N 1
ATOM 3063 C CA . ALA B 1 205 ? 6.512 -24.109 -14.336 1 75.25 205 ALA B CA 1
ATOM 3064 C C . ALA B 1 205 ? 7.578 -24.266 -15.414 1 75.25 205 ALA B C 1
ATOM 3066 O O . ALA B 1 205 ? 7.469 -23.688 -16.5 1 75.25 205 ALA B O 1
#

Sequence (410 aa):
MTETATPKRSVGRPRTFQTEEALDKAVHLFWQHGYDATSMADMVAVLGLTAPSIYAAFGNKAGLFAAVAERYSATFSAYLYAPVRDEAFTTREAIEALLARAATTFSGPDSPAGCFMYSAGAAVSPAATDIAEMLRGKRTIAEREVTERLARGVERGELPKEFDAAGYSKFLSSVMAGMSVQARDGATLAELQAVAATALKTWPAMTETATPKRSVGRPRTFQTEEALDKAVHLFWQHGYDATSMADMVAVLGLTAPSIYAAFGNKAGLFAAVAERYSATFSAYLYAPVRDEAFTTREAIEALLARAATTFSGPDSPAGCFMYSAGAAVSPAATDIAEMLRGKRTIAEREVTERLARGVERGELPKEFDAAGYSKFLSSVMAGMSVQARDGATLAELQAVAATALKTWPA

Foldseek 3Di:
DPPPPPPPDPPPDPPVVLVLVLLVQVLQVLQVQAQVRADLVNSCVRSVDDSVVCCVVQNDSLSSLLVSVVSCCVPLVCVLQVLLVDPVDQLLRSLLSSLLSLLCSQQPPPGQHAGSLLPRQVDDDPVCVVVNVSSVVVLVVSLVSQLVSVVVCCVVVVAPVPDPSSVLSVVSSVLSSVSRVVSNVPDHSVRSNVSSVVSSVPPDD/DPPPPPPDDPPPDPPVVLVLVLLVQVLQVLQVQAQVRDDLVNSCVRSVDDSVVCCVVQNDSLSSLLVSVVSCCVPVVCVLQVLLVDPVDQLLRSLLSNLLSLLCSQQPPVGQHAGSLLPRLVDDDPVCVVVNVSSVVVLVVSLVSQLVSVVVCCVVVVAPVPDPSSVLSVVSSVLSSVSRVVSNVPDHSVRSNVSSVVSSVPPDD

pLDDT: mean 87.98, std 14.74, range [33.75, 98.75]

Secondary structure (DSSP, 8-state):
------------S-HHHHHHHHHHHHHHHHHHHTTTT--HHHHHHHHT--HHHHHHHH-SHHHHHHHHHHHHIIIIIHHHHHHHH-TTS-HHHHHHHHHHHHHHHHH-TTS-SS-HHHHTTSS--GGGHHHHHHHHHHHHHHHHHHHHHHHHHHHTTSS-TT--HHHHHHHHHHHHHHHHHHHHTT--HHHHHHHHHHHHTTS--/------------S-HHHHHHHHHHHHHHHHHHH-STT--HHHHHHHHT--HHHHHHHH-SHHHHHHHHHHHHIIIIIHHHHHHHH-TTS-HHHHHHHHHHHHHHHHH-TTS-SS-HHHHTTSS--GGGHHHHHHHHHHHHHHHHHHHHHHHHHHHTTSS-TT--HHHHHHHHHHHHHHHHHHHHTT--HHHHHHHHHHHHTTS--